Protein AF-0000000085092911 (afdb_homodimer)

Nearest PDB structures (foldseek):
  3mgk-assembly1_A  TM=9.078E-01  e=1.592E-21  Clostridium acetobutylicum
  7la0-assembly1_B  TM=8.646E-01  e=1.375E-15  Pseudomonas protegens Pf-5
  7l9q-assembly1_B  TM=8.644E-01  e=2.137E-15  Pseudomonas protegens Pf-5
  4e08-assembly1_B  TM=8.326E-01  e=1.538E-11  Drosophila melanogaster
  3er6-assembly3_E  TM=8.090E-01  e=4.745E-09  Vibrio parahaemolyticus

Radius of gyration: 20.83 Å; Cα contacts (8 Å, |Δi|>4): 1061; chains: 2; bounding box: 55×58×52 Å

Solvent-accessible surface area (backbone atoms only — not comparable to full-atom values): 22243 Å² total; per-residue (Å²): 130,82,82,68,75,72,79,68,77,42,38,39,30,35,56,54,40,46,5,30,34,56,35,27,47,39,40,34,45,36,54,47,52,58,45,19,55,74,39,47,30,34,58,44,35,28,17,83,45,66,61,61,39,31,38,32,45,41,76,68,33,73,92,41,34,78,75,57,26,58,40,66,41,48,64,60,54,32,35,52,33,75,25,20,69,90,53,55,68,95,70,55,35,30,41,38,34,38,17,39,68,19,65,77,30,65,87,39,29,48,64,52,22,54,44,49,50,68,47,50,86,67,38,63,32,41,36,22,12,10,53,15,33,39,42,43,36,66,35,51,77,34,55,77,32,60,33,23,38,16,63,89,50,34,73,65,39,56,69,65,44,75,57,37,46,74,42,70,66,23,25,28,30,82,40,90,52,35,34,19,5,11,25,34,50,22,20,36,32,39,41,46,52,50,43,22,71,66,66,31,61,70,54,34,48,54,52,30,57,71,37,49,45,88,72,64,88,49,47,62,67,30,94,74,87,130,81,82,69,74,72,78,69,79,42,38,37,30,35,58,53,39,46,6,30,35,57,34,26,47,39,40,34,45,36,54,49,52,57,46,20,54,73,38,47,31,34,58,43,36,29,17,84,46,65,60,63,38,31,38,33,45,42,76,67,35,74,92,40,35,77,74,57,25,58,40,65,43,49,64,59,53,32,36,52,34,75,25,19,69,91,54,56,70,94,68,56,34,30,42,38,33,38,17,38,68,18,65,78,30,66,87,38,29,49,64,52,21,54,45,49,48,66,48,50,86,68,38,64,32,41,37,23,13,10,53,14,33,39,42,43,36,66,36,53,77,34,57,78,31,60,34,22,39,17,62,90,50,32,72,66,40,56,68,65,43,75,57,37,46,73,43,71,65,25,25,29,32,81,41,92,52,35,35,18,6,11,25,34,48,22,20,35,32,38,41,46,52,48,42,22,71,66,66,32,61,70,53,33,48,55,52,30,58,72,37,48,44,89,72,65,87,49,49,62,67,28,95,75,89

Foldseek 3Di:
DPPPQPDFDAEAEEEAFAQFDPLLPVLLVVLVVLVCVPDHHHYFYEYADQFWHKNDLCVLCVPPCCPRPVVVDDDIDTHGGPYYLVGDDPDHAEYEFTDGPLCVRCVGLVSVLCSCLVCVVRYQAYEYAALRVLSPVLNVNQFQHEWEHEQVCRVVSCVSHPRHNYDHQWQWDDTRRYIYGYHRNSSNLSSLLVVCSNPNDVVSVVSCVVVVHDHDPGGRPDPSD/DPPPQPDFDAEAEEEAFAQFDPLLPVLLVVLVVLVCVPDHHHYFYEYADQFWHKNQLCVLCVPPCCPRPVVVDDDIDTDGGPYYLVGDDPDHAEYEFTDGPLCVRCVGLVSVLCSCLVCVVRYQAYEYAALRVLSPVLNVNQFQHEWEHEQVCRVVSCVSHPRHNYDHQWQWDDTRRYIYGYHRNSSNLSSLLVVCSNPNDVVSVVSCVVVVHDHDPGGRPDPSD

Structure (mmCIF, N/CA/C/O backbone):
data_AF-0000000085092911-model_v1
#
loop_
_entity.id
_entity.type
_entity.pdbx_description
1 polymer 'ThiJ/PfpI family protein'
#
loop_
_atom_site.group_PDB
_atom_site.id
_atom_site.type_symbol
_atom_site.label_atom_id
_atom_site.label_alt_id
_atom_site.label_comp_id
_atom_site.label_asym_id
_atom_site.label_entity_id
_atom_site.label_seq_id
_atom_site.pdbx_PDB_ins_code
_atom_site.Cartn_x
_atom_site.Cartn_y
_atom_site.Cartn_z
_atom_site.occupancy
_atom_site.B_iso_or_equiv
_atom_site.auth_seq_id
_atom_site.auth_comp_id
_atom_site.auth_asym_id
_atom_site.auth_atom_id
_atom_site.pdbx_PDB_model_num
ATOM 1 N N . MET A 1 1 ? -25.328 17.656 28.203 1 30.3 1 MET A N 1
ATOM 2 C CA . MET A 1 1 ? -25.094 18.109 26.828 1 30.3 1 MET A CA 1
ATOM 3 C C . MET A 1 1 ? -24.703 16.938 25.938 1 30.3 1 MET A C 1
ATOM 5 O O . MET A 1 1 ? -23.688 16.266 26.188 1 30.3 1 MET A O 1
ATOM 9 N N . SER A 1 2 ? -25.469 16.016 25.359 1 36.06 2 SER A N 1
ATOM 10 C CA . SER A 1 2 ? -25.312 14.688 24.781 1 36.06 2 SER A CA 1
ATOM 11 C C . SER A 1 2 ? -24.234 14.664 23.703 1 36.06 2 SER A C 1
ATOM 13 O O . SER A 1 2 ? -24.328 15.352 22.688 1 36.06 2 SER A O 1
ATOM 15 N N . SER A 1 3 ? -22.906 14.656 23.906 1 40.56 3 SER A N 1
ATOM 16 C CA . SER A 1 3 ? -21.75 14.938 23.062 1 40.56 3 SER A CA 1
ATOM 17 C C . SER A 1 3 ? -21.891 14.281 21.688 1 40.56 3 SER A C 1
ATOM 19 O O . SER A 1 3 ? -21.938 13.055 21.594 1 40.56 3 SER A O 1
ATOM 21 N N . GLU A 1 4 ? -22.844 14.625 20.797 1 43.22 4 GLU A N 1
ATOM 22 C CA . GLU A 1 4 ? -23.266 14.148 19.484 1 43.22 4 GLU A CA 1
ATOM 23 C C . GLU A 1 4 ? -22.078 13.734 18.641 1 43.22 4 GLU A C 1
ATOM 25 O O . GLU A 1 4 ? -21.141 14.523 18.453 1 43.22 4 GLU A O 1
ATOM 30 N N . SER A 1 5 ? -21.625 12.578 18.641 1 52.28 5 SER A N 1
ATOM 31 C CA . SER A 1 5 ? -20.531 12.055 17.812 1 52.28 5 SER A CA 1
ATOM 32 C C . SER A 1 5 ? -20.531 12.688 16.422 1 52.28 5 SER A C 1
ATOM 34 O O . SER A 1 5 ? -21.578 12.742 15.766 1 52.28 5 SER A O 1
ATOM 36 N N . PRO A 1 6 ? -19.641 13.719 16.125 1 66.62 6 PRO A N 1
ATOM 37 C CA . PRO A 1 6 ? -19.625 14.383 14.828 1 66.62 6 PRO A CA 1
ATOM 38 C C . PRO A 1 6 ? -19.875 13.422 13.672 1 66.62 6 PRO A C 1
ATOM 40 O O . PRO A 1 6 ? -19.578 12.227 13.773 1 66.62 6 PRO A O 1
ATOM 43 N N . GLU A 1 7 ? -20.844 13.797 12.781 1 89.5 7 GLU A N 1
ATOM 44 C CA . GLU A 1 7 ? -21.141 13.086 11.539 1 89.5 7 GLU A CA 1
ATOM 45 C C . GLU A 1 7 ? -19.859 12.602 10.867 1 89.5 7 GLU A C 1
ATOM 47 O O . GLU A 1 7 ? -18.875 13.352 10.773 1 89.5 7 GLU A O 1
ATOM 52 N N . PRO A 1 8 ? -19.734 11.328 10.625 1 96 8 PRO A N 1
ATOM 53 C CA . PRO A 1 8 ? -18.531 10.805 9.992 1 96 8 PRO A CA 1
ATOM 54 C C . PRO A 1 8 ? -18.188 11.516 8.68 1 96 8 PRO A C 1
ATOM 56 O O . PRO A 1 8 ? -19.094 11.914 7.941 1 96 8 PRO A O 1
ATOM 59 N N . PRO A 1 9 ? -16.906 11.734 8.508 1 97.31 9 PRO A N 1
ATOM 60 C CA . PRO A 1 9 ? -16.547 12.312 7.215 1 97.31 9 PRO A CA 1
ATOM 61 C C . PRO A 1 9 ? -16.891 11.391 6.043 1 97.31 9 PRO A C 1
ATOM 63 O O . PRO A 1 9 ? -16.938 10.172 6.207 1 97.31 9 PRO A O 1
ATOM 66 N N . VAL A 1 10 ? -17.078 12.008 4.902 1 97.44 10 VAL A N 1
ATOM 67 C CA . VAL A 1 10 ? -17.391 11.25 3.697 1 97.44 10 VAL A CA 1
ATOM 68 C C . VAL A 1 10 ? -16.266 11.414 2.672 1 97.44 10 VAL A C 1
ATOM 70 O O . VAL A 1 10 ? -15.898 10.453 1.992 1 97.44 10 VAL A O 1
ATOM 73 N N . HIS A 1 11 ? -15.703 12.617 2.562 1 98.25 11 HIS A N 1
ATOM 74 C CA . HIS A 1 11 ? -14.727 12.906 1.513 1 98.25 11 HIS A CA 1
ATOM 75 C C . HIS A 1 11 ? -13.305 12.922 2.066 1 98.25 11 HIS A C 1
ATOM 77 O O . HIS A 1 11 ? -12.953 13.812 2.848 1 98.25 11 HIS A O 1
ATOM 83 N N . TRP A 1 12 ? -12.539 11.969 1.645 1 98.5 12 TRP A N 1
ATOM 84 C CA . TRP A 1 12 ? -11.117 11.867 1.947 1 98.5 12 TRP A CA 1
ATOM 85 C C . TRP A 1 12 ? -10.273 12.32 0.759 1 98.5 12 TRP A C 1
ATOM 87 O O . TRP A 1 12 ? -10.648 12.094 -0.395 1 98.5 12 TRP A O 1
ATOM 97 N N . SER A 1 13 ? -9.195 12.953 1.036 1 98.81 13 SER A N 1
ATOM 98 C CA . SER A 1 13 ? -8.211 13.328 0.025 1 98.81 13 SER A CA 1
ATOM 99 C C . SER A 1 13 ? -6.809 12.914 0.447 1 98.81 13 SER A C 1
ATOM 101 O O . SER A 1 13 ? -6.492 12.898 1.639 1 98.81 13 SER A O 1
ATOM 103 N N . VAL A 1 14 ? -6.023 12.578 -0.456 1 98.94 14 VAL A N 1
ATOM 104 C CA . VAL A 1 14 ? -4.609 12.297 -0.229 1 98.94 14 VAL A CA 1
ATOM 105 C C . VAL A 1 14 ? -3.762 13.094 -1.217 1 98.94 14 VAL A C 1
ATOM 107 O O . VAL A 1 14 ? -4.129 13.242 -2.385 1 98.94 14 VAL A O 1
ATOM 110 N N . VAL A 1 15 ? -2.684 13.656 -0.785 1 98.94 15 VAL A N 1
ATOM 111 C CA . VAL A 1 15 ? -1.766 14.352 -1.683 1 98.94 15 VAL A CA 1
ATOM 112 C C . VAL A 1 15 ? -0.669 13.391 -2.143 1 98.94 15 VAL A C 1
ATOM 114 O O . VAL A 1 15 ? -0.188 12.57 -1.361 1 98.94 15 VAL A O 1
ATOM 117 N N . LEU A 1 16 ? -0.327 13.492 -3.369 1 98.94 16 LEU A N 1
ATOM 118 C CA . LEU A 1 16 ? 0.836 12.805 -3.92 1 98.94 16 LEU A CA 1
ATOM 119 C C . LEU A 1 16 ? 1.872 13.805 -4.422 1 98.94 16 LEU A C 1
ATOM 121 O O . LEU A 1 16 ? 1.521 14.906 -4.84 1 98.94 16 LEU A O 1
ATOM 125 N N . PHE A 1 17 ? 3.084 13.43 -4.359 1 98.94 17 PHE A N 1
ATOM 126 C CA . PHE A 1 17 ? 4.227 14.125 -4.941 1 98.94 17 PHE A CA 1
ATOM 127 C C . PHE A 1 17 ? 5.297 13.133 -5.375 1 98.94 17 PHE A C 1
ATOM 129 O O . PHE A 1 17 ? 5.371 12.016 -4.848 1 98.94 17 PHE A O 1
ATOM 136 N N . PRO A 1 18 ? 6.137 13.523 -6.418 1 98.75 18 PRO A N 1
ATOM 137 C CA . PRO A 1 18 ? 7.188 12.586 -6.832 1 98.75 18 PRO A CA 1
ATOM 138 C C . PRO A 1 18 ? 8.047 12.109 -5.664 1 98.75 18 PRO A C 1
ATOM 140 O O . PRO A 1 18 ? 8.531 12.93 -4.875 1 98.75 18 PRO A O 1
ATOM 143 N N . GLY A 1 19 ? 8.242 10.789 -5.559 1 98.5 19 GLY A N 1
ATOM 144 C CA . GLY A 1 19 ? 9.062 10.227 -4.5 1 98.5 19 GLY A CA 1
ATOM 145 C C . GLY A 1 19 ? 8.305 10.008 -3.205 1 98.5 19 GLY A C 1
ATOM 146 O O . GLY A 1 19 ? 8.906 9.914 -2.133 1 98.5 19 GLY A O 1
ATOM 147 N N . PHE A 1 20 ? 6.914 9.977 -3.311 1 98.88 20 PHE A N 1
ATOM 148 C CA . PHE A 1 20 ? 6.164 9.633 -2.107 1 98.88 20 PHE A CA 1
ATOM 149 C C . PHE A 1 20 ? 6.391 8.172 -1.731 1 98.88 20 PHE A C 1
ATOM 151 O O . PHE A 1 20 ? 6.762 7.359 -2.578 1 98.88 20 PHE A O 1
ATOM 158 N N . GLN A 1 21 ? 6.246 7.867 -0.443 1 98.75 21 GLN A N 1
ATOM 159 C CA . GLN A 1 21 ? 6.367 6.508 0.07 1 98.75 21 GLN A CA 1
ATOM 160 C C . GLN A 1 21 ? 5.078 5.715 -0.155 1 98.75 21 GLN A C 1
ATOM 162 O O . GLN A 1 21 ? 4.02 6.086 0.355 1 98.75 21 GLN A O 1
ATOM 167 N N . ALA A 1 22 ? 5.18 4.617 -0.867 1 98.88 22 ALA A N 1
ATOM 168 C CA . ALA A 1 22 ? 4.008 3.887 -1.341 1 98.88 22 ALA A CA 1
ATOM 169 C C . ALA A 1 22 ? 3.125 3.449 -0.174 1 98.88 22 ALA A C 1
ATOM 171 O O . ALA A 1 22 ? 1.92 3.707 -0.168 1 98.88 22 ALA A O 1
ATOM 172 N N . LEU A 1 23 ? 3.717 2.883 0.841 1 98.94 23 LEU A N 1
ATOM 173 C CA . LEU A 1 23 ? 2.924 2.311 1.923 1 98.94 23 LEU A CA 1
ATOM 174 C C . LEU A 1 23 ? 2.367 3.406 2.826 1 98.94 23 LEU A C 1
ATOM 176 O O . LEU A 1 23 ? 1.366 3.199 3.516 1 98.94 23 LEU A O 1
ATOM 180 N N . ASP A 1 24 ? 2.994 4.613 2.852 1 98.94 24 ASP A N 1
ATOM 181 C CA . ASP A 1 24 ? 2.4 5.75 3.551 1 98.94 24 ASP A CA 1
ATOM 182 C C . ASP A 1 24 ? 1.02 6.078 2.988 1 98.94 24 ASP A C 1
ATOM 184 O O . ASP A 1 24 ? 0.168 6.621 3.697 1 98.94 24 ASP A O 1
ATOM 188 N N . VAL A 1 25 ? 0.84 5.801 1.737 1 98.94 25 VAL A N 1
ATOM 189 C CA . VAL A 1 25 ? -0.393 6.145 1.037 1 98.94 25 VAL A CA 1
ATOM 190 C C . VAL A 1 25 ? -1.334 4.941 1.025 1 98.94 25 VAL A C 1
ATOM 192 O O . VAL A 1 25 ? -2.465 5.027 1.511 1 98.94 25 VAL A O 1
ATOM 195 N N . PHE A 1 26 ? -0.835 3.801 0.626 1 98.94 26 PHE A N 1
ATOM 196 C CA . PHE A 1 26 ? -1.724 2.693 0.292 1 98.94 26 PHE A CA 1
ATOM 197 C C . PHE A 1 26 ? -2.039 1.86 1.528 1 98.94 26 PHE A C 1
ATOM 199 O O . PHE A 1 26 ? -2.986 1.069 1.525 1 98.94 26 PHE A O 1
ATOM 206 N N . GLY A 1 27 ? -1.186 1.975 2.592 1 98.81 27 GLY A N 1
ATOM 207 C CA . GLY A 1 27 ? -1.616 1.401 3.857 1 98.81 27 GLY A CA 1
ATOM 208 C C . GLY A 1 27 ? -2.947 1.949 4.34 1 98.81 27 GLY A C 1
ATOM 209 O O . GLY A 1 27 ? -3.941 1.222 4.391 1 98.81 27 GLY A O 1
ATOM 210 N N . PRO A 1 28 ? -2.984 3.254 4.617 1 98.94 28 PRO A N 1
ATOM 211 C CA . PRO A 1 28 ? -4.23 3.891 5.047 1 98.94 28 PRO A CA 1
ATOM 212 C C . PRO A 1 28 ? -5.34 3.783 4 1 98.94 28 PRO A C 1
ATOM 214 O O . PRO A 1 28 ? -6.5 3.547 4.348 1 98.94 28 PRO A O 1
ATOM 217 N N . LEU A 1 29 ? -5.027 3.902 2.707 1 98.88 29 LEU A N 1
ATOM 218 C CA . LEU A 1 29 ? -6.059 3.906 1.678 1 98.88 29 LEU A CA 1
ATOM 219 C C . LEU A 1 29 ? -6.73 2.541 1.574 1 98.88 29 LEU A C 1
ATOM 221 O O . LEU A 1 29 ? -7.926 2.451 1.29 1 98.88 29 LEU A O 1
ATOM 225 N N . ASP A 1 30 ? -5.93 1.471 1.744 1 98.81 30 ASP A N 1
ATOM 226 C CA . ASP A 1 30 ? -6.586 0.172 1.643 1 98.81 30 ASP A CA 1
ATOM 227 C C . ASP A 1 30 ? -7.566 -0.039 2.795 1 98.81 30 ASP A C 1
ATOM 229 O O . ASP A 1 30 ? -8.594 -0.702 2.633 1 98.81 30 ASP A O 1
ATOM 233 N N . ILE A 1 31 ? -7.234 0.488 3.963 1 98.88 31 ILE A N 1
ATOM 234 C CA . ILE A 1 31 ? -8.188 0.486 5.066 1 98.88 31 ILE A CA 1
ATOM 235 C C . ILE A 1 31 ? -9.461 1.225 4.652 1 98.88 31 ILE A C 1
ATOM 237 O O . ILE A 1 31 ? -10.57 0.727 4.859 1 98.88 31 ILE A O 1
ATOM 241 N N . LEU A 1 32 ? -9.367 2.363 3.994 1 98.69 32 LEU A N 1
ATOM 242 C CA . LEU A 1 32 ? -10.523 3.113 3.521 1 98.69 32 LEU A CA 1
ATOM 243 C C . LEU A 1 32 ? -11.281 2.33 2.453 1 98.69 32 LEU A C 1
ATOM 245 O O . LEU A 1 32 ? -12.508 2.4 2.377 1 98.69 32 LEU A O 1
ATOM 249 N N . ASN A 1 33 ? -10.492 1.673 1.567 1 98.25 33 ASN A N 1
ATOM 250 C CA . ASN A 1 33 ? -11.148 0.819 0.58 1 98.25 33 ASN A CA 1
ATOM 251 C C . ASN A 1 33 ? -12.078 -0.196 1.241 1 98.25 33 ASN A C 1
ATOM 253 O O . ASN A 1 33 ? -13.18 -0.439 0.757 1 98.25 33 ASN A O 1
ATOM 257 N N . LEU A 1 34 ? -11.617 -0.8 2.301 1 97.69 34 LEU A N 1
ATOM 258 C CA . LEU A 1 34 ? -12.422 -1.784 3.016 1 97.69 34 LEU A CA 1
ATOM 259 C C . LEU A 1 34 ? -13.578 -1.112 3.742 1 97.69 34 LEU A C 1
ATOM 261 O O . LEU A 1 34 ? -14.703 -1.624 3.734 1 97.69 34 LEU A O 1
ATOM 265 N N . VAL A 1 35 ? -13.336 0.034 4.379 1 98.38 35 VAL A N 1
ATOM 266 C CA . VAL A 1 35 ? -14.383 0.8 5.051 1 98.38 35 VAL A CA 1
ATOM 267 C C . VAL A 1 35 ? -15.477 1.156 4.055 1 98.38 35 VAL A C 1
ATOM 269 O O . VAL A 1 35 ? -16.672 1.129 4.395 1 98.38 35 VAL A O 1
ATOM 272 N N . ALA A 1 36 ? -15.117 1.421 2.855 1 97.62 36 ALA A N 1
ATOM 273 C CA . ALA A 1 36 ? -16.016 1.912 1.813 1 97.62 36 ALA A CA 1
ATOM 274 C C . ALA A 1 36 ? -17.078 0.87 1.465 1 97.62 36 ALA A C 1
ATOM 276 O O . ALA A 1 36 ? -18.094 1.192 0.846 1 97.62 36 ALA A O 1
ATOM 277 N N . ARG A 1 37 ? -16.812 -0.339 1.834 1 94.69 37 ARG A N 1
ATOM 278 C CA . ARG A 1 37 ? -17.797 -1.396 1.607 1 94.69 37 ARG A CA 1
ATOM 279 C C . ARG A 1 37 ? -18.969 -1.274 2.58 1 94.69 37 ARG A C 1
ATOM 281 O O . ARG A 1 37 ? -20.031 -1.858 2.355 1 94.69 37 ARG A O 1
ATOM 288 N N . TYR A 1 38 ? -18.766 -0.518 3.662 1 95.88 38 TYR A N 1
ATOM 289 C CA . TYR A 1 38 ? -19.766 -0.437 4.727 1 95.88 38 TYR A CA 1
ATOM 290 C C . TYR A 1 38 ? -20.25 0.995 4.902 1 95.88 38 TYR A C 1
ATOM 292 O O . TYR A 1 38 ? -21.391 1.219 5.332 1 95.88 38 TYR A O 1
ATOM 300 N N . LYS A 1 39 ? -19.359 1.928 4.715 1 97.44 39 LYS A N 1
ATOM 301 C CA . LYS A 1 39 ? -19.594 3.352 4.918 1 97.44 39 LYS A CA 1
ATOM 302 C C . LYS A 1 39 ? -19.344 4.141 3.635 1 97.44 39 LYS A C 1
ATOM 304 O O . LYS A 1 39 ? -18.453 3.809 2.859 1 97.44 39 LYS A O 1
ATOM 309 N N . LYS A 1 40 ? -20.156 5.156 3.377 1 97.19 40 LYS A N 1
ATOM 310 C CA . LYS A 1 40 ? -19.953 5.969 2.18 1 97.19 40 LYS A CA 1
ATOM 311 C C . LYS A 1 40 ? -18.641 6.738 2.254 1 97.19 40 LYS A C 1
ATOM 313 O O . LYS A 1 40 ? -18.438 7.562 3.15 1 97.19 40 LYS A O 1
ATOM 318 N N . ILE A 1 41 ? -17.781 6.453 1.338 1 97.62 41 ILE A N 1
ATOM 319 C CA . ILE A 1 41 ? -16.484 7.098 1.235 1 97.62 41 ILE A CA 1
ATOM 320 C C . ILE A 1 41 ? -16.281 7.633 -0.181 1 97.62 41 ILE A C 1
ATOM 322 O O . ILE A 1 41 ? -16.578 6.941 -1.159 1 97.62 41 ILE A O 1
ATOM 326 N N . GLU A 1 42 ? -15.836 8.836 -0.267 1 98.06 42 GLU A N 1
ATOM 327 C CA . GLU A 1 42 ? -15.344 9.438 -1.507 1 98.06 42 GLU A CA 1
ATOM 328 C C . GLU A 1 42 ? -13.875 9.82 -1.394 1 98.06 42 GLU A C 1
ATOM 330 O O . GLU A 1 42 ? -13.43 10.297 -0.349 1 98.06 42 GLU A O 1
ATOM 335 N N . LEU A 1 43 ? -13.148 9.539 -2.441 1 98.56 43 LEU A N 1
ATOM 336 C CA . LEU A 1 43 ? -11.703 9.766 -2.402 1 98.56 43 LEU A CA 1
ATOM 337 C C . LEU A 1 43 ? -11.266 10.688 -3.537 1 98.56 43 LEU A C 1
ATOM 339 O O . LEU A 1 43 ? -11.703 10.516 -4.68 1 98.56 43 LEU A O 1
ATOM 343 N N . SER A 1 44 ? -10.469 11.68 -3.234 1 98.88 44 SER A N 1
ATOM 344 C CA . SER A 1 44 ? -9.719 12.477 -4.203 1 98.88 44 SER A CA 1
ATOM 345 C C . SER A 1 44 ? -8.219 12.305 -4.02 1 98.88 44 SER A C 1
ATOM 347 O O . SER A 1 44 ? -7.727 12.273 -2.889 1 98.88 44 SER A O 1
ATOM 349 N N . ILE A 1 45 ? -7.559 12.062 -5.062 1 98.94 45 ILE A N 1
ATOM 350 C CA . ILE A 1 45 ? -6.098 12.039 -5.094 1 98.94 45 ILE A CA 1
ATOM 351 C C . ILE A 1 45 ? -5.574 13.312 -5.742 1 98.94 45 ILE A C 1
ATOM 353 O O . ILE A 1 45 ? -5.828 13.57 -6.922 1 98.94 45 ILE A O 1
ATOM 357 N N . ILE A 1 46 ? -4.812 14.078 -4.957 1 98.94 46 ILE A N 1
ATOM 358 C CA . ILE A 1 46 ? -4.473 15.438 -5.375 1 98.94 46 ILE A CA 1
ATOM 359 C C . ILE A 1 46 ? -2.963 15.547 -5.578 1 98.94 46 ILE A C 1
ATOM 361 O O . ILE A 1 46 ? -2.182 15.07 -4.754 1 98.94 46 ILE A O 1
ATOM 365 N N . ALA A 1 47 ? -2.525 16.109 -6.668 1 98.94 47 ALA A N 1
ATOM 366 C CA . ALA A 1 47 ? -1.114 16.328 -6.977 1 98.94 47 ALA A CA 1
ATOM 367 C C . ALA A 1 47 ? -0.906 17.641 -7.719 1 98.94 47 ALA A C 1
ATOM 369 O O . ALA A 1 47 ? -1.84 18.438 -7.863 1 98.94 47 ALA A O 1
ATOM 370 N N . ALA A 1 48 ? 0.348 17.953 -8.016 1 98.81 48 ALA A N 1
ATOM 371 C CA . ALA A 1 48 ? 0.677 19.219 -8.672 1 98.81 48 ALA A CA 1
ATOM 372 C C . ALA A 1 48 ? 0.006 19.312 -10.039 1 98.81 48 ALA A C 1
ATOM 374 O O . ALA A 1 48 ? -0.439 20.391 -10.445 1 98.81 48 ALA A O 1
ATOM 375 N N . THR A 1 49 ? -0.01 18.25 -10.797 1 98.75 49 THR A N 1
ATOM 376 C CA . THR A 1 49 ? -0.682 18.141 -12.086 1 98.75 49 THR A CA 1
ATOM 377 C C . THR A 1 49 ? -1.496 16.844 -12.148 1 98.75 49 THR A C 1
ATOM 379 O O . THR A 1 49 ? -1.5 16.062 -11.203 1 98.75 49 THR A O 1
ATOM 382 N N . LEU A 1 50 ? -2.16 16.594 -13.328 1 98.81 50 LEU A N 1
ATOM 383 C CA . LEU A 1 50 ? -2.947 15.375 -13.508 1 98.81 50 LEU A CA 1
ATOM 384 C C . LEU A 1 50 ? -2.088 14.242 -14.062 1 98.81 50 LEU A C 1
ATOM 386 O O . LEU A 1 50 ? -2.568 13.125 -14.25 1 98.81 50 LEU A O 1
ATOM 390 N N . ASP A 1 51 ? -0.763 14.523 -14.32 1 98.75 51 ASP A N 1
ATOM 391 C CA . ASP A 1 51 ? 0.139 13.453 -14.742 1 98.75 51 ASP A CA 1
ATOM 392 C C . ASP A 1 51 ? 0.334 12.422 -13.625 1 98.75 51 ASP A C 1
ATOM 394 O O . ASP A 1 51 ? 0.381 12.781 -12.445 1 98.75 51 ASP A O 1
ATOM 398 N N . PRO A 1 52 ? 0.451 11.148 -14 1 98.88 52 PRO A N 1
ATOM 399 C CA . PRO A 1 52 ? 0.72 10.141 -12.961 1 98.88 52 PRO A CA 1
ATOM 400 C C . PRO A 1 52 ? 1.925 10.5 -12.094 1 98.88 52 PRO A C 1
ATOM 402 O O . PRO A 1 52 ? 2.92 11.031 -12.602 1 98.88 52 PRO A O 1
ATOM 405 N N . VAL A 1 53 ? 1.854 10.242 -10.82 1 98.94 53 VAL A N 1
ATOM 406 C CA . VAL A 1 53 ? 2.904 10.57 -9.867 1 98.94 53 VAL A CA 1
ATOM 407 C C . VAL A 1 53 ? 3.619 9.289 -9.43 1 98.94 53 VAL A C 1
ATOM 409 O O . VAL A 1 53 ? 2.977 8.32 -9.016 1 98.94 53 VAL A O 1
ATOM 412 N N . SER A 1 54 ? 4.957 9.328 -9.484 1 98.81 54 SER A N 1
ATOM 413 C CA . SER A 1 54 ? 5.738 8.109 -9.289 1 98.81 54 SER A CA 1
ATOM 414 C C . SER A 1 54 ? 6.391 8.078 -7.914 1 98.81 54 SER A C 1
ATOM 416 O O . SER A 1 54 ? 6.801 9.117 -7.395 1 98.81 54 SER A O 1
ATOM 418 N N . THR A 1 55 ? 6.551 6.836 -7.391 1 98.75 55 THR A N 1
ATOM 419 C CA . THR A 1 55 ? 7.297 6.609 -6.156 1 98.75 55 THR A CA 1
ATOM 420 C C . THR A 1 55 ? 8.797 6.648 -6.418 1 98.75 55 THR A C 1
ATOM 422 O O . THR A 1 55 ? 9.602 6.578 -5.48 1 98.75 55 THR A O 1
ATOM 425 N N . ASP A 1 56 ? 9.25 6.762 -7.637 1 97.12 56 ASP A N 1
ATOM 426 C CA . ASP A 1 56 ? 10.648 6.621 -8.023 1 97.12 56 ASP A CA 1
ATOM 427 C C . ASP A 1 56 ? 11.5 7.742 -7.43 1 97.12 56 ASP A C 1
ATOM 429 O O . ASP A 1 56 ? 11.461 8.883 -7.898 1 97.12 56 ASP A O 1
ATOM 433 N N . VAL A 1 57 ? 12.297 7.363 -6.551 1 94.62 57 VAL A N 1
ATOM 434 C CA . VAL A 1 57 ? 13.141 8.312 -5.828 1 94.62 57 VAL A CA 1
ATOM 435 C C . VAL A 1 57 ? 14.25 8.82 -6.746 1 94.62 57 VAL A C 1
ATOM 437 O O . VAL A 1 57 ? 14.648 9.984 -6.664 1 94.62 57 VAL A O 1
ATOM 440 N N . ALA A 1 58 ? 14.742 8.016 -7.574 1 93.5 58 ALA A N 1
ATOM 441 C CA . ALA A 1 58 ? 15.844 8.367 -8.469 1 93.5 58 ALA A CA 1
ATOM 442 C C . ALA A 1 58 ? 15.477 9.555 -9.352 1 93.5 58 ALA A C 1
ATOM 444 O O . ALA A 1 58 ? 16.312 10.438 -9.594 1 93.5 58 ALA A O 1
ATOM 445 N N . ALA A 1 59 ? 14.289 9.578 -9.797 1 92.5 59 ALA A N 1
ATOM 446 C CA . ALA A 1 59 ? 13.828 10.633 -10.695 1 92.5 59 ALA A CA 1
ATOM 447 C C . ALA A 1 59 ? 13.742 11.977 -9.977 1 92.5 59 ALA A C 1
ATOM 449 O O . ALA A 1 59 ? 13.805 13.031 -10.602 1 92.5 59 ALA A O 1
ATOM 450 N N . VAL A 1 60 ? 13.602 11.922 -8.641 1 96.12 60 VAL A N 1
ATOM 451 C CA . VAL A 1 60 ? 13.453 13.125 -7.832 1 96.12 60 VAL A CA 1
ATOM 452 C C . VAL A 1 60 ? 14.805 13.797 -7.637 1 96.12 60 VAL A C 1
ATOM 454 O O . VAL A 1 60 ? 14.883 15.008 -7.426 1 96.12 60 VAL A O 1
ATOM 457 N N . PHE A 1 61 ? 15.836 12.922 -7.676 1 96.31 61 PHE A N 1
ATOM 458 C CA . PHE A 1 61 ? 17.188 13.406 -7.43 1 96.31 61 PHE A CA 1
ATOM 459 C C . PHE A 1 61 ? 18.125 13 -8.562 1 96.31 61 PHE A C 1
ATOM 461 O O . PHE A 1 61 ? 19.094 12.273 -8.344 1 96.31 61 PHE A O 1
ATOM 468 N N . PRO A 1 62 ? 17.969 13.555 -9.758 1 94 62 PRO A N 1
ATOM 469 C CA . PRO A 1 62 ? 18.766 13.102 -10.906 1 94 62 PRO A CA 1
ATOM 470 C C . PRO A 1 62 ? 20.25 13.344 -10.719 1 94 62 PRO A C 1
ATOM 472 O O . PRO A 1 62 ? 21.078 12.602 -11.273 1 94 62 PRO A O 1
ATOM 475 N N . ASP A 1 63 ? 20.625 14.352 -9.906 1 95.19 63 ASP A N 1
ATOM 476 C CA . ASP A 1 63 ? 22.031 14.695 -9.742 1 95.19 63 ASP A CA 1
ATOM 477 C C . ASP A 1 63 ? 22.625 14.023 -8.508 1 95.19 63 ASP A C 1
ATOM 479 O O . ASP A 1 63 ? 23.766 14.297 -8.141 1 95.19 63 ASP A O 1
ATOM 483 N N . LYS A 1 64 ? 21.875 13.195 -7.855 1 96.44 64 LYS A N 1
ATOM 484 C CA . LYS A 1 64 ? 22.359 12.555 -6.637 1 96.44 64 LYS A CA 1
ATOM 485 C C . LYS A 1 64 ? 22.078 11.055 -6.66 1 96.44 64 LYS A C 1
ATOM 487 O O . LYS A 1 64 ? 21.594 10.492 -5.676 1 96.44 64 LYS A O 1
ATOM 492 N N . GLN A 1 65 ? 22.297 10.469 -7.777 1 93.31 65 GLN A N 1
ATOM 493 C CA . GLN A 1 65 ? 22 9.055 -7.973 1 93.31 65 GLN A CA 1
ATOM 494 C C . GLN A 1 65 ? 22.875 8.188 -7.086 1 93.31 65 GLN A C 1
ATOM 496 O O . GLN A 1 65 ? 22.453 7.113 -6.645 1 93.31 65 GLN A O 1
ATOM 501 N N . ASP A 1 66 ? 24.078 8.594 -6.781 1 95.19 66 ASP A N 1
ATOM 502 C CA . ASP A 1 66 ? 25 7.859 -5.926 1 95.19 66 ASP A CA 1
ATOM 503 C C . ASP A 1 66 ? 24.453 7.715 -4.512 1 95.19 66 ASP A C 1
ATOM 505 O O . ASP A 1 66 ? 24.812 6.781 -3.791 1 95.19 66 ASP A O 1
ATOM 509 N N . VAL A 1 67 ? 23.547 8.625 -4.234 1 92.88 67 VAL A N 1
ATOM 510 C CA . VAL A 1 67 ? 22.969 8.633 -2.898 1 92.88 67 VAL A CA 1
ATOM 511 C C . VAL A 1 67 ? 21.594 7.949 -2.926 1 92.88 67 VAL A C 1
ATOM 513 O O . VAL A 1 67 ? 21.312 7.078 -2.102 1 92.88 67 VAL A O 1
ATOM 516 N N . TRP A 1 68 ? 20.812 8.242 -3.885 1 93.62 68 TRP A N 1
ATOM 517 C CA . TRP A 1 68 ? 19.406 7.871 -3.836 1 93.62 68 TRP A CA 1
ATOM 518 C C . TRP A 1 68 ? 19.141 6.648 -4.703 1 93.62 68 TRP A C 1
ATOM 520 O O . TRP A 1 68 ? 18.078 6.039 -4.609 1 93.62 68 TRP A O 1
ATOM 530 N N . ASN A 1 69 ? 20.062 6.215 -5.496 1 95.75 69 ASN A N 1
ATOM 531 C CA . ASN A 1 69 ? 19.922 5.02 -6.32 1 95.75 69 ASN A CA 1
ATOM 532 C C . ASN A 1 69 ? 21.281 4.395 -6.629 1 95.75 69 ASN A C 1
ATOM 534 O O . ASN A 1 69 ? 21.609 4.156 -7.789 1 95.75 69 ASN A O 1
ATOM 538 N N . PRO A 1 70 ? 22.047 4.125 -5.574 1 94.38 70 PRO A N 1
ATOM 539 C CA . PRO A 1 70 ? 23.391 3.621 -5.805 1 94.38 70 PRO A CA 1
ATOM 540 C C . PRO A 1 70 ? 23.406 2.264 -6.508 1 94.38 70 PRO A C 1
ATOM 542 O O . PRO A 1 70 ? 24.359 1.945 -7.227 1 94.38 70 PRO A O 1
ATOM 545 N N . ALA A 1 71 ? 22.359 1.45 -6.387 1 95 71 ALA A N 1
ATOM 546 C CA . ALA A 1 71 ? 22.297 0.114 -6.973 1 95 71 ALA A CA 1
ATOM 547 C C . ALA A 1 71 ? 21.844 0.173 -8.43 1 95 71 ALA A C 1
ATOM 549 O O . ALA A 1 71 ? 21.891 -0.833 -9.141 1 95 71 ALA A O 1
ATOM 550 N N . GLY A 1 72 ? 21.391 1.333 -8.922 1 96.25 72 GLY A N 1
ATOM 551 C CA . GLY A 1 72 ? 20.922 1.475 -10.289 1 96.25 72 GLY A CA 1
ATOM 552 C C . GLY A 1 72 ? 19.578 0.805 -10.531 1 96.25 72 GLY A C 1
ATOM 553 O O . GLY A 1 72 ? 19.375 0.158 -11.562 1 96.25 72 GLY A O 1
ATOM 554 N N . SER A 1 73 ? 18.703 0.934 -9.594 1 97.25 73 SER A N 1
ATOM 555 C CA . SER A 1 73 ? 17.391 0.278 -9.656 1 97.25 73 SER A CA 1
ATOM 556 C C . SER A 1 73 ? 16.438 1.053 -10.547 1 97.25 73 SER A C 1
ATOM 558 O O . SER A 1 73 ? 16.609 2.25 -10.773 1 97.25 73 SER A O 1
ATOM 560 N N . LYS A 1 74 ? 15.469 0.332 -11.164 1 96 74 LYS A N 1
ATOM 561 C CA . LYS A 1 74 ? 14.305 0.864 -11.867 1 96 74 LYS A CA 1
ATOM 562 C C . LYS A 1 74 ? 13.008 0.365 -11.234 1 96 74 LYS A C 1
ATOM 564 O O . LYS A 1 74 ? 12.461 -0.652 -11.664 1 96 74 LYS A O 1
ATOM 569 N N . ILE A 1 75 ? 12.406 1.061 -10.188 1 95.75 75 ILE A N 1
ATOM 570 C CA . ILE A 1 75 ? 11.375 0.478 -9.344 1 95.75 75 ILE A CA 1
ATOM 571 C C . ILE A 1 75 ? 10.242 1.483 -9.148 1 95.75 75 ILE A C 1
ATOM 573 O O . ILE A 1 75 ? 9.5 1.405 -8.164 1 95.75 75 ILE A O 1
ATOM 577 N N . GLY A 1 76 ? 9.789 2.225 -9.992 1 96.75 76 GLY A N 1
ATOM 578 C CA . GLY A 1 76 ? 8.758 3.238 -9.82 1 96.75 76 GLY A CA 1
ATOM 579 C C . GLY A 1 76 ? 7.355 2.705 -10.039 1 96.75 76 GLY A C 1
ATOM 580 O O . GLY A 1 76 ? 7.129 1.868 -10.914 1 96.75 76 GLY A O 1
ATOM 581 N N . GLN A 1 77 ? 6.352 3.061 -9.18 1 98.69 77 GLN A N 1
ATOM 582 C CA . GLN A 1 77 ? 4.91 2.896 -9.352 1 98.69 77 GLN A CA 1
ATOM 583 C C . GLN A 1 77 ? 4.223 4.246 -9.547 1 98.69 77 GLN A C 1
ATOM 585 O O . GLN A 1 77 ? 4.367 5.148 -8.727 1 98.69 77 GLN A O 1
ATOM 590 N N . SER A 1 78 ? 3.479 4.352 -10.594 1 98.94 78 SER A N 1
ATOM 591 C CA . SER A 1 78 ? 2.85 5.625 -10.93 1 98.94 78 SER A CA 1
ATOM 592 C C . SER A 1 78 ? 1.345 5.578 -10.695 1 98.94 78 SER A C 1
ATOM 594 O O . SER A 1 78 ? 0.664 4.664 -11.156 1 98.94 78 SER A O 1
ATOM 596 N N . VAL A 1 79 ? 0.85 6.555 -9.953 1 98.94 79 VAL A N 1
ATOM 597 C CA . VAL A 1 79 ? -0.55 6.652 -9.555 1 98.94 79 VAL A CA 1
ATOM 598 C C . VAL A 1 79 ? -1.194 7.867 -10.219 1 98.94 79 VAL A C 1
ATOM 600 O O . VAL A 1 79 ? -0.585 8.938 -10.297 1 98.94 79 VAL A O 1
ATOM 603 N N . VAL A 1 80 ? -2.42 7.758 -10.641 1 98.94 80 VAL A N 1
ATOM 604 C CA . VAL A 1 80 ? -3.105 8.805 -11.398 1 98.94 80 VAL A CA 1
ATOM 605 C C . VAL A 1 80 ? -3.857 9.727 -10.438 1 98.94 80 VAL A C 1
ATOM 607 O O . VAL A 1 80 ? -4.754 9.281 -9.719 1 98.94 80 VAL A O 1
ATOM 610 N N . PRO A 1 81 ? -3.523 11.023 -10.445 1 98.94 81 PRO A N 1
ATOM 611 C CA . PRO A 1 81 ? -4.297 11.977 -9.641 1 98.94 81 PRO A CA 1
ATOM 612 C C . PRO A 1 81 ? -5.688 12.234 -10.219 1 98.94 81 PRO A C 1
ATOM 614 O O . PRO A 1 81 ? -5.91 12.031 -11.414 1 98.94 81 PRO A O 1
ATOM 617 N N . THR A 1 82 ? -6.598 12.656 -9.359 1 98.81 82 THR A N 1
ATOM 618 C CA . THR A 1 82 ? -7.941 13.031 -9.789 1 98.81 82 THR A CA 1
ATOM 619 C C . THR A 1 82 ? -8.102 14.547 -9.789 1 98.81 82 THR A C 1
ATOM 621 O O . THR A 1 82 ? -9.016 15.078 -10.43 1 98.81 82 THR A O 1
ATOM 624 N N . HIS A 1 83 ? -7.336 15.242 -9.062 1 98.88 83 HIS A N 1
ATOM 625 C CA . HIS A 1 83 ? -7.375 16.688 -8.906 1 98.88 83 HIS A CA 1
ATOM 626 C C . HIS A 1 83 ? -5.969 17.266 -8.789 1 98.88 83 HIS A C 1
ATOM 628 O O . HIS A 1 83 ? -4.988 16.516 -8.719 1 98.88 83 HIS A O 1
ATOM 634 N N . THR A 1 84 ? -5.883 18.547 -8.852 1 98.94 84 THR A N 1
ATOM 635 C CA . THR A 1 84 ? -4.598 19.219 -8.688 1 98.94 84 THR A CA 1
ATOM 636 C C . THR A 1 84 ? -4.648 20.203 -7.527 1 98.94 84 THR A C 1
ATOM 638 O O . THR A 1 84 ? -5.73 20.562 -7.055 1 98.94 84 THR A O 1
ATOM 641 N N . PHE A 1 85 ? -3.467 20.609 -7.062 1 98.81 85 PHE A N 1
ATOM 642 C CA . PHE A 1 85 ? -3.383 21.625 -6.016 1 98.81 85 PHE A CA 1
ATOM 643 C C . PHE A 1 85 ? -4.062 22.906 -6.461 1 98.81 85 PHE A C 1
ATOM 645 O O . PHE A 1 85 ? -4.641 23.625 -5.637 1 98.81 85 PHE A O 1
ATOM 652 N N . ASP A 1 86 ? -4.023 23.266 -7.719 1 98.44 86 ASP A N 1
ATOM 653 C CA . ASP A 1 86 ? -4.598 24.484 -8.273 1 98.44 86 ASP A CA 1
ATOM 654 C C . ASP A 1 86 ? -6.102 24.328 -8.5 1 98.44 86 ASP A C 1
ATOM 656 O O . ASP A 1 86 ? -6.828 25.328 -8.562 1 98.44 86 ASP A O 1
ATOM 660 N N . ASN A 1 87 ? -6.57 23.125 -8.641 1 98.5 87 ASN A N 1
ATOM 661 C CA . ASN A 1 87 ? -7.98 22.797 -8.82 1 98.5 87 ASN A CA 1
ATOM 662 C C . ASN A 1 87 ? -8.414 21.672 -7.891 1 98.5 87 ASN A C 1
ATOM 664 O O . ASN A 1 87 ? -8.797 20.594 -8.352 1 98.5 87 ASN A O 1
ATOM 668 N N . PRO A 1 88 ? -8.398 21.922 -6.613 1 98.38 88 PRO A N 1
ATOM 669 C CA . PRO A 1 88 ? -8.789 20.891 -5.652 1 98.38 88 PRO A CA 1
ATOM 670 C C . PRO A 1 88 ? -10.281 20.594 -5.688 1 98.38 88 PRO A C 1
ATOM 672 O O . PRO A 1 88 ? -11.055 21.328 -6.309 1 98.38 88 PRO A O 1
ATOM 675 N N . PRO A 1 89 ? -10.656 19.438 -5.172 1 97.44 89 PRO A N 1
ATOM 676 C CA . PRO A 1 89 ? -12.102 19.188 -5.078 1 97.44 89 PRO A CA 1
ATOM 677 C C . PRO A 1 89 ? -12.828 20.281 -4.285 1 97.44 89 PRO A C 1
ATOM 679 O O . PRO A 1 89 ? -12.211 20.969 -3.479 1 97.44 89 PRO A O 1
ATOM 682 N N . ALA A 1 90 ? -14.102 20.391 -4.473 1 93.75 90 ALA A N 1
ATOM 683 C CA . ALA A 1 90 ? -14.906 21.453 -3.867 1 93.75 90 ALA A CA 1
ATOM 684 C C . ALA A 1 90 ? -14.883 21.344 -2.344 1 93.75 90 ALA A C 1
ATOM 686 O O . ALA A 1 90 ? -14.898 22.375 -1.649 1 93.75 90 ALA A O 1
ATOM 687 N N . LYS A 1 91 ? -14.883 20.109 -1.897 1 92.12 91 LYS A N 1
ATOM 688 C CA . LYS A 1 91 ? -14.852 19.891 -0.456 1 92.12 91 LYS A CA 1
ATOM 689 C C . LYS A 1 91 ? -13.797 18.844 -0.085 1 92.12 91 LYS A C 1
ATOM 691 O O . LYS A 1 91 ? -13.695 17.797 -0.73 1 92.12 91 LYS A O 1
ATOM 696 N N . ILE A 1 92 ? -12.945 19.25 0.849 1 96.69 92 ILE A N 1
ATOM 697 C CA . ILE A 1 92 ? -11.992 18.328 1.473 1 96.69 92 ILE A CA 1
ATOM 698 C C . ILE A 1 92 ? -12.273 18.234 2.971 1 96.69 92 ILE A C 1
ATOM 700 O O . ILE A 1 92 ? -12.164 19.234 3.693 1 96.69 92 ILE A O 1
ATOM 704 N N . GLU A 1 93 ? -12.719 17.078 3.398 1 98.38 93 GLU A N 1
ATOM 705 C CA . GLU A 1 93 ? -12.977 16.938 4.828 1 98.38 93 GLU A CA 1
ATOM 706 C C . GLU A 1 93 ? -11.75 16.375 5.555 1 98.38 93 GLU A C 1
ATOM 708 O O . GLU A 1 93 ? -11.391 16.859 6.629 1 98.38 93 GLU A O 1
ATOM 713 N N . VAL A 1 94 ? -11.125 15.375 5.016 1 98.81 94 VAL A N 1
ATOM 714 C CA . VAL A 1 94 ? -9.938 14.758 5.598 1 98.81 94 VAL A CA 1
ATOM 715 C C . VAL A 1 94 ? -8.797 14.773 4.582 1 98.81 94 VAL A C 1
ATOM 717 O O . VAL A 1 94 ? -8.984 14.383 3.426 1 98.81 94 VAL A O 1
ATOM 720 N N . LEU A 1 95 ? -7.656 15.25 4.973 1 98.94 95 LEU A N 1
ATOM 721 C CA . LEU A 1 95 ? -6.473 15.258 4.121 1 98.94 95 LEU A CA 1
ATOM 722 C C . LEU A 1 95 ? -5.387 14.352 4.691 1 98.94 95 LEU A C 1
ATOM 724 O O . LEU A 1 95 ? -5.012 14.477 5.859 1 98.94 95 LEU A O 1
ATOM 728 N N . LEU A 1 96 ? -4.961 13.383 3.969 1 98.94 96 LEU A N 1
ATOM 729 C CA . LEU A 1 96 ? -3.834 12.516 4.289 1 98.94 96 LEU A CA 1
ATOM 730 C C . LEU A 1 96 ? -2.564 12.984 3.584 1 98.94 96 LEU A C 1
ATOM 732 O O . LEU A 1 96 ? -2.557 13.156 2.361 1 98.94 96 LEU A O 1
ATOM 736 N N . VAL A 1 97 ? -1.485 13.188 4.324 1 99 97 VAL A N 1
ATOM 737 C CA . VAL A 1 97 ? -0.203 13.656 3.807 1 99 97 VAL A CA 1
ATOM 738 C C . VAL A 1 97 ? 0.877 12.617 4.09 1 99 97 VAL A C 1
ATOM 740 O O . VAL A 1 97 ? 1.295 12.438 5.238 1 99 97 VAL A O 1
ATOM 743 N N . PRO A 1 98 ? 1.37 11.961 3.08 1 99 98 PRO A N 1
ATOM 744 C CA . PRO A 1 98 ? 2.4 10.93 3.252 1 99 98 PRO A CA 1
ATOM 745 C C . PRO A 1 98 ? 3.809 11.516 3.336 1 99 98 PRO A C 1
ATOM 747 O O . PRO A 1 98 ? 3.992 12.727 3.154 1 99 98 PRO A O 1
ATOM 750 N N . GLY A 1 99 ? 4.789 10.664 3.695 1 98.88 99 GLY A N 1
ATOM 751 C CA . GLY A 1 99 ? 6.203 10.992 3.572 1 98.88 99 GLY A CA 1
ATOM 752 C C . GLY A 1 99 ? 6.84 10.422 2.32 1 98.88 99 GLY A C 1
ATOM 753 O O . GLY A 1 99 ? 6.164 10.219 1.309 1 98.88 99 GLY A O 1
ATOM 754 N N . GLY A 1 100 ? 8.109 10.242 2.396 1 98.44 100 GLY A N 1
ATOM 755 C CA . GLY A 1 100 ? 8.938 9.766 1.3 1 98.44 100 GLY A CA 1
ATOM 756 C C . GLY A 1 100 ? 10.133 10.648 1.022 1 98.44 100 GLY A C 1
ATOM 757 O O . GLY A 1 100 ? 10.25 11.742 1.581 1 98.44 100 GLY A O 1
ATOM 758 N N . SER A 1 101 ? 10.984 10.156 0.179 1 97.5 101 SER A N 1
ATOM 759 C CA . SER A 1 101 ? 12.203 10.898 -0.135 1 97.5 101 SER A CA 1
ATOM 760 C C . SER A 1 101 ? 11.883 12.234 -0.796 1 97.5 101 SER A C 1
ATOM 762 O O . SER A 1 101 ? 12.656 13.188 -0.685 1 97.5 101 SER A O 1
ATOM 764 N N . GLY A 1 102 ? 10.703 12.32 -1.431 1 98.25 102 GLY A N 1
ATOM 765 C CA . GLY A 1 102 ? 10.297 13.547 -2.084 1 98.25 102 GLY A CA 1
ATOM 766 C C . GLY A 1 102 ? 10.172 14.719 -1.126 1 98.25 102 GLY A C 1
ATOM 767 O O . GLY A 1 102 ? 10.188 15.875 -1.549 1 98.25 102 GLY A O 1
ATOM 768 N N . THR A 1 103 ? 10.039 14.445 0.177 1 98.56 103 THR A N 1
ATOM 769 C CA . THR A 1 103 ? 9.938 15.516 1.163 1 98.56 103 THR A CA 1
ATOM 770 C C . THR A 1 103 ? 11.258 16.266 1.29 1 98.56 103 THR A C 1
ATOM 772 O O . THR A 1 103 ? 11.305 17.359 1.848 1 98.56 103 THR A O 1
ATOM 775 N N . ARG A 1 104 ? 12.336 15.695 0.757 1 97 104 ARG A N 1
ATOM 776 C CA . ARG A 1 104 ? 13.656 16.312 0.824 1 97 104 ARG A CA 1
ATOM 777 C C . ARG A 1 104 ? 13.961 17.109 -0.445 1 97 104 ARG A C 1
ATOM 779 O O . ARG A 1 104 ? 15.031 17.688 -0.577 1 97 104 ARG A O 1
ATOM 786 N N . SER A 1 105 ? 13.117 17.062 -1.378 1 97.56 105 SER A N 1
ATOM 787 C CA . SER A 1 105 ? 13.188 17.859 -2.594 1 97.56 105 SER A CA 1
ATOM 788 C C . SER A 1 105 ? 12.25 19.062 -2.521 1 97.56 105 SER A C 1
ATOM 790 O O . SER A 1 105 ? 11.031 18.906 -2.402 1 97.56 105 SER A O 1
ATOM 792 N N . GLU A 1 106 ? 12.797 20.25 -2.641 1 97.44 106 GLU A N 1
ATOM 793 C CA . GLU A 1 106 ? 11.961 21.438 -2.578 1 97.44 106 GLU A CA 1
ATOM 794 C C . GLU A 1 106 ? 10.922 21.453 -3.699 1 97.44 106 GLU A C 1
ATOM 796 O O . GLU A 1 106 ? 9.789 21.891 -3.5 1 97.44 106 GLU A O 1
ATOM 801 N N . ALA A 1 107 ? 11.328 20.953 -4.867 1 97.25 107 ALA A N 1
ATOM 802 C CA . ALA A 1 107 ? 10.422 20.906 -6.012 1 97.25 107 ALA A CA 1
ATOM 803 C C . ALA A 1 107 ? 9.203 20.047 -5.711 1 97.25 107 ALA A C 1
ATOM 805 O O . ALA A 1 107 ? 8.094 20.328 -6.184 1 97.25 107 ALA A O 1
ATOM 806 N N . SER A 1 108 ? 9.359 19.016 -4.941 1 98.06 108 SER A N 1
ATOM 807 C CA . SER A 1 108 ? 8.273 18.109 -4.566 1 98.06 108 SER A CA 1
ATOM 808 C C . SER A 1 108 ? 7.543 18.609 -3.326 1 98.06 108 SER A C 1
ATOM 810 O O . SER A 1 108 ? 6.316 18.531 -3.238 1 98.06 108 SER A O 1
ATOM 812 N N . ALA A 1 109 ? 8.258 19.172 -2.375 1 98.56 109 ALA A N 1
ATOM 813 C CA . ALA A 1 109 ? 7.738 19.469 -1.042 1 98.56 109 ALA A CA 1
ATOM 814 C C . ALA A 1 109 ? 6.965 20.781 -1.031 1 98.56 109 ALA A C 1
ATOM 816 O O . ALA A 1 109 ? 5.898 20.875 -0.421 1 98.56 109 ALA A O 1
ATOM 817 N N . VAL A 1 110 ? 7.434 21.797 -1.698 1 98.81 110 VAL A N 1
ATOM 818 C CA . VAL A 1 110 ? 6.941 23.156 -1.535 1 98.81 110 VAL A CA 1
ATOM 819 C C . VAL A 1 110 ? 5.484 23.234 -1.989 1 98.81 110 VAL A C 1
ATOM 821 O O . VAL A 1 110 ? 4.641 23.797 -1.289 1 98.81 110 VAL A O 1
ATOM 824 N N . PRO A 1 111 ? 5.129 22.641 -3.168 1 98.88 111 PRO A N 1
ATOM 825 C CA . PRO A 1 111 ? 3.719 22.703 -3.562 1 98.88 111 PRO A CA 1
ATOM 826 C C . PRO A 1 111 ? 2.791 22.062 -2.533 1 98.88 111 PRO A C 1
ATOM 828 O O . PRO A 1 111 ? 1.669 22.531 -2.33 1 98.88 111 PRO A O 1
ATOM 831 N N . VAL A 1 112 ? 3.225 21 -1.865 1 98.94 112 VAL A N 1
ATOM 832 C CA . VAL A 1 112 ? 2.414 20.312 -0.863 1 98.94 112 VAL A CA 1
ATOM 833 C C . VAL A 1 112 ? 2.271 21.188 0.376 1 98.94 112 VAL A C 1
ATOM 835 O O . VAL A 1 112 ? 1.182 21.312 0.941 1 98.94 112 VAL A O 1
ATOM 838 N N . ILE A 1 113 ? 3.375 21.812 0.824 1 98.94 113 ILE A N 1
ATOM 839 C CA . ILE A 1 113 ? 3.387 22.688 1.985 1 98.94 113 ILE A CA 1
ATOM 840 C C . ILE A 1 113 ? 2.396 23.828 1.774 1 98.94 113 ILE A C 1
ATOM 842 O O . ILE A 1 113 ? 1.57 24.109 2.645 1 98.94 113 ILE A O 1
ATOM 846 N N . GLU A 1 114 ? 2.4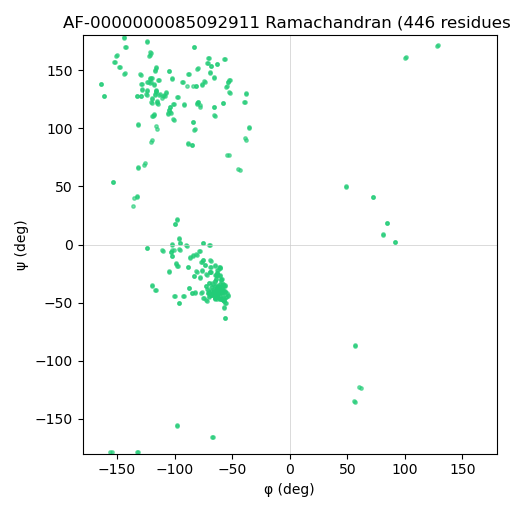73 24.438 0.604 1 98.94 114 GLU A N 1
ATOM 847 C CA . GLU A 1 114 ? 1.585 25.547 0.278 1 98.94 114 GLU A CA 1
ATOM 848 C C . GLU A 1 114 ? 0.128 25.094 0.237 1 98.94 114 GLU A C 1
ATOM 850 O O . GLU A 1 114 ? -0.764 25.812 0.683 1 98.94 114 GLU A O 1
ATOM 855 N N . PHE A 1 115 ? -0.12 23.938 -0.308 1 98.94 115 PHE A N 1
ATOM 856 C CA . PHE A 1 115 ? -1.472 23.406 -0.397 1 98.94 115 PHE A CA 1
ATOM 857 C C . PHE A 1 115 ? -2.045 23.141 0.992 1 98.94 115 PHE A C 1
ATOM 859 O O . PHE A 1 115 ? -3.197 23.484 1.267 1 98.94 115 PHE A O 1
ATOM 866 N N . ILE A 1 116 ? -1.227 22.5 1.894 1 98.94 116 ILE A N 1
ATOM 867 C CA . ILE A 1 116 ? -1.652 22.25 3.266 1 98.94 116 ILE A CA 1
ATOM 868 C C . ILE A 1 116 ? -2.047 23.562 3.934 1 98.94 116 ILE A C 1
ATOM 870 O O . ILE A 1 116 ? -3.123 23.656 4.527 1 98.94 116 ILE A O 1
ATOM 874 N N . ALA A 1 117 ? -1.157 24.562 3.84 1 98.88 117 ALA A N 1
ATOM 875 C CA . ALA A 1 117 ? -1.419 25.859 4.465 1 98.88 117 ALA A CA 1
ATOM 876 C C . ALA A 1 117 ? -2.73 26.453 3.963 1 98.88 117 ALA A C 1
ATOM 878 O O . ALA A 1 117 ? -3.49 27.047 4.738 1 98.88 117 ALA A O 1
ATOM 879 N N . LYS A 1 118 ? -2.949 26.297 2.713 1 98.44 118 LYS A N 1
ATOM 880 C CA . LYS A 1 118 ? -4.125 26.859 2.064 1 98.44 118 LYS A CA 1
ATOM 881 C C . LYS A 1 118 ? -5.402 26.172 2.541 1 98.44 118 LYS A C 1
ATOM 883 O O . LYS A 1 118 ? -6.406 26.844 2.818 1 98.44 118 LYS A O 1
ATOM 888 N N . VAL A 1 119 ? -5.434 24.875 2.66 1 98.5 119 VAL A N 1
ATOM 889 C CA . VAL A 1 119 ? -6.703 24.172 2.801 1 98.5 119 VAL A CA 1
ATOM 890 C C . VAL A 1 119 ? -6.957 23.859 4.273 1 98.5 119 VAL A C 1
ATOM 892 O O . VAL A 1 119 ? -8.086 23.547 4.66 1 98.5 119 VAL A O 1
ATOM 895 N N . TYR A 1 120 ? -5.961 23.938 5.121 1 98.62 120 TYR A N 1
ATOM 896 C CA . TYR A 1 120 ? -6.059 23.469 6.5 1 98.62 120 TYR A CA 1
ATOM 897 C C . TYR A 1 120 ? -7.223 24.141 7.223 1 98.62 120 TYR A C 1
ATOM 899 O O . TYR A 1 120 ? -7.98 23.469 7.93 1 98.62 120 TYR A O 1
ATOM 907 N N . PRO A 1 121 ? -7.473 25.438 7.047 1 97.75 121 PRO A N 1
ATOM 908 C CA . PRO A 1 121 ? -8.547 26.078 7.797 1 97.75 121 PRO A CA 1
ATOM 909 C C . PRO A 1 121 ? -9.914 25.469 7.516 1 97.75 121 PRO A C 1
ATOM 911 O O . PRO A 1 121 ? -10.828 25.594 8.344 1 97.75 121 PRO A O 1
ATOM 914 N N . SER A 1 122 ? -10.062 24.797 6.434 1 97.25 122 SER A N 1
ATOM 915 C CA . SER A 1 122 ? -11.367 24.25 6.066 1 97.25 122 SER A CA 1
ATOM 916 C C . SER A 1 122 ? -11.43 22.75 6.336 1 97.25 122 SER A C 1
ATOM 918 O O . SER A 1 122 ? -12.484 22.125 6.172 1 97.25 122 SER A O 1
ATOM 920 N N . LEU A 1 123 ? -10.336 22.125 6.719 1 98.06 123 LEU A N 1
ATOM 921 C CA . LEU A 1 123 ? -10.289 20.688 6.938 1 98.06 123 LEU A CA 1
ATOM 922 C C . LEU A 1 123 ? -10.992 20.312 8.242 1 98.06 123 LEU A C 1
ATOM 924 O O . LEU A 1 123 ? -10.875 21.031 9.242 1 98.06 123 LEU A O 1
ATOM 928 N N . ARG A 1 124 ? -11.688 19.219 8.172 1 98.19 124 ARG A N 1
ATOM 929 C CA . ARG A 1 124 ? -12.133 18.625 9.43 1 98.19 124 ARG A CA 1
ATOM 930 C C . ARG A 1 124 ? -10.984 17.891 10.117 1 98.19 124 ARG A C 1
ATOM 932 O O . ARG A 1 124 ? -10.883 17.906 11.344 1 98.19 124 ARG A O 1
ATOM 939 N N . TYR A 1 125 ? -10.148 17.141 9.344 1 98.69 125 TYR A N 1
ATOM 940 C CA . TYR A 1 125 ? -9.008 16.438 9.914 1 98.69 125 TYR A CA 1
ATOM 941 C C . TYR A 1 125 ? -7.82 16.469 8.969 1 98.69 125 TYR A C 1
ATOM 943 O O . TYR A 1 125 ? -7.992 16.469 7.746 1 98.69 125 TYR A O 1
ATOM 951 N N . LEU A 1 126 ? -6.668 16.5 9.539 1 98.94 126 LEU A N 1
ATOM 952 C CA . LEU A 1 126 ? -5.391 16.328 8.844 1 98.94 126 LEU A CA 1
ATOM 953 C C . LEU A 1 126 ? -4.633 15.125 9.406 1 98.94 126 LEU A C 1
ATOM 955 O O . LEU A 1 126 ? -4.375 15.055 10.609 1 98.94 126 LEU A O 1
ATOM 959 N N . LEU A 1 127 ? -4.297 14.164 8.609 1 99 127 LEU A N 1
ATOM 960 C CA . LEU A 1 127 ? -3.516 12.992 8.977 1 99 127 LEU A CA 1
ATOM 961 C C . LEU A 1 127 ? -2.164 12.992 8.273 1 99 127 LEU A C 1
ATOM 963 O O . LEU A 1 127 ? -2.092 13.203 7.059 1 99 127 LEU A O 1
ATOM 967 N N . THR A 1 128 ? -1.112 12.82 8.992 1 99 128 THR A N 1
ATOM 968 C CA . THR A 1 128 ? 0.211 12.727 8.391 1 99 128 THR A CA 1
ATOM 969 C C . THR A 1 128 ? 0.865 11.391 8.711 1 99 128 THR A C 1
ATOM 971 O O . THR A 1 128 ? 0.661 10.836 9.797 1 99 128 THR A O 1
ATOM 974 N N . VAL A 1 129 ? 1.576 10.867 7.809 1 98.94 129 VAL A N 1
ATOM 975 C CA . VAL A 1 129 ? 2.348 9.641 7.984 1 98.94 129 VAL A CA 1
ATOM 976 C C . VAL A 1 129 ? 3.826 9.922 7.723 1 98.94 129 VAL A C 1
ATOM 978 O O . VAL A 1 129 ? 4.172 10.625 6.773 1 98.94 129 VAL A O 1
ATOM 981 N N . CYS A 1 130 ? 4.734 9.297 8.602 1 98.88 130 CYS A N 1
ATOM 982 C CA . CYS A 1 130 ? 6.16 9.359 8.312 1 98.88 130 CYS A CA 1
ATOM 983 C C . CYS A 1 130 ? 6.625 10.805 8.188 1 98.88 130 CYS A C 1
ATOM 985 O O . CYS A 1 130 ? 6.348 11.633 9.055 1 98.88 130 CYS A O 1
ATOM 987 N N . THR A 1 131 ? 7.398 11.156 7.238 1 98.94 131 THR A N 1
ATOM 988 C CA . THR A 1 131 ? 7.973 12.484 7.098 1 98.94 131 THR A CA 1
ATOM 989 C C . THR A 1 131 ? 6.922 13.477 6.598 1 98.94 131 THR A C 1
ATOM 991 O O . THR A 1 131 ? 7.199 14.672 6.473 1 98.94 131 THR A O 1
ATOM 994 N N . GLY A 1 132 ? 5.676 13.031 6.398 1 98.94 132 GLY A N 1
ATOM 995 C CA . GLY A 1 132 ? 4.582 13.93 6.074 1 98.94 132 GLY A CA 1
ATOM 996 C C . GLY A 1 132 ? 4.332 14.977 7.148 1 98.94 132 GLY A C 1
ATOM 997 O O . GLY A 1 132 ? 3.885 16.078 6.848 1 98.94 132 GLY A O 1
ATOM 998 N N . SER A 1 133 ? 4.613 14.602 8.375 1 98.94 133 SER A N 1
ATOM 999 C CA . SER A 1 133 ? 4.457 15.555 9.461 1 98.94 133 SER A CA 1
ATOM 1000 C C . SER A 1 133 ? 5.418 16.734 9.312 1 98.94 133 SER A C 1
ATOM 1002 O O . SER A 1 133 ? 5.113 17.844 9.742 1 98.94 133 SER A O 1
ATOM 1004 N N . GLY A 1 134 ? 6.602 16.516 8.688 1 98.94 134 GLY A N 1
ATOM 1005 C CA . GLY A 1 134 ? 7.512 17.609 8.398 1 98.94 134 GLY A CA 1
ATOM 1006 C C . GLY A 1 134 ? 6.93 18.625 7.43 1 98.94 134 GLY A C 1
ATOM 1007 O O . GLY A 1 134 ? 7.168 19.828 7.562 1 98.94 134 GLY A O 1
ATOM 1008 N N . LEU A 1 135 ? 6.188 18.156 6.41 1 98.94 135 LEU A N 1
ATOM 1009 C CA . LEU A 1 135 ? 5.516 19.062 5.477 1 98.94 135 LEU A CA 1
ATOM 1010 C C . LEU A 1 135 ? 4.457 19.891 6.191 1 98.94 135 LEU A C 1
ATOM 1012 O O . LEU A 1 135 ? 4.367 21.094 5.984 1 98.94 135 LEU A O 1
ATOM 1016 N N . ALA A 1 136 ? 3.668 19.203 7.055 1 98.94 136 ALA A N 1
ATOM 1017 C CA . ALA A 1 136 ? 2.646 19.906 7.832 1 98.94 136 ALA A CA 1
ATOM 1018 C C . ALA A 1 136 ? 3.277 20.938 8.766 1 98.94 136 ALA A C 1
ATOM 1020 O O . ALA A 1 136 ? 2.738 22.031 8.945 1 98.94 136 ALA A O 1
ATOM 1021 N N . ALA A 1 137 ? 4.391 20.547 9.375 1 98.94 137 ALA A N 1
ATOM 1022 C CA . ALA A 1 137 ? 5.102 21.484 10.258 1 98.94 137 ALA A CA 1
ATOM 1023 C C . ALA A 1 137 ? 5.543 22.719 9.492 1 98.94 137 ALA A C 1
ATOM 1025 O O . ALA A 1 137 ? 5.332 23.844 9.953 1 98.94 137 ALA A O 1
ATOM 1026 N N . ARG A 1 138 ? 6.129 22.531 8.336 1 98.94 138 ARG A N 1
ATOM 1027 C CA . ARG A 1 138 ? 6.609 23.656 7.527 1 98.94 138 ARG A CA 1
ATOM 1028 C C . ARG A 1 138 ? 5.453 24.531 7.062 1 98.94 138 ARG A C 1
ATOM 1030 O O . ARG A 1 138 ? 5.633 25.719 6.82 1 98.94 138 ARG A O 1
ATOM 1037 N N . ALA A 1 139 ? 4.27 23.969 6.949 1 98.94 139 ALA A N 1
ATOM 1038 C CA . ALA A 1 139 ? 3.074 24.719 6.586 1 98.94 139 ALA A CA 1
ATOM 1039 C C . ALA A 1 139 ? 2.57 25.547 7.77 1 98.94 139 ALA A C 1
ATOM 1041 O O . ALA A 1 139 ? 1.67 26.375 7.613 1 98.94 139 ALA A O 1
ATOM 1042 N N . GLY A 1 140 ? 3.072 25.281 8.984 1 98.88 140 GLY A N 1
ATOM 1043 C CA . GLY A 1 140 ? 2.76 26.062 10.164 1 98.88 140 GLY A CA 1
ATOM 1044 C C . GLY A 1 140 ? 1.568 25.531 10.938 1 98.88 140 GLY A C 1
ATOM 1045 O O . GLY A 1 140 ? 1.232 26.047 12.008 1 98.88 140 GLY A O 1
ATOM 1046 N N . VAL A 1 141 ? 0.976 24.438 10.516 1 98.88 141 VAL A N 1
ATOM 1047 C CA . VAL A 1 141 ? -0.314 24.016 11.062 1 98.88 141 VAL A CA 1
ATOM 1048 C C . VAL A 1 141 ? -0.101 23.188 12.32 1 98.88 141 VAL A C 1
ATOM 1050 O O . VAL A 1 141 ? -1.048 22.922 13.07 1 98.88 141 VAL A O 1
ATOM 1053 N N . LEU A 1 142 ? 1.174 22.766 12.609 1 98.88 142 LEU A N 1
ATOM 1054 C CA . LEU A 1 142 ? 1.466 21.969 13.797 1 98.88 142 LEU A CA 1
ATOM 1055 C C . LEU A 1 142 ? 1.934 22.859 14.945 1 98.88 142 LEU A C 1
ATOM 1057 O O . LEU A 1 142 ? 2.254 22.375 16.031 1 98.88 142 LEU A O 1
ATOM 1061 N N . ASP A 1 143 ? 2.002 24.203 14.766 1 98.75 143 ASP A N 1
ATOM 1062 C CA . ASP A 1 143 ? 2.508 25.109 15.797 1 98.75 143 ASP A CA 1
ATOM 1063 C C . ASP A 1 143 ? 1.703 24.969 17.094 1 98.75 143 ASP A C 1
ATOM 1065 O O . ASP A 1 143 ? 0.48 25.125 17.078 1 98.75 143 ASP A O 1
ATOM 1069 N N . GLY A 1 144 ? 2.426 24.641 18.156 1 98.62 144 GLY A N 1
ATOM 1070 C CA . GLY A 1 144 ? 1.814 24.562 19.469 1 98.62 144 GLY A CA 1
ATOM 1071 C C . GLY A 1 144 ? 1.073 23.25 19.703 1 98.62 144 GLY A C 1
ATOM 1072 O O . GLY A 1 144 ? 0.386 23.094 20.719 1 98.62 144 GLY A O 1
ATOM 1073 N N . LYS A 1 145 ? 1.226 22.359 18.812 1 98.75 145 LYS A N 1
ATOM 1074 C CA . LYS A 1 145 ? 0.525 21.094 18.906 1 98.75 145 LYS A CA 1
ATOM 1075 C C . LYS A 1 145 ? 1.508 19.938 19.062 1 98.75 145 LYS A C 1
ATOM 1077 O O . LYS A 1 145 ? 2.658 20.031 18.625 1 98.75 145 LYS A O 1
ATOM 1082 N N . ARG A 1 146 ? 1.049 18.875 19.703 1 98.88 146 ARG A N 1
ATOM 1083 C CA . ARG A 1 146 ? 1.835 17.641 19.75 1 98.88 146 ARG A CA 1
ATOM 1084 C C . ARG A 1 146 ? 1.769 16.891 18.422 1 98.88 146 ARG A C 1
ATOM 1086 O O . ARG A 1 146 ? 0.715 16.844 17.781 1 98.88 146 ARG A O 1
ATOM 1093 N N . ALA A 1 147 ? 2.861 16.359 17.938 1 98.88 147 ALA A N 1
ATOM 1094 C CA . ALA A 1 147 ? 2.938 15.555 16.719 1 98.88 147 ALA A CA 1
ATOM 1095 C C . ALA A 1 147 ? 4.113 14.578 16.797 1 98.88 147 ALA A C 1
ATOM 1097 O O . ALA A 1 147 ? 5.012 14.734 17.625 1 98.88 147 ALA A O 1
ATOM 1098 N N . THR A 1 148 ? 4.102 13.555 16.094 1 98.94 148 THR A N 1
ATOM 1099 C CA . THR A 1 148 ? 5.223 12.633 15.945 1 98.94 148 THR A CA 1
ATOM 1100 C C . THR A 1 148 ? 5.598 12.469 14.477 1 98.94 148 THR A C 1
ATOM 1102 O O . THR A 1 148 ? 5.027 13.133 13.602 1 98.94 148 THR A O 1
ATOM 1105 N N . SER A 1 149 ? 6.645 11.742 14.18 1 98.81 149 SER A N 1
ATOM 1106 C CA . SER A 1 149 ? 7.168 11.539 12.836 1 98.81 149 SER A CA 1
ATOM 1107 C C . SER A 1 149 ? 7.965 10.242 12.742 1 98.81 149 SER A C 1
ATOM 1109 O O . SER A 1 149 ? 7.98 9.445 13.688 1 98.81 149 SER A O 1
ATOM 1111 N N . ASN A 1 150 ? 8.492 10.008 11.555 1 98.25 150 ASN A N 1
ATOM 1112 C CA . ASN A 1 150 ? 9.391 8.883 11.305 1 98.25 150 ASN A CA 1
ATOM 1113 C C . ASN A 1 150 ? 10.586 8.898 12.258 1 98.25 150 ASN A C 1
ATOM 1115 O O . ASN A 1 150 ? 11.219 9.938 12.445 1 98.25 150 ASN A O 1
ATOM 1119 N N . LYS A 1 151 ? 10.977 7.688 12.852 1 98.44 151 LYS A N 1
ATOM 1120 C CA . LYS A 1 151 ? 12.031 7.652 13.859 1 98.44 151 LYS A CA 1
ATOM 1121 C C . LYS A 1 151 ? 13.414 7.625 13.211 1 98.44 151 LYS A C 1
ATOM 1123 O O . LYS A 1 151 ? 14.383 8.117 13.789 1 98.44 151 LYS A O 1
ATOM 1128 N N . ARG A 1 152 ? 13.469 7.117 12.062 1 96.5 152 ARG A N 1
ATOM 1129 C CA . ARG A 1 152 ? 14.75 7.117 11.359 1 96.5 152 ARG A CA 1
ATOM 1130 C C . ARG A 1 152 ? 15.117 8.523 10.898 1 96.5 152 ARG A C 1
ATOM 1132 O O . ARG A 1 152 ? 16.297 8.898 10.906 1 96.5 152 ARG A O 1
ATOM 1139 N N . ALA A 1 153 ? 14.117 9.242 10.461 1 97.81 153 ALA A N 1
ATOM 1140 C CA . ALA A 1 153 ? 14.328 10.609 9.992 1 97.81 153 ALA A CA 1
ATOM 1141 C C . ALA A 1 153 ? 13.992 11.617 11.086 1 97.81 153 ALA A C 1
ATOM 1143 O O . ALA A 1 153 ? 13.703 12.781 10.797 1 97.81 153 ALA A O 1
ATOM 1144 N N . TRP A 1 154 ? 14.008 11.164 12.344 1 98.56 154 TRP A N 1
ATOM 1145 C CA . TRP A 1 154 ? 13.492 11.961 13.453 1 98.56 154 TRP A CA 1
ATOM 1146 C C . TRP A 1 154 ? 14.203 13.305 13.539 1 98.56 154 TRP A C 1
ATOM 1148 O O . TRP A 1 154 ? 13.562 14.359 13.469 1 98.56 154 TRP A O 1
ATOM 1158 N N . ASN A 1 155 ? 15.523 13.281 13.602 1 98.5 155 ASN A N 1
ATOM 1159 C CA . ASN A 1 155 ? 16.297 14.508 13.789 1 98.5 155 ASN A CA 1
ATOM 1160 C C . ASN A 1 155 ? 16.141 15.453 12.602 1 98.5 155 ASN A C 1
ATOM 1162 O O . ASN A 1 155 ? 16.125 16.672 12.773 1 98.5 155 ASN A O 1
ATOM 1166 N N . GLU A 1 156 ? 16.031 14.875 11.414 1 98.25 156 GLU A N 1
ATOM 1167 C CA . GLU A 1 156 ? 15.812 15.688 10.219 1 98.25 156 GLU A CA 1
ATOM 1168 C C . GLU A 1 156 ? 14.484 16.422 10.289 1 98.25 156 GLU A C 1
ATOM 1170 O O . GLU A 1 156 ? 14.414 17.625 9.984 1 98.25 156 GLU A O 1
ATOM 1175 N N . VAL A 1 157 ? 13.43 15.742 10.727 1 98.69 157 VAL A N 1
ATOM 1176 C CA . VAL A 1 157 ? 12.078 16.297 10.68 1 98.69 157 VAL A CA 1
ATOM 1177 C C . VAL A 1 157 ? 11.914 17.344 11.773 1 98.69 157 VAL A C 1
ATOM 1179 O O . VAL A 1 157 ? 11.391 18.438 11.523 1 98.69 157 VAL A O 1
ATOM 1182 N N . ILE A 1 158 ? 12.367 17.031 13.008 1 98.5 158 ILE A N 1
ATOM 1183 C CA . ILE A 1 158 ? 12.094 17.953 14.102 1 98.5 158 ILE A CA 1
ATOM 1184 C C . ILE A 1 158 ? 12.898 19.234 13.906 1 98.5 158 ILE A C 1
ATOM 1186 O O . ILE A 1 158 ? 12.57 20.281 14.477 1 98.5 158 ILE A O 1
ATOM 1190 N N . ALA A 1 159 ? 13.938 19.219 13.102 1 98.75 159 ALA A N 1
ATOM 1191 C CA . ALA A 1 159 ? 14.766 20.391 12.828 1 98.75 159 ALA A CA 1
ATOM 1192 C C . ALA A 1 159 ? 14.062 21.328 11.859 1 98.75 159 ALA A C 1
ATOM 1194 O O . ALA A 1 159 ? 14.469 22.484 11.711 1 98.75 159 ALA A O 1
ATOM 1195 N N . LEU A 1 160 ? 13.039 20.906 11.188 1 98.5 160 LEU A N 1
ATOM 1196 C CA . LEU A 1 160 ? 12.359 21.719 10.18 1 98.5 160 LEU A CA 1
ATOM 1197 C C . LEU A 1 160 ? 11.547 22.828 10.82 1 98.5 160 LEU A C 1
ATOM 1199 O O . LEU A 1 160 ? 11.219 23.812 10.164 1 98.5 160 LEU A O 1
ATOM 1203 N N . ARG A 1 161 ? 11.141 22.641 12.023 1 98.62 161 ARG A N 1
ATOM 1204 C CA . ARG A 1 161 ? 10.32 23.609 12.727 1 98.62 161 ARG A CA 1
ATOM 1205 C C . ARG A 1 161 ? 10.305 23.344 14.227 1 98.62 161 ARG A C 1
ATOM 1207 O O . ARG A 1 161 ? 10.055 22.203 14.656 1 98.62 161 ARG A O 1
ATOM 1214 N N . ASP A 1 162 ? 10.391 24.312 15.109 1 98.44 162 ASP A N 1
ATOM 1215 C CA . ASP A 1 162 ? 10.562 24.156 16.547 1 98.44 162 ASP A CA 1
ATOM 1216 C C . ASP A 1 162 ? 9.219 24.25 17.266 1 98.44 162 ASP A C 1
ATOM 1218 O O . ASP A 1 162 ? 9.094 23.828 18.422 1 98.44 162 ASP A O 1
ATOM 1222 N N . GLU A 1 163 ? 8.266 24.797 16.625 1 98.75 163 GLU A N 1
ATOM 1223 C CA . GLU A 1 163 ? 7.031 25.219 17.281 1 98.75 163 GLU A CA 1
ATOM 1224 C C . GLU A 1 163 ? 6.195 24.031 17.719 1 98.75 163 GLU A C 1
ATOM 1226 O O . GLU A 1 163 ? 5.516 24.078 18.75 1 98.75 163 GLU A O 1
ATOM 1231 N N . PRO A 1 164 ? 6.215 22.922 16.969 1 98.81 164 PRO A N 1
ATOM 1232 C CA . PRO A 1 164 ? 5.488 21.734 17.453 1 98.81 164 PRO A CA 1
ATOM 1233 C C . PRO A 1 164 ? 6.141 21.109 18.688 1 98.81 164 PRO A C 1
ATOM 1235 O O . PRO A 1 164 ? 7.355 21.219 18.875 1 98.81 164 PRO A O 1
ATOM 1238 N N . THR A 1 165 ? 5.34 20.516 19.578 1 98.88 165 THR A N 1
ATOM 1239 C CA . THR A 1 165 ? 5.855 19.594 20.594 1 98.88 165 THR A CA 1
ATOM 1240 C C . THR A 1 165 ? 6.02 18.203 20 1 98.88 165 THR A C 1
ATOM 1242 O O . THR A 1 165 ? 5.051 17.438 19.922 1 98.88 165 THR A O 1
ATOM 1245 N N . TRP A 1 166 ? 7.219 17.859 19.625 1 98.81 166 TRP A N 1
ATOM 1246 C CA . TRP A 1 166 ? 7.492 16.578 18.984 1 98.81 166 TRP A CA 1
ATOM 1247 C C . TRP A 1 166 ? 7.57 15.453 20.016 1 98.81 166 TRP A C 1
ATOM 1249 O O . TRP A 1 166 ? 8.359 15.523 20.969 1 98.81 166 TRP A O 1
ATOM 1259 N N . ILE A 1 167 ? 6.738 14.445 19.844 1 98.88 167 ILE A N 1
ATOM 1260 C CA . ILE A 1 167 ? 6.68 13.297 20.75 1 98.88 167 ILE A CA 1
ATOM 1261 C C . ILE A 1 167 ? 7.43 12.117 20.125 1 98.88 167 ILE A C 1
ATOM 1263 O O . ILE A 1 167 ? 6.914 11.445 19.234 1 98.88 167 ILE A O 1
ATOM 1267 N N . ARG A 1 168 ? 8.547 11.773 20.609 1 97.94 168 ARG A N 1
ATOM 1268 C CA . ARG A 1 168 ? 9.414 10.781 19.984 1 97.94 168 ARG A CA 1
ATOM 1269 C C . ARG A 1 168 ? 8.859 9.375 20.156 1 97.94 168 ARG A C 1
ATOM 1271 O O . ARG A 1 168 ? 8.812 8.594 19.203 1 97.94 168 ARG A O 1
ATOM 1278 N N . ARG A 1 169 ? 8.484 9.07 21.375 1 98 169 ARG A N 1
ATOM 1279 C CA . ARG A 1 169 ? 7.934 7.742 21.625 1 98 169 ARG A CA 1
ATOM 1280 C C . ARG A 1 169 ? 6.43 7.723 21.391 1 98 169 ARG A C 1
ATOM 1282 O O . ARG A 1 169 ? 5.648 7.852 22.328 1 98 169 ARG A O 1
ATOM 1289 N N . ALA A 1 170 ? 6.035 7.508 20.219 1 98.69 170 ALA A N 1
ATOM 1290 C CA . ALA A 1 170 ? 4.633 7.438 19.812 1 98.69 170 ALA A CA 1
ATOM 1291 C C . ALA A 1 170 ? 4.488 6.727 18.469 1 98.69 170 ALA A C 1
ATOM 1293 O O . ALA A 1 170 ? 5.203 7.043 17.516 1 98.69 170 ALA A O 1
ATOM 1294 N N . ARG A 1 171 ? 3.643 5.746 18.453 1 98.75 171 ARG A N 1
ATOM 1295 C CA . ARG A 1 171 ? 3.262 5.16 17.172 1 98.75 171 ARG A CA 1
ATOM 1296 C C . ARG A 1 171 ? 2.436 6.141 16.344 1 98.75 171 ARG A C 1
ATOM 1298 O O . ARG A 1 171 ? 2.582 6.211 15.125 1 98.75 171 ARG A O 1
ATOM 1305 N N . TRP A 1 172 ? 1.545 6.875 16.969 1 98.94 172 TRP A N 1
ATOM 1306 C CA . TRP A 1 172 ? 0.835 8.031 16.438 1 98.94 172 TRP A CA 1
ATOM 1307 C C . TRP A 1 172 ? 0.477 9.016 17.547 1 98.94 172 TRP A C 1
ATOM 1309 O O . TRP A 1 172 ? 0.591 8.688 18.719 1 98.94 172 TRP A O 1
ATOM 1319 N N . VAL A 1 173 ? 0.174 10.188 17.172 1 98.94 173 VAL A N 1
ATOM 1320 C CA . VAL A 1 173 ? -0.325 11.219 18.078 1 98.94 173 VAL A CA 1
ATOM 1321 C C . VAL A 1 173 ? -1.606 11.828 17.5 1 98.94 173 VAL A C 1
ATOM 1323 O O . VAL A 1 173 ? -1.66 12.188 16.328 1 98.94 173 VAL A O 1
ATOM 1326 N N . ALA A 1 174 ? -2.654 11.859 18.312 1 98.69 174 ALA A N 1
ATOM 1327 C CA . ALA A 1 174 ? -3.875 12.602 18 1 98.69 174 ALA A CA 1
ATOM 1328 C C . ALA A 1 174 ? -3.953 13.891 18.828 1 98.69 174 ALA A C 1
ATOM 1330 O O . ALA A 1 174 ? -3.961 13.844 20.062 1 98.69 174 ALA A O 1
ATOM 1331 N N . GLU A 1 175 ? -3.914 14.984 18.156 1 97.75 175 GLU A N 1
ATOM 1332 C CA . GLU A 1 175 ? -3.975 16.312 18.766 1 97.75 175 GLU A CA 1
ATOM 1333 C C . GLU A 1 175 ? -5 17.203 18.062 1 97.75 175 GLU A C 1
ATOM 1335 O O . GLU A 1 175 ? -4.703 17.797 17.031 1 97.75 175 GLU A O 1
ATOM 1340 N N . GLY A 1 176 ? -6.254 17.375 18.766 1 96.88 176 GLY A N 1
ATOM 1341 C CA . GLY A 1 176 ? -7.316 18.094 18.062 1 96.88 176 GLY A CA 1
ATOM 1342 C C . GLY A 1 176 ? -7.758 17.406 16.781 1 96.88 176 GLY A C 1
ATOM 1343 O O . GLY A 1 176 ? -8.117 16.234 16.797 1 96.88 176 GLY A O 1
ATOM 1344 N N . ASN A 1 177 ? -7.641 18.234 15.695 1 98.12 177 ASN A N 1
ATOM 1345 C CA . ASN A 1 177 ? -8.07 17.641 14.43 1 98.12 177 ASN A CA 1
ATOM 1346 C C . ASN A 1 177 ? -6.879 17.141 13.617 1 98.12 177 ASN A C 1
ATOM 1348 O O . ASN A 1 177 ? -7 16.922 12.414 1 98.12 177 ASN A O 1
ATOM 1352 N N . ILE A 1 178 ? -5.719 16.969 14.258 1 98.88 178 ILE A N 1
ATOM 1353 C CA . ILE A 1 178 ? -4.535 16.5 13.547 1 98.88 178 ILE A CA 1
ATOM 1354 C C . ILE A 1 178 ? -4.102 15.141 14.117 1 98.88 178 ILE A C 1
ATOM 1356 O O . ILE A 1 178 ? -4.008 14.977 15.336 1 98.88 178 ILE A O 1
ATOM 1360 N N . TRP A 1 179 ? -3.914 14.219 13.273 1 98.94 179 TRP A N 1
ATOM 1361 C CA . TRP A 1 179 ? -3.332 12.914 13.57 1 98.94 179 TRP A CA 1
ATOM 1362 C C . TRP A 1 179 ? -2 12.734 12.844 1 98.94 179 TRP A C 1
ATOM 1364 O O . TRP A 1 179 ? -1.922 12.898 11.625 1 98.94 179 TRP A O 1
ATOM 1374 N N . SER A 1 180 ? -0.946 12.453 13.539 1 98.94 180 SER A N 1
ATOM 1375 C CA . SER A 1 180 ? 0.365 12.203 12.953 1 98.94 180 SER A CA 1
ATOM 1376 C C . SER A 1 180 ? 0.904 10.836 13.375 1 98.94 180 SER A C 1
ATOM 1378 O O . SER A 1 180 ? 0.719 10.422 14.523 1 98.94 180 SER A O 1
ATOM 1380 N N . SER A 1 181 ? 1.525 10.133 12.461 1 98.88 181 SER A N 1
ATOM 1381 C CA . SER A 1 181 ? 2.057 8.82 12.82 1 98.88 181 SER A CA 1
ATOM 1382 C C . SER A 1 181 ? 3.562 8.75 12.594 1 98.88 181 SER A C 1
ATOM 1384 O O . SER A 1 181 ? 4.137 9.617 11.93 1 98.88 181 SER A O 1
ATOM 1386 N N . SER A 1 182 ? 4.18 7.676 13.195 1 98.75 182 SER A N 1
ATOM 1387 C CA . SER A 1 182 ? 5.559 7.27 12.93 1 98.75 182 SER A CA 1
ATOM 1388 C C . SER A 1 182 ? 5.719 6.754 11.508 1 98.75 182 SER A C 1
ATOM 1390 O O . SER A 1 182 ? 4.871 7.012 10.648 1 98.75 182 SER A O 1
ATOM 1392 N N . GLY A 1 183 ? 6.746 6.121 11.203 1 98.62 183 GLY A N 1
ATOM 1393 C CA . GLY A 1 183 ? 7.16 5.887 9.836 1 98.62 183 GLY A CA 1
ATOM 1394 C C . GLY A 1 183 ? 6.434 4.723 9.18 1 98.62 183 GLY A C 1
ATOM 1395 O O . GLY A 1 183 ? 6.289 3.658 9.789 1 98.62 183 GLY A O 1
ATOM 1396 N N . ILE A 1 184 ? 6.02 4.887 7.996 1 98.69 184 ILE A N 1
ATOM 1397 C CA . ILE A 1 184 ? 5.609 3.949 6.957 1 98.69 184 ILE A CA 1
ATOM 1398 C C . ILE A 1 184 ? 4.473 3.07 7.477 1 98.69 184 ILE A C 1
ATOM 1400 O O . ILE A 1 184 ? 3.299 3.424 7.344 1 98.69 184 ILE A O 1
ATOM 1404 N N . SER A 1 185 ? 4.754 1.9 8.18 1 98.62 185 SER A N 1
ATOM 1405 C CA . SER A 1 185 ? 3.695 0.985 8.594 1 98.62 185 SER A CA 1
ATOM 1406 C C . SER A 1 185 ? 2.828 1.601 9.688 1 98.62 185 SER A C 1
ATOM 1408 O O . SER A 1 185 ? 1.665 1.227 9.852 1 98.62 185 SER A O 1
ATOM 1410 N N . ALA A 1 186 ? 3.367 2.564 10.438 1 98.81 186 ALA A N 1
ATOM 1411 C CA . ALA A 1 186 ? 2.623 3.225 11.508 1 98.81 186 ALA A CA 1
ATOM 1412 C C . ALA A 1 186 ? 1.383 3.926 10.961 1 98.81 186 ALA A C 1
ATOM 1414 O O . ALA A 1 186 ? 0.418 4.16 11.695 1 98.81 186 ALA A O 1
ATOM 1415 N N . GLY A 1 187 ? 1.427 4.324 9.672 1 98.88 187 GLY A N 1
ATOM 1416 C CA . GLY A 1 187 ? 0.261 4.926 9.047 1 98.88 187 GLY A CA 1
ATOM 1417 C C . GLY A 1 187 ? -0.977 4.051 9.125 1 98.88 187 GLY A C 1
ATOM 1418 O O . GLY A 1 187 ? -2.096 4.555 9.234 1 98.88 187 GLY A O 1
ATOM 1419 N N . MET A 1 188 ? -0.797 2.748 9.031 1 98.88 188 MET A N 1
ATOM 1420 C CA . MET A 1 188 ? -1.929 1.831 9.133 1 98.88 188 MET A CA 1
ATOM 1421 C C . MET A 1 188 ? -2.471 1.785 10.555 1 98.88 188 MET A C 1
ATOM 1423 O O . MET A 1 188 ? -3.686 1.782 10.766 1 98.88 188 MET A O 1
ATOM 1427 N N . ASP A 1 189 ? -1.562 1.774 11.539 1 98.88 189 ASP A N 1
ATOM 1428 C CA . ASP A 1 189 ? -1.99 1.784 12.938 1 98.88 189 ASP A CA 1
ATOM 1429 C C . ASP A 1 189 ? -2.758 3.062 13.266 1 98.88 189 ASP A C 1
ATOM 1431 O O . ASP A 1 189 ? -3.809 3.012 13.906 1 98.88 189 ASP A O 1
ATOM 1435 N N . MET A 1 190 ? -2.244 4.172 12.828 1 98.94 190 MET A N 1
ATOM 1436 C CA . MET A 1 190 ? -2.939 5.441 13.039 1 98.94 190 MET A CA 1
ATOM 1437 C C . MET A 1 190 ? -4.309 5.43 12.367 1 98.94 190 MET A C 1
ATOM 1439 O O . MET A 1 190 ? -5.297 5.863 12.953 1 98.94 190 MET A O 1
ATOM 1443 N N . MET A 1 191 ? -4.348 4.965 11.117 1 98.94 191 MET A N 1
ATOM 1444 C CA . MET A 1 191 ? -5.609 4.957 10.375 1 98.94 191 MET A CA 1
ATOM 1445 C C . MET A 1 191 ? -6.648 4.098 11.086 1 98.94 191 MET A C 1
ATOM 1447 O O . MET A 1 191 ? -7.82 4.473 11.164 1 98.94 191 MET A O 1
ATOM 1451 N N . PHE A 1 192 ? -6.234 2.945 11.617 1 98.88 192 PHE A N 1
ATOM 1452 C CA . PHE A 1 192 ? -7.176 2.109 12.352 1 98.88 192 PHE A CA 1
ATOM 1453 C C . PHE A 1 192 ? -7.641 2.807 13.625 1 98.88 192 PHE A C 1
ATOM 1455 O O . PHE A 1 192 ? -8.805 2.686 14.016 1 98.88 192 PHE A O 1
ATOM 1462 N N . ALA A 1 193 ? -6.723 3.473 14.32 1 98.75 193 ALA A N 1
ATOM 1463 C CA . ALA A 1 193 ? -7.129 4.262 15.477 1 98.75 193 ALA A CA 1
ATOM 1464 C C . ALA A 1 193 ? -8.141 5.332 15.086 1 98.75 193 ALA A C 1
ATOM 1466 O O . ALA A 1 193 ? -9.109 5.574 15.812 1 98.75 193 ALA A O 1
ATOM 1467 N N . TYR A 1 194 ? -7.922 5.945 13.984 1 98.69 194 TYR A N 1
ATOM 1468 C CA . TYR A 1 194 ? -8.836 6.965 13.477 1 98.69 194 TYR A CA 1
ATOM 1469 C C . TYR A 1 194 ? -10.188 6.359 13.133 1 98.69 194 TYR A C 1
ATOM 1471 O O . TYR A 1 194 ? -11.234 6.938 13.445 1 98.69 194 TYR A O 1
ATOM 1479 N N . VAL A 1 195 ? -10.195 5.219 12.414 1 98.56 195 VAL A N 1
ATOM 1480 C CA . VAL A 1 195 ? -11.43 4.5 12.102 1 98.56 195 VAL A CA 1
ATOM 1481 C C . VAL A 1 195 ? -12.188 4.188 13.391 1 98.56 195 VAL A C 1
ATOM 1483 O O . VAL A 1 195 ? -13.406 4.359 13.453 1 98.56 195 VAL A O 1
ATOM 1486 N N . GLU A 1 196 ? -11.461 3.727 14.367 1 98.38 196 GLU A N 1
ATOM 1487 C CA . GLU A 1 196 ? -12.078 3.447 15.664 1 98.38 196 GLU A CA 1
ATOM 1488 C C . GLU A 1 196 ? -12.688 4.711 16.266 1 98.38 196 GLU A C 1
ATOM 1490 O O . GLU A 1 196 ? -13.781 4.664 16.844 1 98.38 196 GLU A O 1
ATOM 1495 N N . TYR A 1 197 ? -12.016 5.785 16.156 1 97.94 197 TYR A N 1
ATOM 1496 C CA . TYR A 1 197 ? -12.469 7.07 16.656 1 97.94 197 TYR A CA 1
ATOM 1497 C C . TYR A 1 197 ? -13.766 7.496 15.977 1 97.94 197 TYR A C 1
ATOM 1499 O O . TYR A 1 197 ? -14.688 8 16.641 1 97.94 197 TYR A O 1
ATOM 1507 N N . ILE A 1 198 ? -13.891 7.262 14.688 1 97.88 198 ILE A N 1
ATOM 1508 C CA . ILE A 1 198 ? -15.008 7.75 13.883 1 97.88 198 ILE A CA 1
ATOM 1509 C C . ILE A 1 198 ? -16.188 6.777 13.992 1 97.88 198 ILE A C 1
ATOM 1511 O O . ILE A 1 198 ? -17.344 7.195 14.125 1 97.88 198 ILE A O 1
ATOM 1515 N N . TRP A 1 199 ? -15.914 5.465 13.953 1 97.75 199 TRP A N 1
ATOM 1516 C CA . TRP A 1 199 ? -17 4.512 13.758 1 97.75 199 TRP A CA 1
ATOM 1517 C C . TRP A 1 199 ? -17.031 3.486 14.883 1 97.75 199 TRP A C 1
ATOM 1519 O O . TRP A 1 199 ? -17.875 2.58 14.883 1 97.75 199 TRP A O 1
ATOM 1529 N N . GLY A 1 200 ? -16.094 3.504 15.836 1 97.81 200 GLY A N 1
ATOM 1530 C CA . GLY A 1 200 ? -16.125 2.65 17.016 1 97.81 200 GLY A CA 1
ATOM 1531 C C . GLY A 1 200 ? -15.203 1.448 16.891 1 97.81 200 GLY A C 1
ATOM 1532 O O . GLY A 1 200 ? -14.844 1.032 15.789 1 97.81 200 GLY A O 1
ATOM 1533 N N . LYS A 1 201 ? -14.906 0.882 18.016 1 98.12 201 LYS A N 1
ATOM 1534 C CA . LYS A 1 201 ? -13.938 -0.206 18.141 1 98.12 201 LYS A CA 1
ATOM 1535 C C . LYS A 1 201 ? -14.438 -1.461 17.422 1 98.12 201 LYS A C 1
ATOM 1537 O O . LYS A 1 201 ? -13.656 -2.162 16.781 1 98.12 201 LYS A O 1
ATOM 1542 N N . GLU A 1 202 ? -15.664 -1.819 17.562 1 98.44 202 GLU A N 1
ATOM 1543 C CA . GLU A 1 202 ? -16.219 -3.014 16.922 1 98.44 202 GLU A CA 1
ATOM 1544 C C . GLU A 1 202 ? -16.047 -2.963 15.406 1 98.44 202 GLU A C 1
ATOM 1546 O O . GLU A 1 202 ? -15.594 -3.932 14.797 1 98.44 202 GLU A O 1
ATOM 1551 N N . PHE A 1 203 ? -16.438 -1.789 14.828 1 98.44 203 PHE A N 1
ATOM 1552 C CA . PHE A 1 203 ? -16.312 -1.632 13.383 1 98.44 203 PHE A CA 1
ATOM 1553 C C . PHE A 1 203 ? -14.844 -1.71 12.961 1 98.44 203 PHE A C 1
ATOM 1555 O O . PHE A 1 203 ? -14.516 -2.375 11.977 1 98.44 203 PHE A O 1
ATOM 1562 N N . ALA A 1 204 ? -13.945 -1.048 13.68 1 98.69 204 ALA A N 1
ATOM 1563 C CA . ALA A 1 204 ? -12.523 -1.107 13.375 1 98.69 204 ALA A CA 1
ATOM 1564 C C . ALA A 1 204 ? -12.016 -2.545 13.406 1 98.69 204 ALA A C 1
ATOM 1566 O O . ALA A 1 204 ? -11.18 -2.934 12.586 1 98.69 204 ALA A O 1
ATOM 1567 N N . THR A 1 205 ? -12.477 -3.322 14.328 1 98.44 205 THR A N 1
ATOM 1568 C CA . THR A 1 205 ? -12.086 -4.723 14.445 1 98.44 205 THR A CA 1
ATOM 1569 C C . THR A 1 205 ? -12.57 -5.527 13.25 1 98.44 205 THR A C 1
ATOM 1571 O O . THR A 1 205 ? -11.836 -6.371 12.727 1 98.44 205 THR A O 1
ATOM 1574 N N . VAL A 1 206 ? -13.781 -5.27 12.805 1 98.19 206 VAL A N 1
ATOM 1575 C CA . VAL A 1 206 ? -14.305 -5.926 11.617 1 98.19 206 VAL A CA 1
ATOM 1576 C C . VAL A 1 206 ? -13.391 -5.66 10.422 1 98.19 206 VAL A C 1
ATOM 1578 O O . VAL A 1 206 ? -13.016 -6.586 9.703 1 98.19 206 VAL A O 1
ATOM 1581 N N . VAL A 1 207 ? -13.008 -4.441 10.25 1 98.56 207 VAL A N 1
ATOM 1582 C CA . VAL A 1 207 ? -12.18 -4.051 9.109 1 98.56 207 VAL A CA 1
ATOM 1583 C C . VAL A 1 207 ? -10.789 -4.66 9.242 1 98.56 207 VAL A C 1
ATOM 1585 O O . VAL A 1 207 ? -10.219 -5.152 8.266 1 98.56 207 VAL A O 1
ATOM 1588 N N . SER A 1 208 ? -10.195 -4.621 10.461 1 98.56 208 SER A N 1
ATOM 1589 C CA . SER A 1 208 ? -8.859 -5.168 10.664 1 98.56 208 SER A CA 1
ATOM 1590 C C . SER A 1 208 ? -8.828 -6.672 10.414 1 98.56 208 SER A C 1
ATOM 1592 O O . SER A 1 208 ? -7.852 -7.199 9.883 1 98.56 208 SER A O 1
ATOM 1594 N N . LYS A 1 209 ? -9.867 -7.41 10.797 1 98.19 209 LYS A N 1
ATOM 1595 C CA . LYS A 1 209 ? -9.953 -8.844 10.523 1 98.19 209 LYS A CA 1
ATOM 1596 C C . LYS A 1 209 ? -10.062 -9.109 9.031 1 98.19 209 LYS A C 1
ATOM 1598 O O . LYS A 1 209 ? -9.461 -10.062 8.523 1 98.19 209 LYS A O 1
ATOM 1603 N N . ARG A 1 210 ? -10.805 -8.273 8.328 1 97.75 210 ARG A N 1
ATOM 1604 C CA . ARG A 1 210 ? -10.906 -8.406 6.879 1 97.75 210 ARG A CA 1
ATOM 1605 C C . ARG A 1 210 ? -9.547 -8.211 6.215 1 97.75 210 ARG A C 1
ATOM 1607 O O . ARG A 1 210 ? -9.227 -8.875 5.223 1 97.75 210 ARG A O 1
ATOM 1614 N N . MET A 1 211 ? -8.789 -7.34 6.75 1 98.5 211 MET A N 1
ATOM 1615 C CA . MET A 1 211 ? -7.469 -7.027 6.215 1 98.5 211 MET A CA 1
ATOM 1616 C C . MET A 1 211 ? -6.438 -8.055 6.664 1 98.5 211 MET A C 1
ATOM 1618 O O . MET A 1 211 ? -5.277 -8.008 6.254 1 98.5 211 MET A O 1
ATOM 1622 N N . GLU A 1 212 ? -6.895 -8.977 7.645 1 98.44 212 GLU A N 1
ATOM 1623 C CA . GLU A 1 212 ? -5.996 -9.898 8.328 1 98.44 212 GLU A CA 1
ATOM 1624 C C . GLU A 1 212 ? -4.762 -9.188 8.859 1 98.44 212 GLU A C 1
ATOM 1626 O O . GLU A 1 212 ? -3.633 -9.617 8.625 1 98.44 212 GLU A O 1
ATOM 1631 N N . TYR A 1 213 ? -5.008 -8.109 9.555 1 98.38 213 TYR A N 1
ATOM 1632 C CA . TYR A 1 213 ? -3.967 -7.238 10.086 1 98.38 213 TYR A CA 1
ATOM 1633 C C . TYR A 1 213 ? -4.051 -7.152 11.602 1 98.38 213 TYR A C 1
ATOM 1635 O O . TYR A 1 213 ? -5.113 -6.863 12.156 1 98.38 213 TYR A O 1
ATOM 1643 N N . VAL A 1 214 ? -2.963 -7.441 12.289 1 96.81 214 VAL A N 1
ATOM 1644 C CA . VAL A 1 214 ? -2.865 -7.238 13.734 1 96.81 214 VAL A CA 1
ATOM 1645 C C . VAL A 1 214 ? -2.486 -5.785 14.023 1 96.81 214 VAL A C 1
ATOM 1647 O O . VAL A 1 214 ? -1.324 -5.402 13.883 1 96.81 214 VAL A O 1
ATOM 1650 N N . ARG A 1 215 ? -3.467 -5.047 14.469 1 94.69 215 ARG A N 1
ATOM 1651 C CA . ARG A 1 215 ? -3.209 -3.619 14.641 1 94.69 215 ARG A CA 1
ATOM 1652 C C . ARG A 1 215 ? -2.617 -3.328 16.016 1 94.69 215 ARG A C 1
ATOM 1654 O O . ARG A 1 215 ? -2.848 -4.074 16.969 1 94.69 215 ARG A O 1
ATOM 1661 N N . ASN A 1 216 ? -1.773 -2.35 16.078 1 96.88 216 ASN A N 1
ATOM 1662 C CA . ASN A 1 216 ? -1.342 -1.744 17.328 1 96.88 216 ASN A CA 1
ATOM 1663 C C . ASN A 1 216 ? -2.398 -0.793 17.891 1 96.88 216 ASN A C 1
ATOM 1665 O O . ASN A 1 216 ? -2.742 0.203 17.25 1 96.88 216 ASN A O 1
ATOM 1669 N N . GLU A 1 217 ? -2.918 -1.062 19.062 1 97.12 217 GLU A N 1
ATOM 1670 C CA . GLU A 1 217 ? -4.012 -0.254 19.594 1 97.12 217 GLU A CA 1
ATOM 1671 C C . GLU A 1 217 ? -3.504 0.752 20.625 1 97.12 217 GLU A C 1
ATOM 1673 O O . GLU A 1 217 ? -4.277 1.558 21.141 1 97.12 217 GLU A O 1
ATOM 1678 N N . ASP A 1 218 ? -2.23 0.667 20.922 1 98 218 ASP A N 1
ATOM 1679 C CA . ASP A 1 218 ? -1.611 1.561 21.906 1 98 218 ASP A CA 1
ATOM 1680 C C . ASP A 1 218 ? -0.746 2.611 21.219 1 98 218 ASP A C 1
ATOM 1682 O O . ASP A 1 218 ? 0.341 2.301 20.719 1 98 218 ASP A O 1
ATOM 1686 N N . TRP A 1 219 ? -1.185 3.828 21.312 1 97.69 219 TRP A N 1
ATOM 1687 C CA . TRP A 1 219 ? -0.551 4.91 20.578 1 97.69 219 TRP A CA 1
ATOM 1688 C C . TRP A 1 219 ? 0.896 5.102 21.016 1 97.69 219 TRP A C 1
ATOM 1690 O O . TRP A 1 219 ? 1.737 5.543 20.234 1 97.69 219 TRP A O 1
ATOM 1700 N N . ASP A 1 220 ? 1.284 4.762 22.203 1 96.69 220 ASP A N 1
ATOM 1701 C CA . ASP A 1 220 ? 2.615 5.039 22.734 1 96.69 220 ASP A CA 1
ATOM 1702 C C . ASP A 1 220 ? 3.494 3.789 22.688 1 96.69 220 ASP A C 1
ATOM 1704 O O . ASP A 1 220 ? 4.629 3.805 23.172 1 96.69 220 ASP A O 1
ATOM 1708 N N . ASN A 1 221 ? 2.926 2.684 22.188 1 96.75 221 ASN A N 1
ATOM 1709 C CA . ASN A 1 221 ? 3.721 1.484 21.953 1 96.75 221 ASN A CA 1
ATOM 1710 C C . ASN A 1 221 ? 4.402 1.528 20.594 1 96.75 221 ASN A C 1
ATOM 1712 O O . ASN A 1 221 ? 3.904 0.956 19.625 1 96.75 221 ASN A O 1
ATOM 1716 N N . ASP A 1 222 ? 5.516 2.135 20.547 1 97.19 222 ASP A N 1
ATOM 1717 C CA . ASP A 1 222 ? 6.312 2.229 19.312 1 97.19 222 ASP A CA 1
ATOM 1718 C C . ASP A 1 222 ? 7.645 1.503 19.484 1 97.19 222 ASP A C 1
ATOM 1720 O O . ASP A 1 222 ? 8.609 2.07 20 1 97.19 222 ASP A O 1
ATOM 1724 N N . PRO A 1 223 ? 7.785 0.354 18.984 1 95.62 223 PRO A N 1
ATOM 1725 C CA . PRO A 1 223 ? 9 -0.435 19.188 1 95.62 223 PRO A CA 1
ATOM 1726 C C . PRO A 1 223 ? 10.211 0.142 18.438 1 95.62 223 PRO A C 1
ATOM 1728 O O . PRO A 1 223 ? 11.328 -0.359 18.594 1 95.62 223 PRO A O 1
ATOM 1731 N N . PHE A 1 224 ? 10.078 1.175 17.75 1 96.75 224 PHE A N 1
ATOM 1732 C CA . PHE A 1 224 ? 11.164 1.715 16.938 1 96.75 224 PHE A CA 1
ATOM 1733 C C . PHE A 1 224 ? 11.68 3.025 17.531 1 96.75 224 PHE A C 1
ATOM 1735 O O . PHE A 1 224 ? 12.625 3.617 17.016 1 96.75 224 PHE A O 1
ATOM 1742 N N . ALA A 1 225 ? 10.992 3.482 18.578 1 94.06 225 ALA A N 1
ATOM 1743 C CA . ALA A 1 225 ? 11.359 4.742 19.234 1 94.06 225 ALA A CA 1
ATOM 1744 C C . ALA A 1 225 ? 12.461 4.531 20.266 1 94.06 225 ALA A C 1
ATOM 1746 O O . ALA A 1 225 ? 12.578 3.449 20.844 1 94.06 225 ALA A O 1
ATOM 1747 N N . MET B 1 1 ? 28.938 -30.422 -1.548 1 30.22 1 MET B N 1
ATOM 1748 C CA . MET B 1 1 ? 28.359 -29.688 -2.666 1 30.22 1 MET B CA 1
ATOM 1749 C C . MET B 1 1 ? 27.938 -28.281 -2.236 1 30.22 1 MET B C 1
ATOM 1751 O O . MET B 1 1 ? 27.109 -28.125 -1.335 1 30.22 1 MET B O 1
ATOM 1755 N N . SER B 1 2 ? 28.672 -27.219 -2.119 1 35.03 2 SER B N 1
ATOM 1756 C CA . SER B 1 2 ? 28.562 -25.906 -1.465 1 35.03 2 SER B CA 1
ATOM 1757 C C . SER B 1 2 ? 27.281 -25.203 -1.854 1 35.03 2 SER B C 1
ATOM 1759 O O . SER B 1 2 ? 27.047 -24.922 -3.033 1 35.03 2 SER B O 1
ATOM 1761 N N . SER B 1 3 ? 26.078 -25.469 -1.393 1 40.59 3 SER B N 1
ATOM 1762 C CA . SER B 1 3 ? 24.734 -25.109 -1.847 1 40.59 3 SER B CA 1
ATOM 1763 C C . SER B 1 3 ? 24.672 -23.641 -2.27 1 40.59 3 SER B C 1
ATOM 1765 O O . SER B 1 3 ? 24.844 -22.75 -1.445 1 40.59 3 SER B O 1
ATOM 1767 N N . GLU B 1 4 ? 25.359 -23.125 -3.305 1 43.47 4 GLU B N 1
ATOM 1768 C CA . GLU B 1 4 ? 25.562 -21.797 -3.889 1 43.47 4 GLU B CA 1
ATOM 1769 C C . GLU B 1 4 ? 24.266 -20.984 -3.865 1 43.47 4 GLU B C 1
ATOM 1771 O O . GLU B 1 4 ? 23.219 -21.453 -4.328 1 43.47 4 GLU B O 1
ATOM 1776 N N . SER B 1 5 ? 23.984 -20.234 -2.902 1 52.5 5 SER B N 1
ATOM 1777 C CA . SER B 1 5 ? 22.828 -19.359 -2.807 1 52.5 5 SER B CA 1
ATOM 1778 C C . SER B 1 5 ? 22.469 -18.766 -4.164 1 52.5 5 SER B C 1
ATOM 1780 O O . SER B 1 5 ? 23.328 -18.234 -4.859 1 52.5 5 SER B O 1
ATOM 1782 N N . PRO B 1 6 ? 21.422 -19.297 -4.898 1 66.81 6 PRO B N 1
ATOM 1783 C CA . PRO B 1 6 ? 21.062 -18.766 -6.219 1 66.81 6 PRO B CA 1
ATOM 1784 C C . PRO B 1 6 ? 21.188 -17.25 -6.305 1 66.81 6 PRO B C 1
ATOM 1786 O O . PRO B 1 6 ? 21.047 -16.562 -5.289 1 66.81 6 PRO B O 1
ATOM 1789 N N . GLU B 1 7 ? 21.891 -16.766 -7.371 1 89.56 7 GLU B N 1
ATOM 1790 C CA . GLU B 1 7 ? 21.984 -15.336 -7.691 1 89.56 7 GLU B CA 1
ATOM 1791 C C . GLU B 1 7 ? 20.641 -14.633 -7.453 1 89.56 7 GLU B C 1
ATOM 1793 O O . GLU B 1 7 ? 19.594 -15.141 -7.844 1 89.56 7 GLU B O 1
ATOM 1798 N N . PRO B 1 8 ? 20.641 -13.633 -6.633 1 96 8 PRO B N 1
ATOM 1799 C CA . PRO B 1 8 ? 19.375 -12.922 -6.355 1 96 8 PRO B CA 1
ATOM 1800 C C . PRO B 1 8 ? 18.688 -12.445 -7.625 1 96 8 PRO B C 1
ATOM 1802 O O . PRO B 1 8 ? 19.344 -12.055 -8.586 1 96 8 PRO B O 1
ATOM 1805 N N . PRO B 1 9 ? 17.391 -12.586 -7.598 1 97.31 9 PRO B N 1
ATOM 1806 C CA . PRO B 1 9 ? 16.672 -12.031 -8.758 1 97.31 9 PRO B CA 1
ATOM 1807 C C . PRO B 1 9 ? 16.844 -10.516 -8.875 1 97.31 9 PRO B C 1
ATOM 1809 O O . PRO B 1 9 ? 17.047 -9.836 -7.863 1 97.31 9 PRO B O 1
ATOM 1812 N N . VAL B 1 10 ? 16.688 -10.047 -10.086 1 97.44 10 VAL B N 1
ATOM 1813 C CA . VAL B 1 10 ? 16.812 -8.609 -10.344 1 97.44 10 VAL B CA 1
ATOM 1814 C C . VAL B 1 10 ? 15.477 -8.07 -10.844 1 97.44 10 VAL B C 1
ATOM 1816 O O . VAL B 1 10 ? 15.055 -6.977 -10.453 1 97.44 10 VAL B O 1
ATOM 1819 N N . HIS B 1 11 ? 14.766 -8.836 -11.688 1 98.19 11 HIS B N 1
ATOM 1820 C CA . HIS B 1 11 ? 13.555 -8.336 -12.328 1 98.19 11 HIS B CA 1
ATOM 1821 C C . HIS B 1 11 ? 12.305 -8.914 -11.672 1 98.19 11 HIS B C 1
ATOM 1823 O O . HIS B 1 11 ? 12.047 -10.117 -11.773 1 98.19 11 HIS B O 1
ATOM 1829 N N . TRP B 1 12 ? 11.562 -8.047 -11.047 1 98.5 12 TRP B N 1
ATOM 1830 C CA . TRP B 1 12 ? 10.266 -8.359 -10.453 1 98.5 12 TRP B CA 1
ATOM 1831 C C . TRP B 1 12 ? 9.133 -7.852 -11.336 1 98.5 12 TRP B C 1
ATOM 1833 O O . TRP B 1 12 ? 9.25 -6.797 -11.961 1 98.5 12 TRP B O 1
ATOM 1843 N N . SER B 1 13 ? 8.094 -8.594 -11.406 1 98.81 13 SER B N 1
ATOM 1844 C CA . SER B 1 13 ? 6.871 -8.188 -12.086 1 98.81 13 SER B CA 1
ATOM 1845 C C . SER B 1 13 ? 5.648 -8.391 -11.195 1 98.81 13 SER B C 1
ATOM 1847 O O . SER B 1 13 ? 5.617 -9.305 -10.375 1 98.81 13 SER B O 1
ATOM 1849 N N . VAL B 1 14 ? 4.727 -7.566 -11.32 1 98.94 14 VAL B N 1
ATOM 1850 C CA . VAL B 1 14 ? 3.438 -7.707 -10.648 1 98.94 14 VAL B CA 1
ATOM 1851 C C . VAL B 1 14 ? 2.307 -7.574 -11.664 1 98.94 14 VAL B C 1
ATOM 1853 O O . VAL B 1 14 ? 2.379 -6.75 -12.586 1 98.94 14 VAL B O 1
ATOM 1856 N N . VAL B 1 15 ? 1.302 -8.375 -11.578 1 98.94 15 VAL B N 1
ATOM 1857 C CA . VAL B 1 15 ? 0.134 -8.258 -12.438 1 98.94 15 VAL B CA 1
ATOM 1858 C C . VAL B 1 15 ? -0.929 -7.398 -11.758 1 98.94 15 VAL B C 1
ATOM 1860 O O . VAL B 1 15 ? -1.129 -7.5 -10.539 1 98.94 15 VAL B O 1
ATOM 1863 N N . LEU B 1 16 ? -1.554 -6.582 -12.516 1 98.94 16 LEU B N 1
ATOM 1864 C CA . LEU B 1 16 ? -2.732 -5.844 -12.07 1 98.94 16 LEU B CA 1
ATOM 1865 C C . LEU B 1 16 ? -3.955 -6.23 -12.898 1 98.94 16 LEU B C 1
ATOM 1867 O O . LEU B 1 16 ? -3.828 -6.602 -14.062 1 98.94 16 LEU B O 1
ATOM 1871 N N . PHE B 1 17 ? -5.066 -6.152 -12.297 1 98.94 17 PHE B N 1
ATOM 1872 C CA . PHE B 1 17 ? -6.383 -6.285 -12.922 1 98.94 17 PHE B CA 1
ATOM 1873 C C . PHE B 1 17 ? -7.41 -5.426 -12.195 1 98.94 17 PHE B C 1
ATOM 1875 O O . PHE B 1 17 ? -7.246 -5.109 -11.016 1 98.94 17 PHE B O 1
ATOM 1882 N N . PRO B 1 18 ? -8.5 -4.98 -12.945 1 98.75 18 PRO B N 1
ATOM 1883 C CA . PRO B 1 18 ? -9.508 -4.172 -12.258 1 98.75 18 PRO B CA 1
ATOM 1884 C C . PRO B 1 18 ? -10.031 -4.836 -10.984 1 98.75 18 PRO B C 1
ATOM 1886 O O . PRO B 1 18 ? -10.398 -6.012 -11.008 1 98.75 18 PRO B O 1
ATOM 1889 N N . GLY B 1 19 ? -10.062 -4.078 -9.883 1 98.5 19 GLY B N 1
ATOM 1890 C CA . GLY B 1 19 ? -10.555 -4.602 -8.617 1 98.5 19 GLY B CA 1
ATOM 1891 C C . GLY B 1 19 ? -9.5 -5.348 -7.828 1 98.5 19 GLY B C 1
ATOM 1892 O O . GLY B 1 19 ? -9.828 -6.156 -6.957 1 98.5 19 GLY B O 1
ATOM 1893 N N . PHE B 1 20 ? -8.172 -5.102 -8.18 1 98.88 20 PHE B N 1
ATOM 1894 C CA . PHE B 1 20 ? -7.141 -5.703 -7.348 1 98.88 20 PHE B CA 1
ATOM 1895 C C . PHE B 1 20 ? -7.121 -5.059 -5.965 1 98.88 20 PHE B C 1
ATOM 1897 O O . PHE B 1 20 ? -7.586 -3.93 -5.793 1 98.88 20 PHE B O 1
ATOM 1904 N N . GLN B 1 21 ? -6.656 -5.809 -4.969 1 98.69 21 GLN B N 1
ATOM 1905 C CA . GLN B 1 21 ? -6.512 -5.32 -3.602 1 98.69 21 GLN B CA 1
ATOM 1906 C C . GLN B 1 21 ? -5.234 -4.504 -3.441 1 98.69 21 GLN B C 1
ATOM 1908 O O . GLN B 1 21 ? -4.133 -5.02 -3.643 1 98.69 21 GLN B O 1
ATOM 1913 N N . ALA B 1 22 ? -5.383 -3.264 -3.035 1 98.88 22 ALA B N 1
ATOM 1914 C CA . ALA B 1 22 ? -4.273 -2.311 -3.049 1 98.88 22 ALA B CA 1
ATOM 1915 C C . ALA B 1 22 ? -3.109 -2.811 -2.199 1 98.88 22 ALA B C 1
ATOM 1917 O O . ALA B 1 22 ? -1.97 -2.863 -2.666 1 98.88 22 ALA B O 1
ATOM 1918 N N . LEU B 1 23 ? -3.395 -3.264 -1.006 1 98.94 23 LEU B N 1
ATOM 1919 C CA . LEU B 1 23 ? -2.318 -3.621 -0.088 1 98.94 23 LEU B CA 1
ATOM 1920 C C . LEU B 1 23 ? -1.692 -4.957 -0.476 1 98.94 23 LEU B C 1
ATOM 1922 O O . LEU B 1 23 ? -0.548 -5.242 -0.116 1 98.94 23 LEU B O 1
ATOM 1926 N N . ASP B 1 24 ? -2.414 -5.82 -1.229 1 98.94 24 ASP B N 1
ATOM 1927 C CA . ASP B 1 24 ? -1.804 -7.023 -1.785 1 98.94 24 ASP B CA 1
ATOM 1928 C C . ASP B 1 24 ? -0.631 -6.672 -2.699 1 98.94 24 ASP B C 1
ATOM 1930 O O . ASP B 1 24 ? 0.293 -7.469 -2.865 1 98.94 24 ASP B O 1
ATOM 1934 N N . VAL B 1 25 ? -0.711 -5.535 -3.303 1 98.94 25 VAL B N 1
ATOM 1935 C CA . VAL B 1 25 ? 0.287 -5.105 -4.277 1 98.94 25 VAL B CA 1
ATOM 1936 C C . VAL B 1 25 ? 1.323 -4.215 -3.594 1 98.94 25 VAL B C 1
ATOM 1938 O O . VAL B 1 25 ? 2.52 -4.516 -3.613 1 98.94 25 VAL B O 1
ATOM 1941 N N . PHE B 1 26 ? 0.87 -3.225 -2.863 1 98.94 26 PHE B N 1
ATOM 1942 C CA . PHE B 1 26 ? 1.771 -2.158 -2.439 1 98.94 26 PHE B CA 1
ATOM 1943 C C . PHE B 1 26 ? 2.445 -2.512 -1.12 1 98.94 26 PHE B C 1
ATOM 1945 O O . PHE B 1 26 ? 3.441 -1.893 -0.741 1 98.94 26 PHE B O 1
ATOM 1952 N N . GLY B 1 27 ? 1.848 -3.48 -0.357 1 98.81 27 GLY B N 1
ATOM 1953 C CA . GLY B 1 27 ? 2.613 -4.016 0.757 1 98.81 27 GLY B CA 1
ATOM 1954 C C . GLY B 1 27 ? 3.953 -4.59 0.338 1 98.81 27 GLY B C 1
ATOM 1955 O O . GLY B 1 27 ? 5.004 -4.051 0.692 1 98.81 27 GLY B O 1
ATOM 1956 N N . PRO B 1 28 ? 3.918 -5.637 -0.485 1 98.94 28 PRO B N 1
ATOM 1957 C CA . PRO B 1 28 ? 5.156 -6.238 -0.983 1 98.94 28 PRO B CA 1
ATOM 1958 C C . PRO B 1 28 ? 6 -5.266 -1.801 1 98.94 28 PRO B C 1
ATOM 1960 O O . PRO B 1 28 ? 7.227 -5.246 -1.674 1 98.94 28 PRO B O 1
ATOM 1963 N N . LEU B 1 29 ? 5.391 -4.395 -2.617 1 98.88 29 LEU B N 1
ATOM 1964 C CA . LEU B 1 29 ? 6.156 -3.516 -3.494 1 98.88 29 LEU B CA 1
ATOM 1965 C C . LEU B 1 29 ? 6.926 -2.477 -2.686 1 98.88 29 LEU B C 1
ATOM 1967 O O . LEU B 1 29 ? 8.031 -2.078 -3.068 1 98.88 29 LEU B O 1
ATOM 1971 N N . ASP B 1 30 ? 6.301 -1.999 -1.587 1 98.81 30 ASP B N 1
ATOM 1972 C CA . ASP B 1 30 ? 7.055 -1.007 -0.826 1 98.81 30 ASP B CA 1
ATOM 1973 C C . ASP B 1 30 ? 8.281 -1.634 -0.171 1 98.81 30 ASP B C 1
ATOM 1975 O O . ASP B 1 30 ? 9.312 -0.972 -0.006 1 98.81 30 ASP B O 1
ATOM 1979 N N . ILE B 1 31 ? 8.172 -2.887 0.229 1 98.88 31 ILE B N 1
ATOM 1980 C CA . ILE B 1 31 ? 9.344 -3.619 0.7 1 98.88 31 ILE B CA 1
ATOM 1981 C C . ILE B 1 31 ? 10.406 -3.658 -0.4 1 98.88 31 ILE B C 1
ATOM 1983 O O . ILE B 1 31 ? 11.578 -3.371 -0.15 1 98.88 31 ILE B O 1
ATOM 1987 N N . LEU B 1 32 ? 10.047 -3.906 -1.645 1 98.69 32 LEU B N 1
ATOM 1988 C CA . LEU B 1 32 ? 10.977 -3.92 -2.764 1 98.69 32 LEU B CA 1
ATOM 1989 C C . LEU B 1 32 ? 11.555 -2.527 -3.01 1 98.69 32 LEU B C 1
ATOM 1991 O O . LEU B 1 32 ? 12.719 -2.391 -3.391 1 98.69 32 LEU B O 1
ATOM 1995 N N . ASN B 1 33 ? 10.664 -1.519 -2.885 1 98.31 33 ASN B N 1
ATOM 1996 C CA . ASN B 1 33 ? 11.156 -0.153 -3.008 1 98.31 33 ASN B CA 1
ATOM 1997 C C . ASN B 1 33 ? 12.32 0.11 -2.049 1 98.31 33 ASN B C 1
ATOM 1999 O O . ASN B 1 33 ? 13.305 0.746 -2.422 1 98.31 33 ASN B O 1
ATOM 2003 N N . LEU B 1 34 ? 12.188 -0.336 -0.834 1 97.81 34 LEU B N 1
ATOM 2004 C CA . LEU B 1 34 ? 13.234 -0.145 0.163 1 97.81 34 LEU B CA 1
ATOM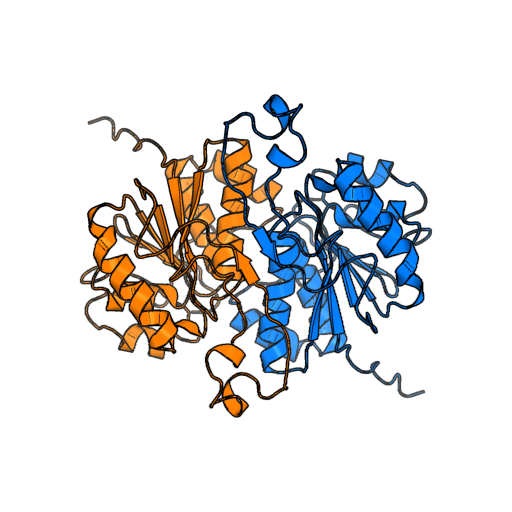 2005 C C . LEU B 1 34 ? 14.445 -1.011 -0.154 1 97.81 34 LEU B C 1
ATOM 2007 O O . LEU B 1 34 ? 15.586 -0.558 -0.028 1 97.81 34 LEU B O 1
ATOM 2011 N N . VAL B 1 35 ? 14.227 -2.26 -0.562 1 98.38 35 VAL B N 1
ATOM 2012 C CA . VAL B 1 35 ? 15.305 -3.156 -0.96 1 98.38 35 VAL B CA 1
ATOM 2013 C C . VAL B 1 35 ? 16.109 -2.523 -2.096 1 98.38 35 VAL B C 1
ATOM 2015 O O . VAL B 1 35 ? 17.344 -2.635 -2.133 1 98.38 35 VAL B O 1
ATOM 2018 N N . ALA B 1 36 ? 15.461 -1.831 -2.955 1 97.69 36 ALA B N 1
ATOM 2019 C CA . ALA B 1 36 ? 16.047 -1.272 -4.172 1 97.69 36 ALA B CA 1
ATOM 2020 C C . ALA B 1 36 ? 17.094 -0.219 -3.846 1 97.69 36 ALA B C 1
ATOM 2022 O O . ALA B 1 36 ? 17.906 0.143 -4.699 1 97.69 36 ALA B O 1
ATOM 2023 N N . ARG B 1 37 ? 17.047 0.268 -2.65 1 94.81 37 ARG B N 1
ATOM 2024 C CA . ARG B 1 37 ? 18.047 1.23 -2.219 1 94.81 37 ARG B CA 1
ATOM 2025 C C . ARG B 1 37 ? 19.391 0.547 -1.976 1 94.81 37 ARG B C 1
ATOM 2027 O O . ARG B 1 37 ? 20.438 1.21 -1.918 1 94.81 37 ARG B O 1
ATOM 2034 N N . TYR B 1 38 ? 19.359 -0.778 -1.832 1 96 38 TYR B N 1
ATOM 2035 C CA . TYR B 1 38 ? 20.562 -1.522 -1.462 1 96 38 TYR B CA 1
ATOM 2036 C C . TYR B 1 38 ? 20.938 -2.535 -2.541 1 96 38 TYR B C 1
ATOM 2038 O O . TYR B 1 38 ? 22.109 -2.883 -2.699 1 96 38 TYR B O 1
ATOM 2046 N N . LYS B 1 39 ? 19.922 -3.096 -3.152 1 97.56 39 LYS B N 1
ATOM 2047 C CA . LYS B 1 39 ? 20.062 -4.152 -4.148 1 97.56 39 LYS B CA 1
ATOM 2048 C C . LYS B 1 39 ? 19.453 -3.734 -5.48 1 97.56 39 LYS B C 1
ATOM 2050 O O . LYS B 1 39 ? 18.422 -3.041 -5.512 1 97.56 39 LYS B O 1
ATOM 2055 N N . LYS B 1 40 ? 20.062 -4.117 -6.582 1 97.25 40 LYS B N 1
ATOM 2056 C CA . LYS B 1 40 ? 19.516 -3.77 -7.891 1 97.25 40 LYS B CA 1
ATOM 2057 C C . LYS B 1 40 ? 18.172 -4.469 -8.125 1 97.25 40 LYS B C 1
ATOM 2059 O O . LYS B 1 40 ? 18.109 -5.699 -8.148 1 97.25 40 LYS B O 1
ATOM 2064 N N . ILE B 1 41 ? 17.172 -3.682 -8.289 1 97.69 41 ILE B N 1
ATOM 2065 C CA . ILE B 1 41 ? 15.82 -4.164 -8.539 1 97.69 41 ILE B CA 1
ATOM 2066 C C . ILE B 1 41 ? 15.242 -3.465 -9.773 1 97.69 41 ILE B C 1
ATOM 2068 O O . ILE B 1 41 ? 15.383 -2.25 -9.93 1 97.69 41 ILE B O 1
ATOM 2072 N N . GLU B 1 42 ? 14.656 -4.227 -10.633 1 98.06 42 GLU B N 1
ATOM 2073 C CA . GLU B 1 42 ? 13.844 -3.732 -11.734 1 98.06 42 GLU B CA 1
ATOM 2074 C C . GLU B 1 42 ? 12.398 -4.223 -11.617 1 98.06 42 GLU B C 1
ATOM 2076 O O . GLU B 1 42 ? 12.156 -5.367 -11.234 1 98.06 42 GLU B O 1
ATOM 2081 N N . LEU B 1 43 ? 11.477 -3.326 -11.898 1 98.56 43 LEU B N 1
ATOM 2082 C CA . LEU B 1 43 ? 10.07 -3.652 -11.711 1 98.56 43 LEU B CA 1
ATOM 2083 C C . LEU B 1 43 ? 9.289 -3.451 -13.008 1 98.56 43 LEU B C 1
ATOM 2085 O O . LEU B 1 43 ? 9.461 -2.441 -13.688 1 98.56 43 LEU B O 1
ATOM 2089 N N . SER B 1 44 ? 8.484 -4.418 -13.375 1 98.88 44 SER B N 1
ATOM 2090 C CA . SER B 1 44 ? 7.453 -4.289 -14.398 1 98.88 44 SER B CA 1
ATOM 2091 C C . SER B 1 44 ? 6.059 -4.473 -13.812 1 98.88 44 SER B C 1
ATOM 2093 O O . SER B 1 44 ? 5.844 -5.355 -12.977 1 98.88 44 SER B O 1
ATOM 2095 N N . ILE B 1 45 ? 5.203 -3.607 -14.125 1 98.94 45 ILE B N 1
ATOM 2096 C CA . ILE B 1 45 ? 3.787 -3.719 -13.797 1 98.94 45 ILE B CA 1
ATOM 2097 C C . ILE B 1 45 ? 2.994 -4.121 -15.039 1 98.94 45 ILE B C 1
ATOM 2099 O O . ILE B 1 45 ? 2.945 -3.373 -16.016 1 98.94 45 ILE B O 1
ATOM 2103 N N . ILE B 1 46 ? 2.359 -5.285 -14.953 1 98.94 46 ILE B N 1
ATOM 2104 C CA . ILE B 1 46 ? 1.791 -5.891 -16.156 1 98.94 46 ILE B CA 1
ATOM 2105 C C . ILE B 1 46 ? 0.272 -5.973 -16.016 1 98.94 46 ILE B C 1
ATOM 2107 O O . ILE B 1 46 ? -0.246 -6.367 -14.969 1 98.94 46 ILE B O 1
ATOM 2111 N N . ALA B 1 47 ? -0.457 -5.566 -17.016 1 98.94 47 ALA B N 1
ATOM 2112 C CA . ALA B 1 47 ? -1.916 -5.621 -17.047 1 98.94 47 ALA B CA 1
ATOM 2113 C C . ALA B 1 47 ? -2.426 -5.941 -18.453 1 98.94 47 ALA B C 1
ATOM 2115 O O . ALA B 1 47 ? -1.637 -6.234 -19.344 1 98.94 47 ALA B O 1
ATOM 2116 N N . ALA B 1 48 ? -3.742 -6.055 -18.578 1 98.81 48 ALA B N 1
ATOM 2117 C CA . ALA B 1 48 ? -4.344 -6.418 -19.859 1 98.81 48 ALA B CA 1
ATOM 2118 C C . ALA B 1 48 ? -4.016 -5.383 -20.938 1 98.81 48 ALA B C 1
ATOM 2120 O O . ALA B 1 48 ? -3.795 -5.73 -22.094 1 98.81 48 ALA B O 1
ATOM 2121 N N . THR B 1 49 ? -4.059 -4.129 -20.625 1 98.75 49 THR B N 1
ATOM 2122 C CA . THR B 1 49 ? -3.689 -3.008 -21.469 1 98.75 49 THR B CA 1
ATOM 2123 C C . THR B 1 49 ? -2.779 -2.035 -20.734 1 98.75 49 THR B C 1
ATOM 2125 O O . THR B 1 49 ? -2.471 -2.242 -19.547 1 98.75 49 THR B O 1
ATOM 2128 N N . LEU B 1 50 ? -2.385 -0.91 -21.422 1 98.81 50 LEU B N 1
ATOM 2129 C CA . LEU B 1 50 ? -1.534 0.096 -20.797 1 98.81 50 LEU B CA 1
ATOM 2130 C C . LEU B 1 50 ? -2.375 1.159 -20.094 1 98.81 50 LEU B C 1
ATOM 2132 O O . LEU B 1 50 ? -1.832 2.076 -19.469 1 98.81 50 LEU B O 1
ATOM 2136 N N . ASP B 1 51 ? -3.75 1.038 -20.156 1 98.75 51 ASP B N 1
ATOM 2137 C CA . ASP B 1 51 ? -4.605 1.954 -19.406 1 98.75 51 ASP B CA 1
ATOM 2138 C C . ASP B 1 51 ? -4.426 1.768 -17.906 1 98.75 51 ASP B C 1
ATOM 2140 O O . ASP B 1 51 ? -4.242 0.645 -17.422 1 98.75 51 ASP B O 1
ATOM 2144 N N . PRO B 1 52 ? -4.484 2.863 -17.141 1 98.88 52 PRO B N 1
ATOM 2145 C CA . PRO B 1 52 ? -4.402 2.707 -15.688 1 98.88 52 PRO B CA 1
ATOM 2146 C C . PRO B 1 52 ? -5.41 1.694 -15.141 1 98.88 52 PRO B C 1
ATOM 2148 O O . PRO B 1 52 ? -6.543 1.623 -15.625 1 98.88 52 PRO B O 1
ATOM 2151 N N . VAL B 1 53 ? -5.027 0.917 -14.172 1 98.94 53 VAL B N 1
ATOM 2152 C CA . VAL B 1 53 ? -5.859 -0.126 -13.586 1 98.94 53 VAL B CA 1
ATOM 2153 C C . VAL B 1 53 ? -6.316 0.302 -12.195 1 98.94 53 VAL B C 1
ATOM 2155 O O . VAL B 1 53 ? -5.5 0.695 -11.359 1 98.94 53 VAL B O 1
ATOM 2158 N N . SER B 1 54 ? -7.625 0.181 -11.953 1 98.81 54 SER B N 1
ATOM 2159 C CA . SER B 1 54 ? -8.211 0.744 -10.742 1 98.81 54 SER B CA 1
ATOM 2160 C C . SER B 1 54 ? -8.523 -0.345 -9.719 1 98.81 54 SER B C 1
ATOM 2162 O O . SER B 1 54 ? -8.914 -1.454 -10.086 1 98.81 54 SER B O 1
ATOM 2164 N N . THR B 1 55 ? -8.438 0.046 -8.422 1 98.75 55 THR B N 1
ATOM 2165 C CA . THR B 1 55 ? -8.852 -0.815 -7.324 1 98.75 55 THR B CA 1
ATOM 2166 C C . THR B 1 55 ? -10.367 -0.812 -7.176 1 98.75 55 THR B C 1
ATOM 2168 O O . THR B 1 55 ? -10.922 -1.559 -6.363 1 98.75 55 THR B O 1
ATOM 2171 N N . ASP B 1 56 ? -11.094 -0.015 -7.898 1 97 56 ASP B N 1
ATOM 2172 C CA . ASP B 1 56 ? -12.523 0.222 -7.715 1 97 56 ASP B CA 1
ATOM 2173 C C . ASP B 1 56 ? -13.328 -1.045 -7.992 1 97 56 ASP B C 1
ATOM 2175 O O . ASP B 1 56 ? -13.523 -1.422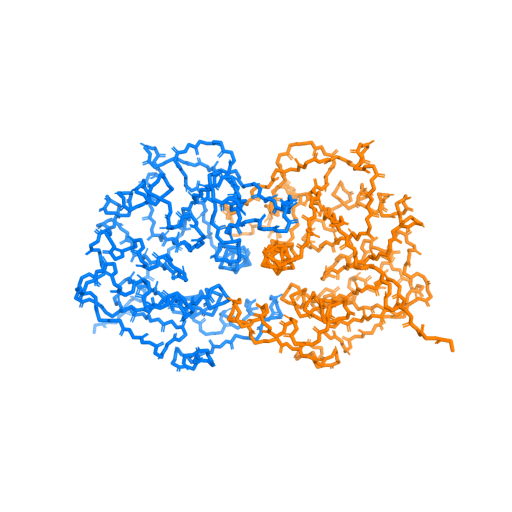 -9.148 1 97 56 ASP B O 1
ATOM 2179 N N . VAL B 1 57 ? -13.852 -1.555 -6.988 1 94.25 57 VAL B N 1
ATOM 2180 C CA . VAL B 1 57 ? -14.602 -2.805 -7.062 1 94.25 57 VAL B CA 1
ATOM 2181 C C . VAL B 1 57 ? -15.938 -2.562 -7.758 1 94.25 57 VAL B C 1
ATOM 2183 O O . VAL B 1 57 ? -16.422 -3.422 -8.492 1 94.25 57 VAL B O 1
ATOM 2186 N N . ALA B 1 58 ? -16.516 -1.468 -7.547 1 93.06 58 ALA B N 1
ATOM 2187 C CA . ALA B 1 58 ? -17.828 -1.138 -8.109 1 93.06 58 ALA B CA 1
ATOM 2188 C C . ALA B 1 58 ? -17.797 -1.198 -9.633 1 93.06 58 ALA B C 1
ATOM 2190 O O . ALA B 1 58 ? -18.75 -1.668 -10.266 1 93.06 58 ALA B O 1
ATOM 2191 N N . ALA B 1 59 ? -16.734 -0.747 -10.188 1 92.19 59 ALA B N 1
ATOM 2192 C CA . ALA B 1 59 ? -16.609 -0.702 -11.641 1 92.19 59 ALA B CA 1
ATOM 2193 C C . ALA B 1 59 ? -16.5 -2.107 -12.227 1 92.19 59 ALA B C 1
ATOM 2195 O O . ALA B 1 59 ? -16.812 -2.322 -13.398 1 92.19 59 ALA B O 1
ATOM 2196 N N . VAL B 1 60 ? -16.047 -3.068 -11.406 1 95.94 60 VAL B N 1
ATOM 2197 C CA . VAL B 1 60 ? -15.844 -4.441 -11.852 1 95.94 60 VAL B CA 1
ATOM 2198 C C . VAL B 1 60 ? -17.188 -5.168 -11.93 1 95.94 60 VAL B C 1
ATOM 2200 O O . VAL B 1 60 ? -17.344 -6.109 -12.711 1 95.94 60 VAL B O 1
ATOM 2203 N N . PHE B 1 61 ? -18.094 -4.691 -11.055 1 96.12 61 PHE B N 1
ATOM 2204 C CA . PHE B 1 61 ? -19.406 -5.328 -10.961 1 96.12 61 PHE B CA 1
ATOM 2205 C C . PHE B 1 61 ? -20.516 -4.309 -11.148 1 96.12 61 PHE B C 1
ATOM 2207 O O . PHE B 1 61 ? -21.328 -4.09 -10.234 1 96.12 61 PHE B O 1
ATOM 2214 N N . PRO B 1 62 ? -20.719 -3.762 -12.336 1 93.69 62 PRO B N 1
ATOM 2215 C CA . PRO B 1 62 ? -21.688 -2.686 -12.523 1 93.69 62 PRO B CA 1
ATOM 2216 C C . PRO B 1 62 ? -23.125 -3.135 -12.242 1 93.69 62 PRO B C 1
ATOM 2218 O O . PRO B 1 62 ? -23.953 -2.322 -11.844 1 93.69 62 PRO B O 1
ATOM 2221 N N . ASP B 1 63 ? -23.406 -4.438 -12.406 1 94.88 63 ASP B N 1
ATOM 2222 C CA . ASP B 1 63 ? -24.766 -4.926 -12.242 1 94.88 63 ASP B CA 1
ATOM 2223 C C . ASP B 1 63 ? -24.984 -5.484 -10.844 1 94.88 63 ASP B C 1
ATOM 2225 O O . ASP B 1 63 ? -26.047 -6.062 -10.555 1 94.88 63 ASP B O 1
ATOM 2229 N N . LYS B 1 64 ? -24.031 -5.355 -9.984 1 96.19 64 LYS B N 1
ATOM 2230 C CA . LYS B 1 64 ? -24.141 -5.902 -8.641 1 96.19 64 LYS B CA 1
ATOM 2231 C C . LYS B 1 64 ? -23.719 -4.879 -7.59 1 96.19 64 LYS B C 1
ATOM 2233 O O . LYS B 1 64 ? -22.969 -5.195 -6.668 1 96.19 64 LYS B O 1
ATOM 2238 N N . GLN B 1 65 ? -24.125 -3.686 -7.805 1 93 65 GLN B N 1
ATOM 2239 C CA . GLN B 1 65 ? -23.734 -2.584 -6.93 1 93 65 GLN B CA 1
ATOM 2240 C C . GLN B 1 65 ? -24.297 -2.771 -5.523 1 93 65 GLN B C 1
ATOM 2242 O O . GLN B 1 65 ? -23.688 -2.359 -4.539 1 93 65 GLN B O 1
ATOM 2247 N N . ASP B 1 66 ? -25.438 -3.383 -5.367 1 94.94 66 ASP B N 1
ATOM 2248 C CA . ASP B 1 66 ? -26.062 -3.645 -4.078 1 94.94 66 ASP B CA 1
ATOM 2249 C C . ASP B 1 66 ? -25.188 -4.555 -3.217 1 94.94 66 ASP B C 1
ATOM 2251 O O . ASP B 1 66 ? -25.281 -4.523 -1.987 1 94.94 66 ASP B O 1
ATOM 2255 N N . VAL B 1 67 ? -24.344 -5.262 -3.939 1 92.44 67 VAL B N 1
ATOM 2256 C CA . VAL B 1 67 ? -23.484 -6.215 -3.254 1 92.44 67 VAL B CA 1
ATOM 2257 C C . VAL B 1 67 ? -22.094 -5.609 -3.064 1 92.44 67 VAL B C 1
ATOM 2259 O O . VAL B 1 67 ? -21.547 -5.637 -1.962 1 92.44 67 VAL B O 1
ATOM 2262 N N . TRP B 1 68 ? -21.578 -4.996 -4.062 1 93.38 68 TRP B N 1
ATOM 2263 C CA . TRP B 1 68 ? -20.156 -4.648 -4.07 1 93.38 68 TRP B CA 1
ATOM 2264 C C . TRP B 1 68 ? -19.969 -3.17 -3.748 1 93.38 68 TRP B C 1
ATOM 2266 O O . TRP B 1 68 ? -18.844 -2.73 -3.475 1 93.38 68 TRP B O 1
ATOM 2276 N N . ASN B 1 69 ? -20.984 -2.391 -3.707 1 95.56 69 ASN B N 1
ATOM 2277 C CA . ASN B 1 69 ? -20.922 -0.979 -3.344 1 95.56 69 ASN B CA 1
ATOM 2278 C C . ASN B 1 69 ? -22.234 -0.482 -2.76 1 95.56 69 ASN B C 1
ATOM 2280 O O . ASN B 1 69 ? -22.781 0.518 -3.225 1 95.56 69 ASN B O 1
ATOM 2284 N N . PRO B 1 70 ? -22.703 -1.177 -1.736 1 94.19 70 PRO B N 1
ATOM 2285 C CA . PRO B 1 70 ? -24.016 -0.811 -1.194 1 94.19 70 PRO B CA 1
ATOM 2286 C C . PRO B 1 70 ? -24.031 0.599 -0.607 1 94.19 70 PRO B C 1
ATOM 2288 O O . PRO B 1 70 ? -25.094 1.25 -0.597 1 94.19 70 PRO B O 1
ATOM 2291 N N . ALA B 1 71 ? -22.906 1.145 -0.16 1 94.88 71 ALA B N 1
ATOM 2292 C CA . ALA B 1 71 ? -22.828 2.461 0.466 1 94.88 71 ALA B CA 1
ATOM 2293 C C . ALA B 1 71 ? -22.734 3.564 -0.584 1 94.88 71 ALA B C 1
ATOM 2295 O O . ALA B 1 71 ? -22.828 4.75 -0.26 1 94.88 71 ALA B O 1
ATOM 2296 N N . GLY B 1 72 ? -22.531 3.219 -1.871 1 96.12 72 GLY B N 1
ATOM 2297 C CA . GLY B 1 72 ? -22.406 4.203 -2.934 1 96.12 72 GLY B CA 1
ATOM 2298 C C . GLY B 1 72 ? -21.094 4.965 -2.885 1 96.12 72 GLY B C 1
ATOM 2299 O O . GLY B 1 72 ? -21.062 6.18 -3.082 1 96.12 72 GLY B O 1
ATOM 2300 N N . SER B 1 73 ? -20.031 4.273 -2.598 1 97.25 73 SER B N 1
ATOM 2301 C CA . SER B 1 73 ? -18.719 4.883 -2.436 1 97.25 73 SER B CA 1
ATOM 2302 C C . SER B 1 73 ? -18.062 5.148 -3.787 1 97.25 73 SER B C 1
ATOM 2304 O O . SER B 1 73 ? -18.422 4.52 -4.789 1 97.25 73 SER B O 1
ATOM 2306 N N . LYS B 1 74 ? -17.203 6.188 -3.865 1 96.12 74 LYS B N 1
ATOM 2307 C CA . LYS B 1 74 ? -16.297 6.492 -4.961 1 96.12 74 LYS B CA 1
ATOM 2308 C C . LYS B 1 74 ? -14.844 6.492 -4.484 1 96.12 74 LYS B C 1
ATOM 2310 O O . LYS B 1 74 ? -14.312 7.535 -4.098 1 96.12 74 LYS B O 1
ATOM 2315 N N . ILE B 1 75 ? -14.102 5.324 -4.516 1 95.94 75 ILE B N 1
ATOM 2316 C CA . ILE B 1 75 ? -12.852 5.188 -3.766 1 95.94 75 ILE B CA 1
ATOM 2317 C C . ILE B 1 75 ? -11.797 4.523 -4.645 1 95.94 75 ILE B C 1
ATOM 2319 O O . ILE B 1 75 ? -10.836 3.943 -4.137 1 95.94 75 ILE B O 1
ATOM 2323 N N . GLY B 1 76 ? -11.688 4.645 -5.848 1 96.81 76 GLY B N 1
ATOM 2324 C CA . GLY B 1 76 ? -10.75 3.969 -6.734 1 96.81 76 GLY B CA 1
ATOM 2325 C C . GLY B 1 76 ? -9.391 4.641 -6.789 1 96.81 76 GLY B C 1
ATOM 2326 O O . GLY B 1 76 ? -9.297 5.867 -6.766 1 96.81 76 GLY B O 1
ATOM 2327 N N . GLN B 1 77 ? -8.258 3.885 -6.742 1 98.69 77 GLN B N 1
ATOM 2328 C CA . GLN B 1 77 ? -6.895 4.281 -7.059 1 98.69 77 GLN B CA 1
ATOM 2329 C C . GLN B 1 77 ? -6.414 3.619 -8.344 1 98.69 77 GLN B C 1
ATOM 2331 O O . GLN B 1 77 ? -6.473 2.396 -8.484 1 98.69 77 GLN B O 1
ATOM 2336 N N . SER B 1 78 ? -5.934 4.41 -9.242 1 98.88 78 SER B N 1
ATOM 2337 C CA . SER B 1 78 ? -5.531 3.895 -10.547 1 98.88 78 SER B CA 1
ATOM 2338 C C . SER B 1 78 ? -4.016 3.91 -10.703 1 98.88 78 SER B C 1
ATOM 2340 O O . SER B 1 78 ? -3.369 4.93 -10.445 1 98.88 78 SER B O 1
ATOM 2342 N N . VAL B 1 79 ? -3.471 2.77 -11.102 1 98.94 79 VAL B N 1
ATOM 2343 C CA . VAL B 1 79 ? -2.035 2.561 -11.25 1 98.94 79 VAL B CA 1
ATOM 2344 C C . VAL B 1 79 ? -1.694 2.332 -12.719 1 98.94 79 VAL B C 1
ATOM 2346 O O . VAL B 1 79 ? -2.414 1.622 -13.43 1 98.94 79 VAL B O 1
ATOM 2349 N N . VAL B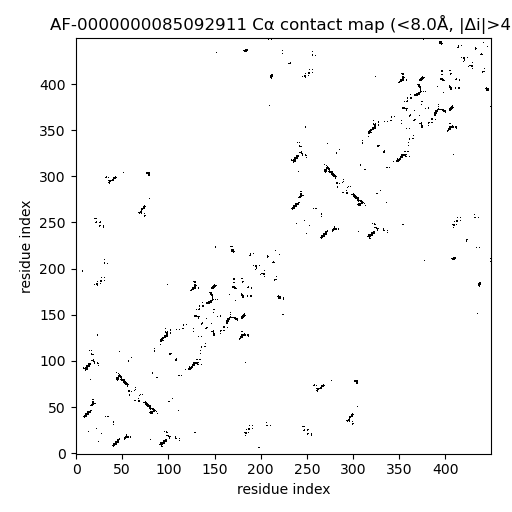 1 80 ? -0.585 2.854 -13.18 1 98.94 80 VAL B N 1
ATOM 2350 C CA . VAL B 1 80 ? -0.206 2.812 -14.594 1 98.94 80 VAL B CA 1
ATOM 2351 C C . VAL B 1 80 ? 0.646 1.575 -14.859 1 98.94 80 VAL B C 1
ATOM 2353 O O . VAL B 1 80 ? 1.727 1.421 -14.289 1 98.94 80 VAL B O 1
ATOM 2356 N N . PRO B 1 81 ? 0.187 0.691 -15.758 1 98.88 81 PRO B N 1
ATOM 2357 C CA . PRO B 1 81 ? 1.018 -0.448 -16.156 1 98.88 81 PRO B CA 1
ATOM 2358 C C . PRO B 1 81 ? 2.203 -0.04 -17.016 1 98.88 81 PRO B C 1
ATOM 2360 O O . PRO B 1 81 ? 2.168 1.013 -17.672 1 98.88 81 PRO B O 1
ATOM 2363 N N . THR B 1 82 ? 3.234 -0.866 -17.016 1 98.81 82 THR B N 1
ATOM 2364 C CA . THR B 1 82 ? 4.398 -0.644 -17.859 1 98.81 82 THR B CA 1
ATOM 2365 C C . THR B 1 82 ? 4.395 -1.612 -19.047 1 98.81 82 THR B C 1
ATOM 2367 O O . THR B 1 82 ? 5.074 -1.379 -20.047 1 98.81 82 THR B O 1
ATOM 2370 N N . HIS B 1 83 ? 3.748 -2.689 -18.938 1 98.88 83 HIS B N 1
ATOM 2371 C CA . HIS B 1 83 ? 3.666 -3.744 -19.938 1 98.88 83 HIS B CA 1
ATOM 2372 C C . HIS B 1 83 ? 2.271 -4.359 -19.984 1 98.88 83 HIS B C 1
ATOM 2374 O O . HIS B 1 83 ? 1.419 -4.031 -19.156 1 98.88 83 HIS B O 1
ATOM 2380 N N . THR B 1 84 ? 2.043 -5.152 -20.953 1 98.94 84 THR B N 1
ATOM 2381 C CA . THR B 1 84 ? 0.766 -5.848 -21.078 1 98.94 84 THR B CA 1
ATOM 2382 C C . THR B 1 84 ? 0.976 -7.359 -21.109 1 98.94 84 THR B C 1
ATOM 2384 O O . THR B 1 84 ? 2.096 -7.832 -21.328 1 98.94 84 THR B O 1
ATOM 2387 N N . PHE B 1 85 ? -0.107 -8.094 -20.859 1 98.81 85 PHE B N 1
ATOM 2388 C CA . PHE B 1 85 ? -0.055 -9.547 -20.969 1 98.81 85 PHE B CA 1
ATOM 2389 C C . PHE B 1 85 ? 0.369 -9.984 -22.359 1 98.81 85 PHE B C 1
ATOM 2391 O O . PHE B 1 85 ? 1.04 -11 -22.516 1 98.81 85 PHE B O 1
ATOM 2398 N N . ASP B 1 86 ? 0.002 -9.266 -23.391 1 98.44 86 ASP B N 1
ATOM 2399 C CA . ASP B 1 86 ? 0.306 -9.594 -24.781 1 98.44 86 ASP B CA 1
ATOM 2400 C C . ASP B 1 86 ? 1.726 -9.164 -25.156 1 98.44 86 ASP B C 1
ATOM 2402 O O . ASP B 1 86 ? 2.312 -9.688 -26.109 1 98.44 86 ASP B O 1
ATOM 2406 N N . ASN B 1 87 ? 2.271 -8.219 -24.438 1 98.44 87 ASN B N 1
ATOM 2407 C CA . ASN B 1 87 ? 3.633 -7.73 -24.625 1 98.44 87 ASN B CA 1
ATOM 2408 C C . ASN B 1 87 ? 4.383 -7.645 -23.297 1 98.44 87 ASN B C 1
ATOM 2410 O O . ASN B 1 87 ? 4.758 -6.559 -22.859 1 98.44 87 ASN B O 1
ATOM 2414 N N . PRO B 1 88 ? 4.633 -8.773 -22.703 1 98.38 88 PRO B N 1
ATOM 2415 C CA . PRO B 1 88 ? 5.332 -8.789 -21.406 1 98.38 88 PRO B CA 1
ATOM 2416 C C . PRO B 1 88 ? 6.805 -8.406 -21.547 1 98.38 88 PRO B C 1
ATOM 2418 O O . PRO B 1 88 ? 7.336 -8.336 -22.656 1 98.38 88 PRO B O 1
ATOM 2421 N N . PRO B 1 89 ? 7.406 -8.008 -20.438 1 97.38 89 PRO B N 1
ATOM 2422 C CA . PRO B 1 89 ? 8.852 -7.77 -20.531 1 97.38 89 PRO B CA 1
ATOM 2423 C C . PRO B 1 89 ? 9.617 -9 -21.016 1 97.38 89 PRO B C 1
ATOM 2425 O O . PRO B 1 89 ? 9.125 -10.125 -20.891 1 97.38 89 PRO B O 1
ATOM 2428 N N . ALA B 1 90 ? 10.797 -8.805 -21.516 1 93.44 90 ALA B N 1
ATOM 2429 C CA . ALA B 1 90 ? 11.602 -9.859 -22.125 1 93.44 90 ALA B CA 1
ATOM 2430 C C . ALA B 1 90 ? 11.93 -10.953 -21.109 1 93.44 90 ALA B C 1
ATOM 2432 O O . ALA B 1 90 ? 11.977 -12.133 -21.438 1 93.44 90 ALA B O 1
ATOM 2433 N N . LYS B 1 91 ? 12.164 -10.484 -19.906 1 91.88 91 LYS B N 1
ATOM 2434 C CA . LYS B 1 91 ? 12.477 -11.438 -18.844 1 91.88 91 LYS B CA 1
ATOM 2435 C C . LYS B 1 91 ? 11.664 -11.141 -17.578 1 91.88 91 LYS B C 1
ATOM 2437 O O . LYS B 1 91 ? 11.555 -9.984 -17.172 1 91.88 91 LYS B O 1
ATOM 2442 N N . ILE B 1 92 ? 11 -12.18 -17.094 1 96.56 92 ILE B N 1
ATOM 2443 C CA . ILE B 1 92 ? 10.32 -12.148 -15.812 1 96.56 92 ILE B CA 1
ATOM 2444 C C . ILE B 1 92 ? 10.945 -13.18 -14.867 1 96.56 92 ILE B C 1
ATOM 2446 O O . ILE B 1 92 ? 10.891 -14.383 -15.133 1 96.56 92 ILE B O 1
ATOM 2450 N N . GLU B 1 93 ? 11.609 -12.688 -13.844 1 98.31 93 GLU B N 1
ATOM 2451 C CA . GLU B 1 93 ? 12.203 -13.641 -12.906 1 98.31 93 GLU B CA 1
ATOM 2452 C C . GLU B 1 93 ? 11.242 -13.961 -11.758 1 98.31 93 GLU B C 1
ATOM 2454 O O . GLU B 1 93 ? 11.094 -15.125 -11.375 1 98.31 93 GLU B O 1
ATOM 2459 N N . VAL B 1 94 ? 10.617 -12.969 -11.203 1 98.81 94 VAL B N 1
ATOM 2460 C CA . VAL B 1 94 ? 9.664 -13.125 -10.109 1 98.81 94 VAL B CA 1
ATOM 2461 C C . VAL B 1 94 ? 8.328 -12.492 -10.492 1 98.81 94 VAL B C 1
ATOM 2463 O O . VAL B 1 94 ? 8.281 -11.359 -10.969 1 98.81 94 VAL B O 1
ATOM 2466 N N . LEU B 1 95 ? 7.262 -13.219 -10.336 1 98.94 95 LEU B N 1
ATOM 2467 C CA . LEU B 1 95 ? 5.918 -12.711 -10.602 1 98.94 95 LEU B CA 1
ATOM 2468 C C . LEU B 1 95 ? 5.094 -12.664 -9.32 1 98.94 95 LEU B C 1
ATOM 2470 O O . LEU B 1 95 ? 4.988 -13.672 -8.609 1 98.94 95 LEU B O 1
ATOM 2474 N N . LEU B 1 96 ? 4.609 -11.539 -8.953 1 98.94 96 LEU B N 1
ATOM 2475 C CA . LEU B 1 96 ? 3.686 -11.336 -7.844 1 98.94 96 LEU B CA 1
ATOM 2476 C C . LEU B 1 96 ? 2.248 -11.242 -8.344 1 98.94 96 LEU B C 1
ATOM 2478 O O . LEU B 1 96 ? 1.945 -10.43 -9.219 1 98.94 96 LEU B O 1
ATOM 2482 N N . VAL B 1 97 ? 1.353 -12.047 -7.797 1 99 97 VAL B N 1
ATOM 2483 C CA . VAL B 1 97 ? -0.057 -12.094 -8.172 1 99 97 VAL B CA 1
ATOM 2484 C C . VAL B 1 97 ? -0.925 -11.734 -6.969 1 99 97 VAL B C 1
ATOM 2486 O O . VAL B 1 97 ? -1.048 -12.531 -6.031 1 99 97 VAL B O 1
ATOM 2489 N N . PRO B 1 98 ? -1.561 -10.602 -6.992 1 98.94 98 PRO B N 1
ATOM 2490 C CA . PRO B 1 98 ? -2.41 -10.172 -5.875 1 98.94 98 PRO B CA 1
ATOM 2491 C C . PRO B 1 98 ? -3.814 -10.766 -5.941 1 98.94 98 PRO B C 1
ATOM 2493 O O . PRO B 1 98 ? -4.164 -11.43 -6.922 1 98.94 98 PRO B O 1
ATOM 2496 N N . GLY B 1 99 ? -4.59 -10.594 -4.852 1 98.88 99 GLY B N 1
ATOM 2497 C CA . GLY B 1 99 ? -6.02 -10.859 -4.844 1 98.88 99 GLY B CA 1
ATOM 2498 C C . GLY B 1 99 ? -6.859 -9.617 -5.043 1 98.88 99 GLY B C 1
ATOM 2499 O O . GLY B 1 99 ? -6.414 -8.656 -5.668 1 98.88 99 GLY B O 1
ATOM 2500 N N . GLY B 1 100 ? -8.062 -9.695 -4.586 1 98.44 100 GLY B N 1
ATOM 2501 C CA . GLY B 1 100 ? -9.062 -8.648 -4.715 1 98.44 100 GLY B CA 1
ATOM 2502 C C . GLY B 1 100 ? -10.375 -9.148 -5.277 1 98.44 100 GLY B C 1
ATOM 2503 O O . GLY B 1 100 ? -10.477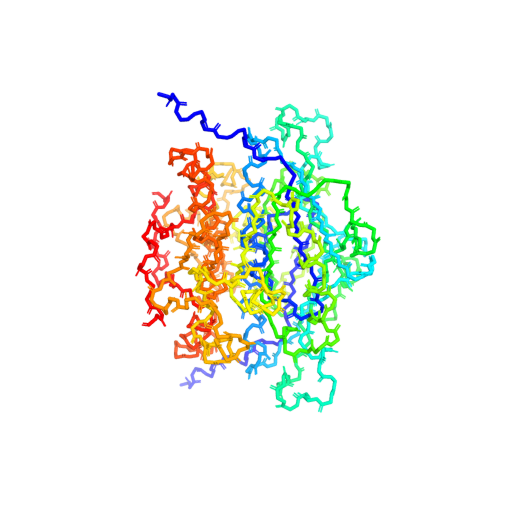 -10.289 -5.727 1 98.44 100 GLY B O 1
ATOM 2504 N N . SER B 1 101 ? -11.336 -8.281 -5.238 1 97.38 101 SER B N 1
ATOM 2505 C CA . SER B 1 101 ? -12.664 -8.656 -5.711 1 97.38 101 SER B CA 1
ATOM 2506 C C . SER B 1 101 ? -12.641 -8.992 -7.199 1 97.38 101 SER B C 1
ATOM 2508 O O . SER B 1 101 ? -13.461 -9.781 -7.672 1 97.38 101 SER B O 1
ATOM 2510 N N . GLY B 1 102 ? -11.656 -8.438 -7.918 1 98.19 102 GLY B N 1
ATOM 2511 C CA . GLY B 1 102 ? -11.539 -8.703 -9.344 1 98.19 102 GLY B CA 1
ATOM 2512 C C . GLY B 1 102 ? -11.328 -10.172 -9.656 1 98.19 102 GLY B C 1
ATOM 2513 O O . GLY B 1 102 ? -11.555 -10.609 -10.789 1 98.19 102 GLY B O 1
ATOM 2514 N N . THR B 1 103 ? -10.875 -10.969 -8.672 1 98.5 103 THR B N 1
ATOM 2515 C CA . THR B 1 103 ? -10.656 -12.391 -8.898 1 98.5 103 THR B CA 1
ATOM 2516 C C . THR B 1 103 ? -11.992 -13.117 -9.078 1 98.5 103 THR B C 1
ATOM 2518 O O . THR B 1 103 ? -12.023 -14.25 -9.555 1 98.5 103 THR B O 1
ATOM 2521 N N . ARG B 1 104 ? -13.102 -12.461 -8.734 1 96.81 104 ARG B N 1
ATOM 2522 C CA . ARG B 1 104 ? -14.422 -13.055 -8.859 1 96.81 104 ARG B CA 1
ATOM 2523 C C . ARG B 1 104 ? -15.086 -12.641 -10.172 1 96.81 104 ARG B C 1
ATOM 2525 O O . ARG B 1 104 ? -16.219 -13.039 -10.453 1 96.81 104 ARG B O 1
ATOM 2532 N N . SER B 1 105 ? -14.477 -11.82 -10.906 1 97.44 105 SER B N 1
ATOM 2533 C CA . SER B 1 105 ? -14.914 -11.43 -12.242 1 97.44 105 SER B CA 1
ATOM 2534 C C . SER B 1 105 ? -14.109 -12.164 -13.312 1 97.44 105 SER B C 1
ATOM 2536 O O . SER B 1 105 ? -12.891 -12.023 -13.398 1 97.44 105 SER B O 1
ATOM 2538 N N . GLU B 1 106 ? -14.805 -12.914 -14.148 1 97.44 106 GLU B N 1
ATOM 2539 C CA . GLU B 1 106 ? -14.102 -13.648 -15.195 1 97.44 106 GLU B CA 1
ATOM 2540 C C . GLU B 1 106 ? -13.359 -12.703 -16.141 1 97.44 106 GLU B C 1
ATOM 2542 O O . GLU B 1 106 ? -12.266 -13.016 -16.609 1 97.44 106 GLU B O 1
ATOM 2547 N N . ALA B 1 107 ? -13.961 -11.547 -16.406 1 97.19 107 ALA B N 1
ATOM 2548 C CA . ALA B 1 107 ? -13.344 -10.562 -17.281 1 97.19 107 ALA B CA 1
ATOM 2549 C C . ALA B 1 107 ? -12 -10.094 -16.734 1 97.19 107 ALA B C 1
ATOM 2551 O O . ALA B 1 107 ? -11.07 -9.812 -17.484 1 97.19 107 ALA B O 1
ATOM 2552 N N . SER B 1 108 ? -11.867 -10.008 -15.438 1 98 108 SER B N 1
ATOM 2553 C CA . SER B 1 108 ? -10.625 -9.586 -14.789 1 98 108 SER B CA 1
ATOM 2554 C C . SER B 1 108 ? -9.695 -10.773 -14.562 1 98 108 SER B C 1
ATOM 2556 O O . SER B 1 108 ? -8.477 -10.656 -14.727 1 98 108 SER B O 1
ATOM 2558 N N . ALA B 1 109 ? -10.227 -11.93 -14.219 1 98.56 109 ALA B N 1
ATOM 2559 C CA . ALA B 1 109 ? -9.453 -13.07 -13.727 1 98.56 109 ALA B CA 1
ATOM 2560 C C . ALA B 1 109 ? -8.844 -13.852 -14.883 1 98.56 109 ALA B C 1
ATOM 2562 O O . ALA B 1 109 ? -7.68 -14.258 -14.82 1 98.56 109 ALA B O 1
ATOM 2563 N N . VAL B 1 110 ? -9.555 -14.062 -15.945 1 98.75 110 VAL B N 1
ATOM 2564 C CA . VAL B 1 110 ? -9.188 -15.023 -16.984 1 98.75 110 VAL B CA 1
ATOM 2565 C C . VAL B 1 110 ? -7.887 -14.578 -17.656 1 98.75 110 VAL B C 1
ATOM 2567 O O . VAL B 1 110 ? -6.973 -15.383 -17.844 1 98.75 110 VAL B O 1
ATOM 2570 N N . PRO B 1 111 ? -7.754 -13.266 -18.016 1 98.88 111 PRO B N 1
ATOM 2571 C CA . PRO B 1 111 ? -6.484 -12.852 -18.625 1 98.88 111 PRO B CA 1
ATOM 2572 C C . PRO B 1 111 ? -5.285 -13.109 -17.719 1 98.88 111 PRO B C 1
ATOM 2574 O O . PRO B 1 111 ? -4.199 -13.445 -18.203 1 98.88 111 PRO B O 1
ATOM 2577 N N . VAL B 1 112 ? -5.438 -12.969 -16.422 1 98.94 112 VAL B N 1
ATOM 2578 C CA . VAL B 1 112 ? -4.355 -13.195 -15.461 1 98.94 112 VAL B CA 1
ATOM 2579 C C . VAL B 1 112 ? -4.027 -14.68 -15.391 1 98.94 112 VAL B C 1
ATOM 2581 O O . VAL B 1 112 ? -2.857 -15.07 -15.383 1 98.94 112 VAL B O 1
ATOM 2584 N N . ILE B 1 113 ? -5.059 -15.531 -15.32 1 98.94 113 ILE B N 1
ATOM 2585 C CA . ILE B 1 113 ? -4.898 -16.984 -15.266 1 98.94 113 ILE B CA 1
ATOM 2586 C C . ILE B 1 113 ? -4.105 -17.453 -16.484 1 98.94 113 ILE B C 1
ATOM 2588 O O . ILE B 1 113 ? -3.137 -18.203 -16.344 1 98.94 113 ILE B O 1
ATOM 2592 N N . GLU B 1 114 ? -4.516 -16.984 -17.641 1 98.94 114 GLU B N 1
ATOM 2593 C CA . GLU B 1 114 ? -3.846 -17.375 -18.875 1 98.94 114 GLU B CA 1
ATOM 2594 C C . GLU B 1 114 ? -2.396 -16.891 -18.891 1 98.94 114 GLU B C 1
ATOM 2596 O O . GLU B 1 114 ? -1.507 -17.594 -19.359 1 98.94 114 GLU B O 1
ATOM 2601 N N . PHE B 1 115 ? -2.162 -15.703 -18.422 1 98.94 115 PHE B N 1
ATOM 2602 C CA . PHE B 1 115 ? -0.816 -15.141 -18.375 1 98.94 115 PHE B CA 1
ATOM 2603 C C . PHE B 1 115 ? 0.082 -15.961 -17.453 1 98.94 115 PHE B C 1
ATOM 2605 O O . PHE B 1 115 ? 1.223 -16.266 -17.812 1 98.94 115 PHE B O 1
ATOM 2612 N N . ILE B 1 116 ? -0.442 -16.297 -16.219 1 98.94 116 ILE B N 1
ATOM 2613 C CA . ILE B 1 116 ? 0.308 -17.125 -15.281 1 98.94 116 ILE B CA 1
ATOM 2614 C C . ILE B 1 116 ? 0.703 -18.438 -15.945 1 98.94 116 ILE B C 1
ATOM 2616 O O . ILE B 1 116 ? 1.868 -18.844 -15.906 1 98.94 116 ILE B O 1
ATOM 2620 N N . ALA B 1 117 ? -0.284 -19.109 -16.562 1 98.88 117 ALA B N 1
ATOM 2621 C CA . ALA B 1 117 ? -0.026 -20.391 -17.219 1 98.88 117 ALA B CA 1
ATOM 2622 C C . ALA B 1 117 ? 1.067 -20.266 -18.266 1 98.88 117 ALA B C 1
ATOM 2624 O O . ALA B 1 117 ? 1.917 -21.156 -18.406 1 98.88 117 ALA B O 1
ATOM 2625 N N . LYS B 1 118 ? 1.019 -19.203 -18.969 1 98.38 118 LYS B N 1
ATOM 2626 C CA . LYS B 1 118 ? 1.953 -18.969 -20.062 1 98.38 118 LYS B CA 1
ATOM 2627 C C . LYS B 1 118 ? 3.369 -18.75 -19.547 1 98.38 118 LYS B C 1
ATOM 2629 O O . LYS B 1 118 ? 4.332 -19.281 -20.094 1 98.38 118 LYS B O 1
ATOM 2634 N N . VAL B 1 119 ? 3.557 -17.984 -18.5 1 98.5 119 VAL B N 1
ATOM 2635 C CA . VAL B 1 119 ? 4.891 -17.5 -18.172 1 98.5 119 VAL B CA 1
ATOM 2636 C C . VAL B 1 119 ? 5.504 -18.375 -17.078 1 98.5 119 VAL B C 1
ATOM 2638 O O . VAL B 1 119 ? 6.719 -18.344 -16.859 1 98.5 119 VAL B O 1
ATOM 2641 N N . TYR B 1 120 ? 4.73 -19.156 -16.375 1 98.56 1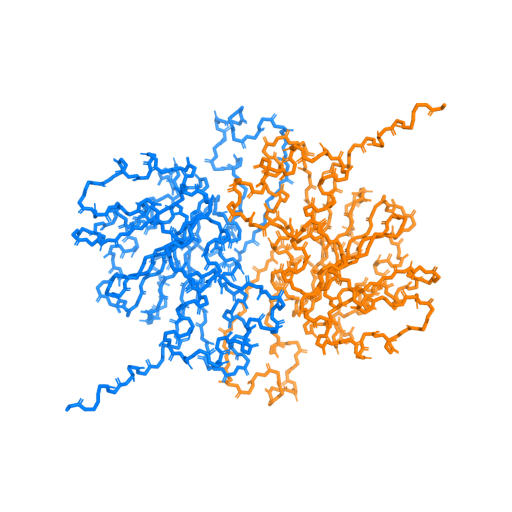20 TYR B N 1
ATOM 2642 C CA . TYR B 1 120 ? 5.184 -19.891 -15.195 1 98.56 120 TYR B CA 1
ATOM 2643 C C . TYR B 1 120 ? 6.402 -20.75 -15.523 1 98.56 120 TYR B C 1
ATOM 2645 O O . TYR B 1 120 ? 7.371 -20.766 -14.758 1 98.56 120 TYR B O 1
ATOM 2653 N N . PRO B 1 121 ? 6.473 -21.438 -16.656 1 97.69 121 PRO B N 1
ATOM 2654 C CA . PRO B 1 121 ? 7.613 -22.312 -16.922 1 97.69 121 PRO B CA 1
ATOM 2655 C C . PRO B 1 121 ? 8.938 -21.562 -16.953 1 97.69 121 PRO B C 1
ATOM 2657 O O . PRO B 1 121 ? 10 -22.156 -16.75 1 97.69 121 PRO B O 1
ATOM 2660 N N . SER B 1 122 ? 8.906 -20.281 -17.156 1 97.25 122 SER B N 1
ATOM 2661 C CA . SER B 1 122 ? 10.141 -19.516 -17.266 1 97.25 122 SER B CA 1
ATOM 2662 C C . SER B 1 122 ? 10.422 -18.734 -15.992 1 97.25 122 SER B C 1
ATOM 2664 O O . SER B 1 122 ? 11.477 -18.094 -15.867 1 97.25 122 SER B O 1
ATOM 2666 N N . LEU B 1 123 ? 9.516 -18.719 -15.039 1 98.06 123 LEU B N 1
ATOM 2667 C CA . LEU B 1 123 ? 9.664 -17.953 -13.812 1 98.06 123 LEU B CA 1
ATOM 2668 C C . LEU B 1 123 ? 10.68 -18.609 -12.883 1 98.06 123 LEU B C 1
ATOM 2670 O O . LEU B 1 123 ? 10.719 -19.828 -12.758 1 98.06 123 LEU B O 1
ATOM 2674 N N . ARG B 1 124 ? 11.461 -17.781 -12.266 1 98.12 124 ARG B N 1
ATOM 2675 C CA . ARG B 1 124 ? 12.242 -18.281 -11.141 1 98.12 124 ARG B CA 1
ATOM 2676 C C . ARG B 1 124 ? 11.375 -18.438 -9.898 1 98.12 124 ARG B C 1
ATOM 2678 O O . ARG B 1 124 ? 11.547 -19.391 -9.133 1 98.12 124 ARG B O 1
ATOM 2685 N N . TYR B 1 125 ? 10.461 -17.469 -9.633 1 98.62 125 TYR B N 1
ATOM 2686 C CA . TYR B 1 125 ? 9.562 -17.562 -8.484 1 98.62 125 TYR B CA 1
ATOM 2687 C C . TYR B 1 125 ? 8.188 -16.984 -8.82 1 98.62 125 TYR B C 1
ATOM 2689 O O . TYR B 1 125 ? 8.078 -16.062 -9.617 1 98.62 125 TYR B O 1
ATOM 2697 N N . LEU B 1 126 ? 7.203 -17.578 -8.234 1 98.94 126 LEU B N 1
ATOM 2698 C CA . LEU B 1 126 ? 5.832 -17.078 -8.242 1 98.94 126 LEU B CA 1
ATOM 2699 C C . LEU B 1 126 ? 5.352 -16.797 -6.82 1 98.94 126 LEU B C 1
ATOM 2701 O O . LEU B 1 126 ? 5.383 -17.672 -5.961 1 98.94 126 LEU B O 1
ATOM 2705 N N . LEU B 1 127 ? 4.953 -15.602 -6.512 1 99 127 LEU B N 1
ATOM 2706 C CA . LEU B 1 127 ? 4.402 -15.195 -5.223 1 99 127 LEU B CA 1
ATOM 2707 C C . LEU B 1 127 ? 2.93 -14.82 -5.359 1 99 127 LEU B C 1
ATOM 2709 O O . LEU B 1 127 ? 2.561 -14.055 -6.254 1 99 127 LEU B O 1
ATOM 2713 N N . THR B 1 128 ? 2.094 -15.352 -4.539 1 99 128 THR B N 1
ATOM 2714 C CA . THR B 1 128 ? 0.684 -14.984 -4.543 1 99 128 THR B CA 1
ATOM 2715 C C . THR B 1 128 ? 0.267 -14.43 -3.186 1 99 128 THR B C 1
ATOM 2717 O O . THR B 1 128 ? 0.768 -14.867 -2.148 1 99 128 THR B O 1
ATOM 2720 N N . VAL B 1 129 ? -0.573 -13.477 -3.189 1 98.94 129 VAL B N 1
ATOM 2721 C CA . VAL B 1 129 ? -1.148 -12.898 -1.98 1 98.94 129 VAL B CA 1
ATOM 2722 C C . VAL B 1 129 ? -2.668 -13.039 -2.012 1 98.94 129 VAL B C 1
ATOM 2724 O O . VAL B 1 129 ? -3.297 -12.812 -3.051 1 98.94 129 VAL B O 1
ATOM 2727 N N . CYS B 1 130 ? -3.283 -13.375 -0.786 1 98.88 130 CYS B N 1
ATOM 2728 C CA . CYS B 1 130 ? -4.738 -13.359 -0.687 1 98.88 130 CYS B CA 1
ATOM 2729 C C . CYS B 1 130 ? -5.371 -14.25 -1.748 1 98.88 130 CYS B C 1
ATOM 2731 O O . CYS B 1 130 ? -4.988 -15.414 -1.891 1 98.88 130 CYS B O 1
ATOM 2733 N N . THR B 1 131 ? -6.363 -13.844 -2.424 1 98.94 131 THR B N 1
ATOM 2734 C CA . THR B 1 131 ? -7.09 -14.664 -3.387 1 98.94 131 THR B CA 1
ATOM 2735 C C . THR B 1 131 ? -6.293 -14.82 -4.68 1 98.94 131 THR B C 1
ATOM 2737 O O . THR B 1 131 ? -6.715 -15.523 -5.598 1 98.94 131 THR B O 1
ATOM 2740 N N . GLY B 1 132 ? -5.09 -14.25 -4.754 1 98.94 132 GLY B N 1
ATOM 2741 C CA . GLY B 1 132 ? -4.195 -14.477 -5.879 1 98.94 132 GLY B CA 1
ATOM 2742 C C . GLY B 1 132 ? -3.822 -15.93 -6.059 1 98.94 132 GLY B C 1
ATOM 2743 O O . GLY B 1 132 ? -3.574 -16.375 -7.18 1 98.94 132 GLY B O 1
ATOM 2744 N N . SER B 1 133 ? -3.773 -16.656 -4.957 1 98.94 133 SER B N 1
ATOM 2745 C CA . SER B 1 133 ? -3.477 -18.078 -5.039 1 98.94 133 SER B CA 1
ATOM 2746 C C . SER B 1 133 ? -4.566 -18.828 -5.797 1 98.94 133 SER B C 1
ATOM 2748 O O . SER B 1 133 ? -4.297 -19.844 -6.441 1 98.94 133 SER B O 1
ATOM 2750 N N . GLY B 1 134 ? -5.828 -18.344 -5.738 1 98.94 134 GLY B N 1
ATOM 2751 C CA . GLY B 1 134 ? -6.895 -18.922 -6.535 1 98.94 134 GLY B CA 1
ATOM 2752 C C . GLY B 1 134 ? -6.66 -18.797 -8.031 1 98.94 134 GLY B C 1
ATOM 2753 O O . GLY B 1 134 ? -6.988 -19.719 -8.789 1 98.94 134 GLY B O 1
ATOM 2754 N N . LEU B 1 135 ? -6.125 -17.656 -8.492 1 98.94 135 LEU B N 1
ATOM 2755 C CA . LEU B 1 135 ? -5.785 -17.469 -9.898 1 98.94 135 LEU B CA 1
ATOM 2756 C C . LEU B 1 135 ? -4.684 -18.438 -10.32 1 98.94 135 LEU B C 1
ATOM 2758 O O . LEU B 1 135 ? -4.773 -19.062 -11.375 1 98.94 135 LEU B O 1
ATOM 2762 N N . ALA B 1 136 ? -3.652 -18.562 -9.453 1 98.94 136 ALA B N 1
ATOM 2763 C CA . ALA B 1 136 ? -2.561 -19.484 -9.727 1 98.94 136 ALA B CA 1
ATOM 2764 C C . ALA B 1 136 ? -3.064 -20.938 -9.773 1 98.94 136 ALA B C 1
ATOM 2766 O O . ALA B 1 136 ? -2.617 -21.719 -10.609 1 98.94 136 ALA B O 1
ATOM 2767 N N . ALA B 1 137 ? -3.965 -21.25 -8.859 1 98.94 137 ALA B N 1
ATOM 2768 C CA . ALA B 1 137 ? -4.551 -22.594 -8.852 1 98.94 137 ALA B CA 1
ATOM 2769 C C . ALA B 1 137 ? -5.285 -22.875 -10.156 1 98.94 137 ALA B C 1
ATOM 2771 O O . ALA B 1 137 ? -5.094 -23.938 -10.766 1 98.94 137 ALA B O 1
ATOM 2772 N N . ARG B 1 138 ? -6.098 -21.953 -10.594 1 98.94 138 ARG B N 1
ATOM 2773 C CA . ARG B 1 138 ? -6.867 -22.125 -11.82 1 98.94 138 ARG B CA 1
ATOM 2774 C C . ARG B 1 138 ? -5.945 -22.219 -13.031 1 98.94 138 ARG B C 1
ATOM 2776 O O . ARG B 1 138 ? -6.301 -22.844 -14.039 1 98.94 138 ARG B O 1
ATOM 2783 N N . ALA B 1 139 ? -4.766 -21.641 -12.945 1 98.94 139 ALA B N 1
ATOM 2784 C CA . ALA B 1 139 ? -3.771 -21.734 -14.008 1 98.94 139 ALA B CA 1
ATOM 2785 C C . ALA B 1 139 ? -3.102 -23.109 -14.016 1 98.94 139 ALA B C 1
ATOM 2787 O O . ALA B 1 139 ? -2.354 -23.438 -14.938 1 98.94 139 ALA B O 1
ATOM 2788 N N . GLY B 1 140 ? -3.283 -23.891 -12.945 1 98.88 140 GLY B N 1
ATOM 2789 C CA . GLY B 1 140 ? -2.791 -25.266 -12.875 1 98.88 140 GLY B CA 1
ATOM 2790 C C . GLY B 1 140 ? -1.404 -25.375 -12.273 1 98.88 140 GLY B C 1
ATOM 2791 O O . GLY B 1 140 ? -0.885 -26.469 -12.086 1 98.88 140 GLY B O 1
ATOM 2792 N N . VAL B 1 141 ? -0.818 -24.281 -11.852 1 98.88 141 VAL B N 1
ATOM 2793 C CA . VAL B 1 141 ? 0.598 -24.281 -11.5 1 98.88 141 VAL B CA 1
ATOM 2794 C C . VAL B 1 141 ? 0.767 -24.703 -10.047 1 98.88 141 VAL B C 1
ATOM 2796 O O . VAL B 1 141 ? 1.881 -25 -9.602 1 98.88 141 VAL B O 1
ATOM 2799 N N . LEU B 1 142 ? -0.357 -24.781 -9.25 1 98.88 142 LEU B N 1
ATOM 2800 C CA . LEU B 1 142 ? -0.283 -25.188 -7.848 1 98.88 142 LEU B CA 1
ATOM 2801 C C . LEU B 1 142 ? -0.566 -26.688 -7.703 1 98.88 142 LEU B C 1
ATOM 2803 O O . LEU B 1 142 ? -0.578 -27.203 -6.59 1 98.88 142 LEU B O 1
ATOM 2807 N N . ASP B 1 143 ? -0.812 -27.422 -8.805 1 98.75 143 ASP B N 1
ATOM 2808 C CA . ASP B 1 143 ? -1.161 -28.844 -8.734 1 98.75 143 ASP B CA 1
ATOM 2809 C C . ASP B 1 143 ? -0.072 -29.641 -8.016 1 98.75 143 ASP B C 1
ATOM 2811 O O . ASP B 1 143 ? 1.094 -29.609 -8.422 1 98.75 143 ASP B O 1
ATOM 2815 N N . GLY B 1 144 ? -0.491 -30.297 -6.945 1 98.62 144 GLY B N 1
ATOM 2816 C CA . GLY B 1 144 ? 0.411 -31.172 -6.207 1 98.62 144 GLY B CA 1
ATOM 2817 C C . GLY B 1 144 ? 1.318 -30.406 -5.254 1 98.62 144 GLY B C 1
ATOM 2818 O O . GLY B 1 144 ? 2.23 -31 -4.664 1 98.62 144 GLY B O 1
ATOM 2819 N N . LYS B 1 145 ? 1.063 -29.188 -5.102 1 98.75 145 LYS B N 1
ATOM 2820 C CA . LYS B 1 145 ? 1.896 -28.344 -4.246 1 98.75 145 LYS B CA 1
ATOM 2821 C C . LYS B 1 145 ? 1.101 -27.812 -3.057 1 98.75 145 LYS B C 1
ATOM 2823 O O . LYS B 1 145 ? -0.121 -27.672 -3.135 1 98.75 145 LYS B O 1
ATOM 2828 N N . ARG B 1 146 ? 1.807 -27.562 -1.965 1 98.88 146 ARG B N 1
ATOM 2829 C CA . ARG B 1 146 ? 1.187 -26.891 -0.831 1 98.88 146 ARG B CA 1
ATOM 2830 C C . ARG B 1 146 ? 1.027 -25.391 -1.104 1 98.88 146 ARG B C 1
ATOM 2832 O O . ARG B 1 146 ? 1.904 -24.766 -1.703 1 98.88 146 ARG B O 1
ATOM 2839 N N . ALA B 1 147 ? -0.09 -24.797 -0.766 1 98.88 147 ALA B N 1
ATOM 2840 C CA . ALA B 1 147 ? -0.356 -23.375 -0.89 1 98.88 147 ALA B CA 1
ATOM 2841 C C . ALA B 1 147 ? -1.372 -22.906 0.151 1 98.88 147 ALA B C 1
ATOM 2843 O O . ALA B 1 147 ? -2.066 -23.734 0.755 1 98.88 147 ALA B O 1
ATOM 2844 N N . THR B 1 148 ? -1.406 -21.719 0.488 1 98.94 148 THR B N 1
ATOM 2845 C CA . THR B 1 148 ? -2.424 -21.125 1.347 1 98.94 148 THR B CA 1
ATOM 2846 C C . THR B 1 148 ? -3.104 -19.938 0.646 1 98.94 148 THR B C 1
ATOM 2848 O O . THR B 1 148 ? -2.814 -19.656 -0.517 1 98.94 148 THR B O 1
ATOM 2851 N N . SER B 1 149 ? -4.117 -19.375 1.25 1 98.81 149 SER B N 1
ATOM 2852 C CA . SER B 1 149 ? -4.906 -18.281 0.693 1 98.81 149 SER B CA 1
ATOM 2853 C C . SER B 1 149 ? -5.562 -17.453 1.795 1 98.81 149 SER B C 1
ATOM 2855 O O . SER B 1 149 ? -5.277 -17.641 2.979 1 98.81 149 SER B O 1
ATOM 2857 N N . ASN B 1 150 ? -6.32 -16.453 1.347 1 98.12 150 ASN B N 1
ATOM 2858 C CA . ASN B 1 150 ? -7.129 -15.633 2.24 1 98.12 150 ASN B CA 1
ATOM 2859 C C . ASN B 1 150 ? -8.07 -16.484 3.092 1 98.12 150 ASN B C 1
ATOM 2861 O O . ASN B 1 150 ? -8.742 -17.375 2.576 1 98.12 150 ASN B O 1
ATOM 2865 N N . LYS B 1 151 ? -8.195 -16.172 4.465 1 98.38 151 LYS B N 1
ATOM 2866 C CA . LYS B 1 151 ? -8.984 -17.016 5.359 1 98.38 151 LYS B CA 1
ATOM 2867 C C . LYS B 1 151 ? -10.461 -16.656 5.289 1 98.38 151 LYS B C 1
ATOM 2869 O O . LYS B 1 151 ? -11.328 -17.516 5.492 1 98.38 151 LYS B O 1
ATOM 2874 N N . ARG B 1 152 ? -10.719 -15.469 4.973 1 96.38 152 ARG B N 1
ATOM 2875 C CA . ARG B 1 152 ? -12.109 -15.07 4.824 1 96.38 152 ARG B CA 1
ATOM 2876 C C . ARG B 1 152 ? -12.727 -15.68 3.57 1 96.38 152 ARG B C 1
ATOM 2878 O O . ARG B 1 152 ? -13.898 -16.062 3.568 1 96.38 152 ARG B O 1
ATOM 2885 N N . ALA B 1 153 ? -11.93 -15.719 2.523 1 97.75 153 ALA B N 1
ATOM 2886 C CA . ALA B 1 153 ? -12.391 -16.281 1.257 1 97.75 153 ALA B CA 1
ATOM 2887 C C . ALA B 1 153 ? -11.922 -17.719 1.1 1 97.75 153 ALA B C 1
ATOM 2889 O O . ALA B 1 153 ? -11.828 -18.234 -0.02 1 97.75 153 ALA B O 1
ATOM 2890 N N . TRP B 1 154 ? -11.609 -18.375 2.225 1 98.5 154 TRP B N 1
ATOM 2891 C CA . TRP B 1 154 ? -10.945 -19.672 2.199 1 98.5 154 TRP B CA 1
ATOM 2892 C C . TRP B 1 154 ? -11.758 -20.688 1.398 1 98.5 154 TRP B C 1
ATOM 2894 O O . TRP B 1 154 ? -11.258 -21.25 0.42 1 98.5 154 TRP B O 1
ATOM 2904 N N . ASN B 1 155 ? -13.016 -20.859 1.753 1 98.5 155 ASN B N 1
ATOM 2905 C CA . ASN B 1 155 ? -13.844 -21.875 1.124 1 98.5 155 ASN B CA 1
ATOM 2906 C C . ASN B 1 155 ? -14.062 -21.594 -0.358 1 98.5 155 ASN B C 1
ATOM 2908 O O . ASN B 1 155 ? -14.133 -22.516 -1.171 1 98.5 155 ASN B O 1
ATOM 2912 N N . GLU B 1 156 ? -14.164 -20.297 -0.69 1 98.25 156 GLU B N 1
ATOM 2913 C CA . GLU B 1 156 ? -14.312 -19.922 -2.09 1 98.25 156 GLU B CA 1
ATOM 2914 C C . GLU B 1 156 ? -13.078 -20.312 -2.902 1 98.25 156 GLU B C 1
ATOM 2916 O O . GLU B 1 156 ? -13.203 -20.844 -4.004 1 98.25 156 GLU B O 1
ATOM 2921 N N . VAL B 1 157 ? -11.891 -20.094 -2.35 1 98.69 157 VAL B N 1
ATOM 2922 C CA . VAL B 1 157 ? -10.648 -20.266 -3.098 1 98.69 157 VAL B CA 1
ATOM 2923 C C . VAL B 1 157 ? -10.352 -21.766 -3.248 1 98.69 157 VAL B C 1
ATOM 2925 O O . VAL B 1 157 ? -10.023 -22.219 -4.34 1 98.69 157 VAL B O 1
ATOM 2928 N N . ILE B 1 158 ? -10.477 -22.516 -2.148 1 98.5 158 ILE B N 1
ATOM 2929 C CA . ILE B 1 158 ? -10.062 -23.922 -2.223 1 98.5 158 ILE B CA 1
ATOM 2930 C C . ILE B 1 158 ? -11.023 -24.688 -3.125 1 98.5 158 ILE B C 1
ATOM 2932 O O . ILE B 1 158 ? -10.688 -25.766 -3.629 1 98.5 158 ILE B O 1
ATOM 2936 N N . ALA B 1 159 ? -12.203 -24.188 -3.367 1 98.75 159 ALA B N 1
ATOM 2937 C CA . ALA B 1 159 ? -13.195 -24.828 -4.23 1 98.75 159 ALA B CA 1
ATOM 2938 C C . ALA B 1 159 ? -12.836 -24.641 -5.703 1 98.75 159 ALA B C 1
ATOM 2940 O O . ALA B 1 159 ? -13.383 -25.328 -6.57 1 98.75 159 ALA B O 1
ATOM 2941 N N . LEU B 1 160 ? -11.953 -23.75 -6.031 1 98.5 160 LEU B N 1
ATOM 2942 C CA . LEU B 1 160 ? -11.609 -23.453 -7.414 1 98.5 160 LEU B CA 1
ATOM 2943 C C . LEU B 1 160 ? -10.797 -24.578 -8.039 1 98.5 160 LEU B C 1
ATOM 2945 O O . LEU B 1 160 ? -10.734 -24.703 -9.266 1 98.5 160 LEU B O 1
ATOM 2949 N N . ARG B 1 161 ? -10.109 -25.312 -7.246 1 98.62 161 ARG B N 1
ATOM 2950 C CA . ARG B 1 161 ? -9.258 -26.391 -7.73 1 98.62 161 ARG B CA 1
ATOM 2951 C C . ARG B 1 161 ? -8.867 -27.344 -6.594 1 98.62 161 ARG B C 1
ATOM 2953 O O . ARG B 1 161 ? -8.414 -26.891 -5.539 1 98.62 161 ARG B O 1
ATOM 2960 N N . ASP B 1 162 ? -8.852 -28.641 -6.762 1 98.44 162 ASP B N 1
ATOM 2961 C CA . ASP B 1 162 ? -8.664 -29.625 -5.703 1 98.44 162 ASP B CA 1
ATOM 2962 C C . ASP B 1 162 ? -7.211 -30.094 -5.633 1 98.44 162 ASP B C 1
ATOM 2964 O O . ASP B 1 162 ? -6.785 -30.672 -4.633 1 98.44 162 ASP B O 1
ATOM 2968 N N . GLU B 1 163 ? -6.504 -29.875 -6.668 1 98.75 163 GLU B N 1
ATOM 2969 C CA . GLU B 1 163 ? -5.207 -30.516 -6.863 1 98.75 163 GLU B CA 1
ATOM 2970 C C . GLU B 1 163 ? -4.168 -29.969 -5.887 1 98.75 163 GLU B C 1
ATOM 2972 O O . GLU B 1 163 ? -3.287 -30.703 -5.434 1 98.75 163 GLU B O 1
ATOM 2977 N N . PRO B 1 164 ? -4.242 -28.688 -5.516 1 98.81 164 PRO B N 1
ATOM 2978 C CA . PRO B 1 164 ? -3.303 -28.203 -4.5 1 98.81 164 PRO B CA 1
ATOM 2979 C C . PRO B 1 164 ? -3.586 -28.797 -3.115 1 98.81 164 PRO B C 1
ATOM 2981 O O . PRO B 1 164 ? -4.73 -29.141 -2.809 1 98.81 164 PRO B O 1
ATOM 2984 N N . THR B 1 165 ? -2.547 -28.984 -2.297 1 98.88 165 THR B N 1
ATOM 2985 C CA . THR B 1 165 ? -2.715 -29.203 -0.864 1 98.88 165 THR B CA 1
ATOM 2986 C C . THR B 1 165 ? -2.859 -27.875 -0.133 1 98.88 165 THR B C 1
ATOM 2988 O O . THR B 1 165 ? -1.863 -27.219 0.167 1 98.88 165 THR B O 1
ATOM 2991 N N . TRP B 1 166 ? -4.078 -27.5 0.162 1 98.81 166 TRP B N 1
ATOM 2992 C CA . TRP B 1 166 ? -4.355 -26.219 0.788 1 98.81 166 TRP B CA 1
ATOM 2993 C C . TRP B 1 166 ? -4.078 -26.266 2.287 1 98.81 166 TRP B C 1
ATOM 2995 O O . TRP B 1 166 ? -4.625 -27.125 2.996 1 98.81 166 TRP B O 1
ATOM 3005 N N . ILE B 1 167 ? -3.199 -25.391 2.76 1 98.88 167 ILE B N 1
ATOM 3006 C CA . ILE B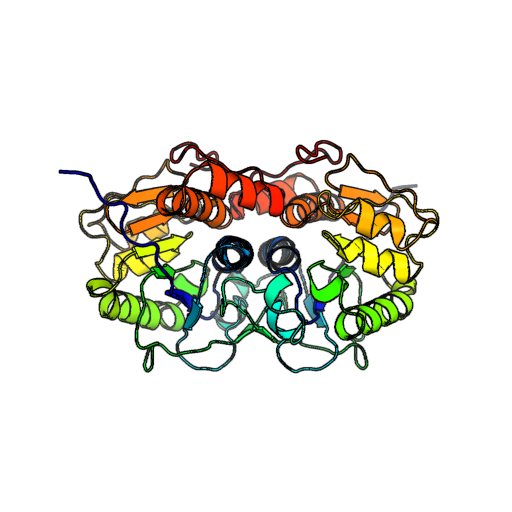 1 167 ? -2.816 -25.312 4.164 1 98.88 167 ILE B CA 1
ATOM 3007 C C . ILE B 1 167 ? -3.561 -24.156 4.836 1 98.88 167 ILE B C 1
ATOM 3009 O O . ILE B 1 167 ? -3.195 -23 4.672 1 98.88 167 ILE B O 1
ATOM 3013 N N . ARG B 1 168 ? -4.504 -24.422 5.637 1 97.88 168 ARG B N 1
ATOM 3014 C CA . ARG B 1 168 ? -5.387 -23.406 6.191 1 97.88 168 ARG B CA 1
ATOM 3015 C C . ARG B 1 168 ? -4.66 -22.547 7.23 1 97.88 168 ARG B C 1
ATOM 3017 O O . ARG B 1 168 ? -4.758 -21.328 7.215 1 97.88 168 ARG B O 1
ATOM 3024 N N . ARG B 1 169 ? -3.99 -23.219 8.133 1 97.94 169 ARG B N 1
ATOM 3025 C CA . ARG B 1 169 ? -3.26 -22.484 9.156 1 97.94 169 ARG B CA 1
ATOM 3026 C C . ARG B 1 169 ? -1.851 -22.141 8.688 1 97.94 169 ARG B C 1
ATOM 3028 O O . ARG B 1 169 ? -0.897 -22.859 8.992 1 97.94 169 ARG B O 1
ATOM 3035 N N . ALA B 1 170 ? -1.699 -21.078 8.039 1 98.69 170 ALA B N 1
ATOM 3036 C CA . ALA B 1 170 ? -0.427 -20.578 7.523 1 98.69 170 ALA B CA 1
ATOM 3037 C C . ALA B 1 170 ? -0.515 -19.094 7.195 1 98.69 170 ALA B C 1
ATOM 3039 O O . ALA B 1 170 ? -1.46 -18.641 6.539 1 98.69 170 ALA B O 1
ATOM 3040 N N . ARG B 1 171 ? 0.401 -18.359 7.73 1 98.75 171 ARG B N 1
ATOM 3041 C CA . ARG B 1 171 ? 0.542 -16.969 7.293 1 98.75 171 ARG B CA 1
ATOM 3042 C C . ARG B 1 171 ? 1.047 -16.906 5.855 1 98.75 171 ARG B C 1
ATOM 3044 O O . ARG B 1 171 ? 0.615 -16.047 5.078 1 98.75 171 ARG B O 1
ATOM 3051 N N . TRP B 1 172 ? 1.97 -17.75 5.484 1 98.94 172 TRP B N 1
ATOM 3052 C CA . TRP B 1 172 ? 2.408 -18.031 4.121 1 98.94 172 TRP B CA 1
ATOM 3053 C C . TRP B 1 172 ? 2.904 -19.469 3.984 1 98.94 172 TRP B C 1
ATOM 3055 O O . TRP B 1 172 ? 3.102 -20.156 4.988 1 98.94 172 TRP B O 1
ATOM 3065 N N . VAL B 1 173 ? 2.992 -19.922 2.805 1 98.94 173 VAL B N 1
ATOM 3066 C CA . VAL B 1 173 ? 3.572 -21.219 2.473 1 98.94 173 VAL B CA 1
ATOM 3067 C C . VAL B 1 173 ? 4.617 -21.047 1.372 1 98.94 173 VAL B C 1
ATOM 3069 O O . VAL B 1 173 ? 4.363 -20.391 0.358 1 98.94 173 VAL B O 1
ATOM 3072 N N . ALA B 1 174 ? 5.801 -21.562 1.602 1 98.69 174 ALA B N 1
ATOM 3073 C CA . ALA B 1 174 ? 6.832 -21.688 0.577 1 98.69 174 ALA B CA 1
ATOM 3074 C C . ALA B 1 174 ? 6.961 -23.125 0.105 1 98.69 174 ALA B C 1
ATOM 3076 O O . ALA B 1 174 ? 7.246 -24.031 0.902 1 98.69 174 ALA B O 1
ATOM 3077 N N . GLU B 1 175 ? 6.668 -23.344 -1.132 1 97.75 175 GLU B N 1
ATOM 3078 C CA . GLU B 1 175 ? 6.723 -24.656 -1.761 1 97.75 175 GLU B CA 1
ATOM 3079 C C . GLU B 1 175 ? 7.461 -24.609 -3.096 1 97.75 175 GLU B C 1
ATOM 3081 O O . GLU B 1 175 ? 6.871 -24.25 -4.121 1 97.75 175 GLU B O 1
ATOM 3086 N N . GLY B 1 176 ? 8.805 -25.125 -3.092 1 96.88 176 GLY B N 1
ATOM 3087 C CA . GLY B 1 176 ? 9.602 -24.953 -4.297 1 96.88 176 GLY B CA 1
ATOM 3088 C C . GLY B 1 176 ? 9.812 -23.5 -4.676 1 96.88 176 GLY B C 1
ATOM 3089 O O . GLY B 1 176 ? 10.305 -22.719 -3.865 1 96.88 176 GLY B O 1
ATOM 3090 N N . ASN B 1 177 ? 9.359 -23.234 -5.945 1 98.12 177 ASN B N 1
ATOM 3091 C CA . ASN B 1 177 ? 9.547 -21.844 -6.379 1 98.12 177 ASN B CA 1
ATOM 3092 C C . ASN B 1 177 ? 8.266 -21.031 -6.242 1 98.12 177 ASN B C 1
ATOM 3094 O O . ASN B 1 177 ? 8.133 -19.969 -6.844 1 98.12 177 ASN B O 1
ATOM 3098 N N . ILE B 1 178 ? 7.309 -21.516 -5.449 1 98.81 178 ILE B N 1
ATOM 3099 C CA . ILE B 1 178 ? 6.051 -20.812 -5.262 1 98.81 178 ILE B CA 1
ATOM 3100 C C . ILE B 1 178 ? 5.902 -20.391 -3.797 1 98.81 178 ILE B C 1
ATOM 3102 O O . ILE B 1 178 ? 6.109 -21.203 -2.895 1 98.81 178 ILE B O 1
ATOM 3106 N N . TRP B 1 179 ? 5.621 -19.188 -3.578 1 98.94 179 TRP B N 1
ATOM 3107 C CA . TRP B 1 179 ? 5.27 -18.609 -2.283 1 98.94 179 TRP B CA 1
ATOM 3108 C C . TRP B 1 179 ? 3.834 -18.094 -2.289 1 98.94 179 TRP B C 1
ATOM 3110 O O . TRP B 1 179 ? 3.463 -17.281 -3.146 1 98.94 179 TRP B O 1
ATOM 3120 N N . SER B 1 180 ? 3.002 -18.547 -1.412 1 98.94 180 SER B N 1
ATOM 3121 C CA . SER B 1 180 ? 1.626 -18.078 -1.283 1 98.94 180 SER B CA 1
ATOM 3122 C C . SER B 1 180 ? 1.347 -17.562 0.125 1 98.94 180 SER B C 1
ATOM 3124 O O . SER B 1 180 ? 1.83 -18.141 1.106 1 98.94 180 SER B O 1
ATOM 3126 N N . SER B 1 181 ? 0.619 -16.484 0.238 1 98.88 181 SER B N 1
ATOM 3127 C CA . SER B 1 181 ? 0.325 -15.953 1.566 1 98.88 181 SER B CA 1
ATOM 3128 C C . SER B 1 181 ? -1.178 -15.898 1.82 1 98.88 181 SER B C 1
ATOM 3130 O O . SER B 1 181 ? -1.976 -16.031 0.889 1 98.88 181 SER B O 1
ATOM 3132 N N . SER B 1 182 ? -1.522 -15.719 3.139 1 98.75 182 SER B N 1
ATOM 3133 C CA . SER B 1 182 ? -2.871 -15.398 3.592 1 98.75 182 SER B CA 1
ATOM 3134 C C . SER B 1 182 ? -3.295 -14.008 3.135 1 98.75 182 SER B C 1
ATOM 3136 O O . SER B 1 182 ? -2.699 -13.445 2.217 1 98.75 182 SER B O 1
ATOM 3138 N N . GLY B 1 183 ? -4.293 -13.477 3.656 1 98.62 183 GLY B N 1
ATOM 3139 C CA . GLY B 1 183 ? -4.98 -12.336 3.082 1 98.62 183 GLY B CA 1
ATOM 3140 C C . GLY B 1 183 ? -4.301 -11.016 3.387 1 98.62 183 GLY B C 1
ATOM 3141 O O . GLY B 1 183 ? -3.908 -10.758 4.527 1 98.62 183 GLY B O 1
ATOM 3142 N N . ILE B 1 184 ? -4.188 -10.188 2.441 1 98.69 184 ILE B N 1
ATOM 3143 C CA . ILE B 1 184 ? -3.926 -8.75 2.408 1 98.69 184 ILE B CA 1
ATOM 3144 C C . ILE B 1 184 ? -2.613 -8.453 3.131 1 98.69 184 ILE B C 1
ATOM 3146 O O . ILE B 1 184 ? -1.543 -8.461 2.52 1 98.69 184 ILE B O 1
ATOM 3150 N N . SER B 1 185 ? -2.607 -8.242 4.516 1 98.62 185 SER B N 1
ATOM 3151 C CA . SER B 1 185 ? -1.392 -7.848 5.219 1 98.62 185 SER B CA 1
ATOM 3152 C C . SER B 1 185 ? -0.372 -8.984 5.234 1 98.62 185 SER B C 1
ATOM 3154 O O . SER B 1 185 ? 0.832 -8.742 5.348 1 98.62 185 SER B O 1
ATOM 3156 N N . ALA B 1 186 ? -0.821 -10.227 5.094 1 98.81 186 ALA B N 1
ATOM 3157 C CA . ALA B 1 186 ? 0.07 -11.383 5.086 1 98.81 186 ALA B CA 1
ATOM 3158 C C . ALA B 1 186 ? 1.069 -11.297 3.936 1 98.81 186 ALA B C 1
ATOM 3160 O O . ALA B 1 186 ? 2.146 -11.898 3.994 1 98.81 186 ALA B O 1
ATOM 3161 N N . GLY B 1 187 ? 0.691 -10.594 2.85 1 98.88 187 GLY B N 1
ATOM 3162 C CA . GLY B 1 187 ? 1.613 -10.391 1.744 1 98.88 187 GLY B CA 1
ATOM 3163 C C . GLY B 1 187 ? 2.92 -9.742 2.168 1 98.88 187 GLY B C 1
ATOM 3164 O O . GLY B 1 187 ? 3.975 -10.039 1.6 1 98.88 187 GLY B O 1
ATOM 3165 N N . MET B 1 188 ? 2.861 -8.852 3.133 1 98.88 188 MET B N 1
ATOM 3166 C CA . MET B 1 188 ? 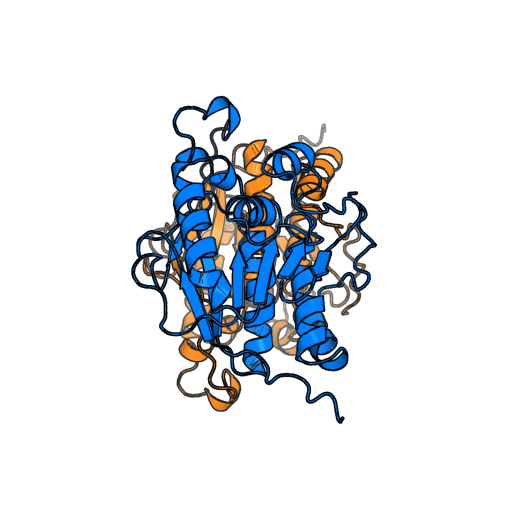4.074 -8.203 3.627 1 98.88 188 MET B CA 1
ATOM 3167 C C . MET B 1 188 ? 4.934 -9.188 4.414 1 98.88 188 MET B C 1
ATOM 3169 O O . MET B 1 188 ? 6.156 -9.211 4.266 1 98.88 188 MET B O 1
ATOM 3173 N N . ASP B 1 189 ? 4.285 -10.016 5.238 1 98.88 189 ASP B N 1
ATOM 3174 C CA . ASP B 1 189 ? 5.02 -11.023 5.996 1 98.88 189 ASP B CA 1
ATOM 3175 C C . ASP B 1 189 ? 5.699 -12.023 5.062 1 98.88 189 ASP B C 1
ATOM 3177 O O . ASP B 1 189 ? 6.867 -12.367 5.258 1 98.88 189 ASP B O 1
ATOM 3181 N N . MET B 1 190 ? 4.98 -12.477 4.074 1 98.94 190 MET B N 1
ATOM 3182 C CA . MET B 1 190 ? 5.562 -13.383 3.092 1 98.94 190 MET B CA 1
ATOM 3183 C C . MET B 1 190 ? 6.734 -12.727 2.371 1 98.94 190 MET B C 1
ATOM 3185 O O . MET B 1 190 ? 7.781 -13.352 2.184 1 98.94 190 MET B O 1
ATOM 3189 N N . MET B 1 191 ? 6.539 -11.477 1.939 1 98.94 191 MET B N 1
ATOM 3190 C CA . MET B 1 191 ? 7.59 -10.789 1.199 1 98.94 191 MET B CA 1
ATOM 3191 C C . MET B 1 191 ? 8.852 -10.648 2.047 1 98.94 191 MET B C 1
ATOM 3193 O O . MET B 1 191 ? 9.961 -10.828 1.548 1 98.94 191 MET B O 1
ATOM 3197 N N . PHE B 1 192 ? 8.695 -10.336 3.336 1 98.88 192 PHE B N 1
ATOM 3198 C CA . PHE B 1 192 ? 9.859 -10.242 4.203 1 98.88 192 PHE B CA 1
ATOM 3199 C C . PHE B 1 192 ? 10.531 -11.602 4.363 1 98.88 192 PHE B C 1
ATOM 3201 O O . PHE B 1 192 ? 11.758 -11.695 4.434 1 98.88 192 PHE B O 1
ATOM 3208 N N . ALA B 1 193 ? 9.727 -12.664 4.504 1 98.81 193 ALA B N 1
ATOM 3209 C CA . ALA B 1 193 ? 10.305 -14 4.539 1 98.81 193 ALA B CA 1
ATOM 3210 C C . ALA B 1 193 ? 11.078 -14.297 3.26 1 98.81 193 ALA B C 1
ATOM 3212 O O . ALA B 1 193 ? 12.156 -14.898 3.307 1 98.81 193 ALA B O 1
ATOM 3213 N N . TYR B 1 194 ? 10.547 -13.891 2.168 1 98.69 194 TYR B N 1
ATOM 3214 C CA . TYR B 1 194 ? 11.211 -14.078 0.88 1 98.69 194 TYR B CA 1
ATOM 3215 C C . TYR B 1 194 ? 12.508 -13.281 0.812 1 98.69 194 TYR B C 1
ATOM 3217 O O . TYR B 1 194 ? 13.531 -13.781 0.338 1 98.69 194 TYR B O 1
ATOM 3225 N N . VAL B 1 195 ? 12.469 -12 1.229 1 98.56 195 VAL B N 1
ATOM 3226 C CA . VAL B 1 195 ? 13.664 -11.164 1.295 1 98.56 195 VAL B CA 1
ATOM 3227 C C . VAL B 1 195 ? 14.727 -11.852 2.156 1 98.56 195 VAL B C 1
ATOM 3229 O O . VAL B 1 195 ? 15.906 -11.883 1.793 1 98.56 195 VAL B O 1
ATOM 3232 N N . GLU B 1 196 ? 14.305 -12.367 3.27 1 98.38 196 GLU B N 1
ATOM 3233 C CA . GLU B 1 196 ? 15.227 -13.086 4.141 1 98.38 196 GLU B CA 1
ATOM 3234 C C . GLU B 1 196 ? 15.82 -14.305 3.432 1 98.38 196 GLU B C 1
ATOM 3236 O O . GLU B 1 196 ? 17 -14.594 3.582 1 98.38 196 GLU B O 1
ATOM 3241 N N . TYR B 1 197 ? 15.023 -14.984 2.707 1 97.94 197 TYR B N 1
ATOM 3242 C CA . TYR B 1 197 ? 15.445 -16.156 1.952 1 97.94 197 TYR B CA 1
ATOM 3243 C C . TYR B 1 197 ? 16.5 -15.781 0.918 1 97.94 197 TYR B C 1
ATOM 3245 O O . TYR B 1 197 ? 17.484 -16.5 0.741 1 97.94 197 TYR B O 1
ATOM 3253 N N . ILE B 1 198 ? 16.359 -14.648 0.259 1 97.88 198 ILE B N 1
ATOM 3254 C CA . ILE B 1 198 ? 17.219 -14.25 -0.855 1 97.88 198 ILE B CA 1
ATOM 3255 C C . ILE B 1 198 ? 18.469 -13.578 -0.322 1 97.88 198 ILE B C 1
ATOM 3257 O O . ILE B 1 198 ? 19.578 -13.82 -0.818 1 97.88 198 ILE B O 1
ATOM 3261 N N . TRP B 1 199 ? 18.344 -12.711 0.697 1 97.75 199 TRP B N 1
ATOM 3262 C CA . TRP B 1 199 ? 19.453 -11.828 1.044 1 97.75 199 TRP B CA 1
ATOM 3263 C C . TRP B 1 199 ? 19.844 -12 2.506 1 97.75 199 TRP B C 1
ATOM 3265 O O . TRP B 1 199 ? 20.75 -11.32 2.996 1 97.75 199 TRP B O 1
ATOM 3275 N N . GLY B 1 200 ? 19.141 -12.836 3.297 1 97.81 200 GLY B N 1
ATOM 3276 C CA . GLY B 1 200 ? 19.531 -13.156 4.66 1 97.81 200 GLY B CA 1
ATOM 3277 C C . GLY B 1 200 ? 18.75 -12.383 5.703 1 97.81 200 GLY B C 1
ATOM 3278 O O . GLY B 1 200 ? 18.203 -11.32 5.41 1 97.81 200 GLY B O 1
ATOM 3279 N N . LYS B 1 201 ? 18.766 -12.898 6.895 1 98.12 201 LYS B N 1
ATOM 3280 C CA . LYS B 1 201 ? 17.969 -12.375 8 1 98.12 201 LYS B CA 1
ATOM 3281 C C . LYS B 1 201 ? 18.422 -10.977 8.391 1 98.12 201 LYS B C 1
ATOM 3283 O O . LYS B 1 201 ? 17.594 -10.109 8.688 1 98.12 201 LYS B O 1
ATOM 3288 N N . GLU B 1 202 ? 19.688 -10.703 8.461 1 98.44 202 GLU B N 1
ATOM 3289 C CA . GLU B 1 202 ? 20.203 -9.391 8.836 1 98.44 202 GLU B CA 1
ATOM 3290 C C . GLU B 1 202 ? 19.688 -8.297 7.902 1 98.44 202 GLU B C 1
ATOM 3292 O O . GLU B 1 202 ? 19.203 -7.258 8.352 1 98.44 202 GLU B O 1
ATOM 3297 N N . PHE B 1 203 ? 19.797 -8.586 6.57 1 98.44 203 PHE B N 1
ATOM 3298 C CA . PHE B 1 203 ? 19.328 -7.617 5.59 1 98.44 203 PHE B CA 1
ATOM 3299 C C . PHE B 1 203 ? 17.828 -7.398 5.715 1 98.44 203 PHE B C 1
ATOM 3301 O O . PHE B 1 203 ? 17.344 -6.262 5.68 1 98.44 203 PHE B O 1
ATOM 3308 N N . ALA B 1 204 ? 17.047 -8.469 5.867 1 98.69 204 ALA B N 1
ATOM 3309 C CA . ALA B 1 204 ? 15.609 -8.352 6.051 1 98.69 204 ALA B CA 1
ATOM 3310 C C . ALA B 1 204 ? 15.273 -7.496 7.27 1 98.69 204 ALA B C 1
ATOM 3312 O O . ALA B 1 204 ? 14.32 -6.715 7.242 1 98.69 204 ALA B O 1
ATOM 3313 N N . THR B 1 205 ? 16.016 -7.629 8.32 1 98.44 205 THR B N 1
ATOM 3314 C CA . THR B 1 205 ? 15.805 -6.852 9.531 1 98.44 205 THR B CA 1
ATOM 3315 C C . THR B 1 205 ? 16.094 -5.371 9.281 1 98.44 205 THR B C 1
ATOM 3317 O O . THR B 1 205 ? 15.359 -4.504 9.766 1 98.44 205 THR B O 1
ATOM 3320 N N . VAL B 1 206 ? 17.141 -5.086 8.539 1 98.19 206 VAL B N 1
ATOM 3321 C CA . VAL B 1 206 ? 17.453 -3.709 8.172 1 98.19 206 VAL B CA 1
ATOM 3322 C C . VAL B 1 206 ? 16.266 -3.084 7.449 1 98.19 206 VAL B C 1
ATOM 3324 O O . VAL B 1 206 ? 15.836 -1.976 7.781 1 98.19 206 VAL B O 1
ATOM 3327 N N . VAL B 1 207 ? 15.719 -3.787 6.512 1 98.56 207 VAL B N 1
ATOM 3328 C CA . VAL B 1 207 ? 14.625 -3.273 5.699 1 98.56 207 VAL B CA 1
ATOM 3329 C C . VAL B 1 207 ? 13.367 -3.127 6.559 1 98.56 207 VAL B C 1
ATOM 3331 O O . VAL B 1 207 ? 12.648 -2.129 6.453 1 98.56 207 VAL B O 1
ATOM 3334 N N . SER B 1 208 ? 13.07 -4.133 7.414 1 98.56 208 SER B N 1
ATOM 3335 C CA . SER B 1 208 ? 11.875 -4.07 8.258 1 98.56 208 SER B CA 1
ATOM 3336 C C . SER B 1 208 ? 11.953 -2.906 9.234 1 98.56 208 SER B C 1
ATOM 3338 O O . SER B 1 208 ? 10.945 -2.268 9.531 1 98.56 208 SER B O 1
ATOM 3340 N N . LYS B 1 209 ? 13.117 -2.605 9.805 1 98.19 209 LYS B N 1
ATOM 3341 C CA . LYS B 1 209 ? 13.297 -1.459 10.695 1 98.19 209 LYS B CA 1
ATOM 3342 C C . LYS B 1 209 ? 13.086 -0.146 9.945 1 98.19 209 LYS B C 1
ATOM 3344 O O . LYS B 1 209 ? 12.492 0.79 10.484 1 98.19 209 LYS B O 1
ATOM 3349 N N . ARG B 1 210 ? 13.562 -0.083 8.711 1 97.75 210 ARG B N 1
ATOM 3350 C CA . ARG B 1 210 ? 13.344 1.104 7.891 1 97.75 210 ARG B CA 1
ATOM 3351 C C . ARG B 1 210 ? 11.859 1.33 7.637 1 97.75 210 ARG B C 1
ATOM 3353 O O . ARG B 1 210 ? 11.398 2.473 7.594 1 97.75 210 ARG B O 1
ATOM 3360 N N . MET B 1 211 ? 11.156 0.279 7.488 1 98.5 211 MET B N 1
ATOM 3361 C CA . MET B 1 211 ? 9.727 0.336 7.219 1 98.5 211 MET B CA 1
ATOM 3362 C C . MET B 1 211 ? 8.938 0.556 8.508 1 98.5 211 MET B C 1
ATOM 3364 O O . MET B 1 211 ? 7.715 0.697 8.477 1 98.5 211 MET B O 1
ATOM 3368 N N . GLU B 1 212 ? 9.703 0.475 9.695 1 98.38 212 GLU B N 1
ATOM 3369 C CA . GLU B 1 212 ? 9.086 0.476 11.023 1 98.38 212 GLU B CA 1
ATOM 3370 C C . GLU B 1 212 ? 7.938 -0.527 11.094 1 98.38 212 GLU B C 1
ATOM 3372 O O . GLU B 1 212 ? 6.836 -0.188 11.531 1 98.38 212 GLU B O 1
ATOM 3377 N N . TYR B 1 213 ? 8.219 -1.711 10.656 1 98.38 213 TYR B N 1
ATOM 3378 C CA . TYR B 1 213 ? 7.238 -2.789 10.562 1 98.38 213 TYR B CA 1
ATOM 3379 C C . TYR B 1 213 ? 7.656 -3.977 11.422 1 98.38 213 TYR B C 1
ATOM 3381 O O . TYR B 1 213 ? 8.781 -4.469 11.312 1 98.38 213 TYR B O 1
ATOM 3389 N N . VAL B 1 214 ? 6.793 -4.422 12.32 1 96.81 214 VAL B N 1
ATOM 3390 C CA . VAL B 1 214 ? 7.008 -5.652 13.078 1 96.81 214 VAL B CA 1
ATOM 3391 C C . VAL B 1 214 ? 6.551 -6.852 12.258 1 96.81 214 VAL B C 1
ATOM 3393 O O . VAL B 1 214 ? 5.348 -7.113 12.148 1 96.81 214 VAL B O 1
ATOM 3396 N N . ARG B 1 215 ? 7.523 -7.57 11.758 1 94.81 215 ARG B N 1
ATOM 3397 C CA . ARG B 1 215 ? 7.156 -8.648 10.844 1 94.81 215 ARG B CA 1
ATOM 3398 C C . ARG B 1 215 ? 6.875 -9.938 11.609 1 94.81 215 ARG B C 1
ATOM 3400 O O . ARG B 1 215 ? 7.406 -10.148 12.703 1 94.81 215 ARG B O 1
ATOM 3407 N N . ASN B 1 216 ? 5.965 -10.711 11.102 1 96.94 216 ASN B N 1
ATOM 3408 C CA . ASN B 1 216 ? 5.773 -12.094 11.523 1 96.94 216 ASN B CA 1
ATOM 3409 C C . ASN B 1 216 ? 6.824 -13.016 10.914 1 96.94 216 ASN B C 1
ATOM 3411 O O . ASN B 1 216 ? 6.91 -13.141 9.688 1 96.94 216 ASN B O 1
ATOM 3415 N N . GLU B 1 217 ? 7.613 -13.688 11.727 1 97.12 217 GLU B N 1
ATOM 3416 C CA . GLU B 1 217 ? 8.711 -14.492 11.203 1 97.12 217 GLU B CA 1
ATOM 3417 C C . GLU B 1 217 ? 8.352 -15.977 11.195 1 97.12 217 GLU B C 1
ATOM 3419 O O . GLU B 1 217 ? 9.141 -16.812 10.742 1 97.12 217 GLU B O 1
ATOM 3424 N N . ASP B 1 218 ? 7.195 -16.281 11.742 1 97.94 218 ASP B N 1
ATOM 3425 C CA . ASP B 1 218 ? 6.73 -17.656 11.812 1 97.94 218 ASP B CA 1
ATOM 3426 C C . ASP B 1 218 ? 5.621 -17.922 10.797 1 97.94 218 ASP B C 1
ATOM 3428 O O . ASP B 1 218 ? 4.488 -17.469 10.977 1 97.94 218 ASP B O 1
ATOM 3432 N N . TRP B 1 219 ? 5.938 -18.75 9.844 1 97.69 219 TRP B N 1
ATOM 3433 C CA . TRP B 1 219 ? 5.039 -18.969 8.711 1 97.69 219 TRP B CA 1
ATOM 3434 C C . TRP B 1 219 ? 3.719 -19.578 9.172 1 97.69 219 TRP B C 1
ATOM 3436 O O . TRP B 1 219 ? 2.678 -19.359 8.547 1 97.69 219 TRP B O 1
ATOM 3446 N N . ASP B 1 220 ? 3.66 -20.281 10.25 1 96.69 220 ASP B N 1
ATOM 3447 C CA . ASP B 1 220 ? 2.459 -21 10.672 1 96.69 220 ASP B CA 1
ATOM 3448 C C . ASP B 1 220 ? 1.734 -20.25 11.781 1 96.69 220 ASP B C 1
ATOM 3450 O O . ASP B 1 220 ? 0.748 -20.75 12.328 1 96.69 220 ASP B O 1
ATOM 3454 N N . ASN B 1 221 ? 2.281 -19.094 12.18 1 96.81 221 ASN B N 1
ATOM 3455 C CA . ASN B 1 221 ? 1.583 -18.219 13.109 1 96.81 221 ASN B CA 1
ATOM 3456 C C . ASN B 1 221 ? 0.604 -17.297 12.391 1 96.81 221 ASN B C 1
ATOM 3458 O O . ASN B 1 221 ? 0.93 -16.141 12.102 1 96.81 221 ASN B O 1
ATOM 3462 N N . ASP B 1 222 ? -0.551 -17.781 12.164 1 97.25 222 ASP B N 1
ATOM 3463 C CA . ASP B 1 222 ? -1.61 -17.016 11.508 1 97.25 222 ASP B CA 1
ATOM 3464 C C . ASP B 1 222 ? -2.787 -16.781 12.461 1 97.25 222 ASP B C 1
ATOM 3466 O O . ASP B 1 222 ? -3.668 -17.641 12.578 1 97.25 222 ASP B O 1
ATOM 3470 N N . PRO B 1 223 ? -2.906 -15.672 13.055 1 95.62 223 PRO B N 1
ATOM 3471 C CA . PRO B 1 223 ? -3.953 -15.43 14.047 1 95.62 223 PRO B CA 1
ATOM 3472 C C . PRO B 1 223 ? -5.352 -15.375 13.43 1 95.62 223 PRO B C 1
ATOM 3474 O O . PRO B 1 223 ? -6.344 -15.281 14.156 1 95.62 223 PRO B O 1
ATOM 3477 N N . PHE B 1 224 ? -5.492 -15.523 12.195 1 96.69 224 PHE B N 1
ATOM 3478 C CA . PHE B 1 224 ? -6.785 -15.375 11.539 1 96.69 224 PHE B CA 1
ATOM 3479 C C . PHE B 1 224 ? -7.289 -16.719 11.039 1 96.69 224 PHE B C 1
ATOM 3481 O O . PHE B 1 224 ? -8.391 -16.812 10.484 1 96.69 224 PHE B O 1
ATOM 3488 N N . ALA B 1 225 ? -6.438 -17.75 11.195 1 94.06 225 ALA B N 1
ATOM 3489 C CA . ALA B 1 225 ? -6.785 -19.078 10.734 1 94.06 225 ALA B CA 1
ATOM 3490 C C . ALA B 1 225 ? -7.598 -19.828 11.781 1 94.06 225 ALA B C 1
ATOM 3492 O O . ALA B 1 225 ? -7.461 -19.578 12.984 1 94.06 225 ALA B O 1
#

InterPro domains:
  IPR002818 DJ-1/PfpI [PF01965] (36-196)
  IPR029062 Class I glutamine amidotransferase-like [G3DSA:3.40.50.880] (1-223)
  IPR029062 Class I glutamine amidotransferase-like [SSF52317] (13-214)
  IPR052158 Isonitrile Hydratase and Quaternary Amine Regulator [PTHR43130] (1-218)

pLDDT: mean 96.54, std 8.91, range [30.22, 99.0]

Secondary structure (DSSP, 8-state):
----------EEEEE--TT--HHHHHHHHHHHHHHTTTS--EEEEEESSSS-EE--HHHH-TT-HHHH-TT--B---EE--SEESSS--S--SEEEE--SGGGG-HHHHHHHHHHHHHHGGG-SEEEE-TTHHHHHHHTTTTTTSEE---STTHHHHHTT-SSSEE-SS-SEEEETTEEEE-STTHHHHHHHHHHHHHH-HHHHHHHHHHTT------TT--TT-/----------EEEEE--TT--HHHHHHHHHHHHHHTTTS--EEEEEESSSS-EE--HHHH-TT-HHHH-TT--B---EE--SEESSS--S--SEEEE--SGGGG-HHHHHHHHHHHHHHGGG-SEEEE-TTHHHHHHHTTTTTTSEE---STTHHHHHTT-SSSEE-SS-SEEEETTEEEE-STTHHHHHHHHHHHHHH-HHHHHHHHHHTT------TT--TT-

Organism: Talaromyces marneffei (strain ATCC 18224 / CBS 334.59 / QM 7333) (NCBI:txid441960)

Sequence (450 aa):
MSSESPEPPVHWSVVLFPGFQALDVFGPLDILNLVARYKKIELSIIAATLDPVSTDVAAVFPDKQDVWNPAGSKIGQSVVPTHTFDNPPAKIEVLLVPGGSGTRSEASAVPVIEFIAKVYPSLRYLLTVCTGSGLAARAGVLDGKRATSNKRAWNEVIALRDEPTWIRRARWVAEGNIWSSSGISAGMDMMFAYVEYIWGKEFATVVSKRMEYVRNEDWDNDPFAMSSESPEPPVHWSVVLFPGFQALDVFGPLDILNLVARYKKIELSIIAATLDPVSTDVAAVFPDKQDVWNPAGSKIGQSVVPTHTFDNPPAKIEVLLVPGGSGTRSEASAVPVIEFIAKVYPSLRYLLTVCTGSGLAARAGVLDGKRATSNKRAWNEVIALRDEPTWIRRARWVAEGNIWSSSGISAGMDMMFAYVEYIWGKEFATVVSKRMEYVRNEDWDNDPFA